Protein AF-A0AAW9LA37-F1 (afdb_monomer)

pLDDT: mean 88.26, std 12.3, range [37.59, 98.25]

Nearest PDB structures (foldseek):
  4umg-assembly1_A  TM=6.379E-01  e=3.113E-03  Caenorhabditis elegans
  1qfh-assembly1_B  TM=3.797E-01  e=1.053E-03  Dictyostelium discoideum
  1row-assembly2_B  TM=4.782E-01  e=3.764E-02  Caenorhabditis elegans
  1m1s-assembly1_A  TM=4.495E-01  e=2.311E-02  Caenorhabditis elegans
  7q62-assembly1_A  TM=1.770E-01  e=1.811E-03  Homo sapiens

Sequence (509 aa):
MCGWGDERGQSIQVGAILLFATVIVAFSIYQAFVIPDQNRAVEFNHNLEVGQQVEQLRSAIVASPGRTGREPVVIKLGVRYPERAIALNPPPVSGSLRTEGTTDPDVNVSIQNADVSGETGDFWDGTSRNYSSGFVVYSPQYNEYAQSPETVYDSTVLYDRFPTRNLTRTEQTIVDGKHISVVALNGSYARSEQGAVTVQVERSSSSGTTVPVTNVSAGQNVTLLVPTTLSASQWEDLLDGQFVDQGGHVRRASLQTIPLPDTVGHYLRIELQPNVTYQLQMAKVGLGTGVQSESATYLTDTSGNRTSVPEGGTQQVVVSVRDRYNNHVSDVQVRANTSGSGSLTFAGENESDADGDVTITYHAPQDIDGSGNTVFVNVSLQGPREDVLGSFDPTTPENVTLQLTVENTDGSGLGGGGGGGGGAYALTWQDPSGQTGVECPGGANDVCTLYSNETADASLTAETDPVVPGATVTYLVNNSTVGTVSPSSGVTDSTGTDATTLEPEGTGR

Radius of gyration: 40.39 Å; Cα contacts (8 Å, |Δi|>4): 1178; chains: 1; bounding box: 127×39×144 Å

Structure (mmCIF, N/CA/C/O backbone):
data_AF-A0AAW9LA37-F1
#
_entry.id   AF-A0AAW9LA37-F1
#
loop_
_atom_site.group_PDB
_atom_site.id
_atom_site.type_symbol
_atom_site.label_atom_id
_atom_site.label_alt_id
_atom_site.label_comp_id
_atom_site.label_asym_id
_atom_site.label_entity_id
_atom_site.label_seq_id
_atom_site.pdbx_PDB_ins_code
_atom_site.Cartn_x
_atom_site.Cartn_y
_atom_site.Cartn_z
_atom_site.occupancy
_atom_site.B_iso_or_equiv
_atom_site.auth_seq_id
_atom_site.auth_comp_id
_atom_site.auth_asym_id
_atom_site.auth_atom_id
_atom_site.pdbx_PDB_model_num
ATOM 1 N N . MET A 1 1 ? 68.519 -13.378 -82.733 1.00 40.25 1 MET A N 1
ATOM 2 C CA . MET A 1 1 ? 68.558 -13.633 -81.277 1.00 40.25 1 MET A CA 1
ATOM 3 C C . MET A 1 1 ? 67.168 -13.363 -80.737 1.00 40.25 1 MET A C 1
ATOM 5 O O . MET A 1 1 ? 66.694 -12.245 -80.862 1.00 40.25 1 MET A O 1
ATOM 9 N N . CYS A 1 2 ? 66.479 -14.411 -80.291 1.00 47.50 2 CYS A N 1
ATOM 10 C CA . CYS A 1 2 ? 65.117 -14.356 -79.767 1.00 47.50 2 CYS A CA 1
ATOM 11 C C . CYS A 1 2 ? 65.204 -14.322 -78.237 1.00 47.50 2 CYS A C 1
ATOM 13 O O . CYS A 1 2 ? 65.843 -15.198 -77.661 1.00 47.50 2 CYS A O 1
ATOM 15 N N . GLY A 1 3 ? 64.592 -13.324 -77.603 1.00 46.75 3 GLY A N 1
ATOM 16 C CA . GLY A 1 3 ? 64.399 -13.255 -76.157 1.00 46.75 3 GLY A CA 1
ATOM 17 C C . GLY A 1 3 ? 62.956 -12.854 -75.887 1.00 46.75 3 GLY A C 1
ATOM 18 O O . GLY A 1 3 ? 62.638 -11.673 -75.914 1.00 46.75 3 GLY A O 1
ATOM 19 N N . TRP A 1 4 ? 62.075 -13.840 -75.719 1.00 55.81 4 TRP A N 1
ATOM 20 C CA . TRP A 1 4 ? 60.730 -13.637 -75.179 1.00 55.81 4 TRP A CA 1
ATOM 21 C C . TRP A 1 4 ? 60.853 -13.696 -73.656 1.00 55.81 4 TRP A C 1
ATOM 23 O O . TRP A 1 4 ? 61.076 -14.772 -73.102 1.00 55.81 4 TRP A O 1
ATOM 33 N N . GLY A 1 5 ? 60.799 -12.535 -73.006 1.00 52.47 5 GLY A N 1
ATOM 34 C CA . GLY A 1 5 ? 60.950 -12.376 -71.563 1.00 52.47 5 GLY A CA 1
ATOM 35 C C . GLY A 1 5 ? 59.640 -11.968 -70.894 1.00 52.47 5 GLY A C 1
ATOM 36 O O . GLY A 1 5 ? 59.372 -10.792 -70.745 1.00 52.47 5 GLY A O 1
ATOM 37 N N . ASP A 1 6 ? 58.879 -12.964 -70.452 1.00 56.62 6 ASP A N 1
ATOM 38 C CA . ASP A 1 6 ? 58.200 -12.979 -69.148 1.00 56.62 6 ASP A CA 1
ATOM 39 C C . ASP A 1 6 ? 57.250 -11.817 -68.731 1.00 56.62 6 ASP A C 1
ATOM 41 O O . ASP A 1 6 ? 57.274 -11.374 -67.586 1.00 56.62 6 ASP A O 1
ATOM 45 N N . GLU A 1 7 ? 56.306 -11.377 -69.577 1.00 55.09 7 GLU A N 1
ATOM 46 C CA . GLU A 1 7 ? 55.178 -10.511 -69.140 1.00 55.09 7 GLU A CA 1
ATOM 47 C C . GLU A 1 7 ? 53.994 -11.266 -68.480 1.00 55.09 7 GLU A C 1
ATOM 49 O O . GLU A 1 7 ? 52.949 -10.684 -68.168 1.00 55.09 7 GLU A O 1
ATOM 54 N N . ARG A 1 8 ? 54.112 -12.578 -68.231 1.00 53.88 8 ARG A N 1
ATOM 55 C CA . ARG A 1 8 ? 53.006 -13.399 -67.690 1.00 53.88 8 ARG A CA 1
ATOM 56 C C . ARG A 1 8 ? 52.849 -13.314 -66.165 1.00 53.88 8 ARG A C 1
ATOM 58 O O . ARG A 1 8 ? 51.735 -13.481 -65.670 1.00 53.88 8 ARG A O 1
ATOM 65 N N . GLY A 1 9 ? 53.912 -12.996 -65.422 1.00 53.88 9 GLY A N 1
ATOM 66 C CA . GLY A 1 9 ? 53.871 -12.844 -63.958 1.00 53.88 9 GLY A CA 1
ATOM 67 C C . GLY A 1 9 ? 53.184 -11.560 -63.468 1.00 53.88 9 GLY A C 1
ATOM 68 O O . GLY A 1 9 ? 52.570 -11.554 -62.401 1.00 53.88 9 GLY A O 1
ATOM 69 N N . GLN A 1 10 ? 53.210 -10.486 -64.265 1.00 62.12 10 GLN A N 1
ATOM 70 C CA . GLN A 1 10 ? 52.680 -9.175 -63.874 1.00 62.12 10 GLN A CA 1
ATOM 71 C C . GLN A 1 10 ? 51.142 -9.143 -63.839 1.00 62.12 10 GLN A C 1
ATOM 73 O O . GLN A 1 10 ? 50.559 -8.567 -62.925 1.00 62.12 10 GLN A O 1
ATOM 78 N N . SER A 1 11 ? 50.463 -9.815 -64.778 1.00 69.44 11 SER A N 1
ATOM 79 C CA . SER A 1 11 ? 48.989 -9.886 -64.795 1.00 69.44 11 SER A CA 1
ATOM 80 C C . SER A 1 11 ? 48.424 -10.699 -63.623 1.00 69.44 11 SER A C 1
ATOM 82 O O . SER A 1 11 ? 47.383 -10.345 -63.073 1.00 69.44 11 SER A O 1
ATOM 84 N N . ILE A 1 12 ? 49.134 -11.751 -63.193 1.00 75.88 12 ILE A N 1
ATOM 85 C CA . ILE A 1 12 ? 48.772 -12.545 -62.007 1.00 75.88 12 ILE A CA 1
ATOM 86 C C . ILE A 1 12 ? 48.924 -11.697 -60.737 1.00 75.88 12 ILE A C 1
ATOM 88 O O . ILE A 1 12 ? 48.040 -11.704 -59.883 1.00 75.88 12 ILE A O 1
ATOM 92 N N . GLN A 1 13 ? 50.005 -10.920 -60.628 1.00 74.94 13 GLN A N 1
ATOM 93 C CA . GLN A 1 13 ? 50.242 -10.029 -59.488 1.00 74.94 13 GLN A CA 1
ATOM 94 C C . GLN A 1 13 ? 49.227 -8.882 -59.419 1.00 74.94 13 GLN A C 1
ATOM 96 O O . GLN A 1 13 ? 48.675 -8.621 -58.353 1.00 74.94 13 GLN A O 1
ATOM 101 N N . VAL A 1 14 ? 48.924 -8.230 -60.547 1.00 78.12 14 VAL A N 1
ATOM 102 C CA . VAL A 1 14 ? 47.907 -7.166 -60.608 1.00 78.12 14 VAL A CA 1
ATOM 103 C C . VAL A 1 14 ? 46.517 -7.723 -60.283 1.00 78.12 14 VAL A C 1
ATOM 105 O O . VAL A 1 14 ? 45.787 -7.114 -59.504 1.00 78.12 14 VAL A O 1
ATOM 108 N N . GLY A 1 15 ? 46.170 -8.912 -60.789 1.00 80.62 15 GLY A N 1
ATOM 109 C CA . GLY A 1 15 ? 44.925 -9.600 -60.435 1.00 80.62 15 GLY A CA 1
ATOM 110 C C . GLY A 1 15 ? 44.830 -9.945 -58.944 1.00 80.62 15 GLY A C 1
ATOM 111 O O . GLY A 1 15 ? 43.786 -9.728 -58.332 1.00 80.62 15 GLY A O 1
ATOM 112 N N . ALA A 1 16 ? 45.925 -10.412 -58.335 1.00 83.62 16 ALA A N 1
ATOM 113 C CA . ALA A 1 16 ? 45.981 -10.718 -56.905 1.00 83.62 16 ALA A CA 1
ATOM 114 C C . ALA A 1 16 ? 45.842 -9.463 -56.026 1.00 83.62 16 ALA A C 1
ATOM 116 O O . ALA A 1 16 ? 45.102 -9.490 -55.044 1.00 83.62 16 ALA A O 1
ATOM 117 N N . ILE A 1 17 ? 46.494 -8.353 -56.394 1.00 87.06 17 ILE A N 1
ATOM 118 C CA . ILE A 1 17 ? 46.376 -7.073 -55.675 1.00 87.06 17 ILE A CA 1
ATOM 119 C C . ILE A 1 17 ? 44.950 -6.528 -55.773 1.00 87.06 17 ILE A C 1
ATOM 121 O O . ILE A 1 17 ? 44.398 -6.090 -54.767 1.00 87.06 17 ILE A O 1
ATOM 125 N N . LEU A 1 18 ? 44.328 -6.584 -56.954 1.00 87.00 18 LEU A N 1
ATOM 126 C CA . LEU A 1 18 ? 42.949 -6.126 -57.145 1.00 87.00 18 LEU A CA 1
ATOM 127 C C . LEU A 1 18 ? 41.942 -6.985 -56.371 1.00 87.00 18 LEU A C 1
ATOM 129 O O . LEU A 1 18 ? 41.024 -6.443 -55.755 1.00 87.00 18 LEU A O 1
ATOM 133 N N . LEU A 1 19 ? 42.124 -8.309 -56.351 1.00 90.00 19 LEU A N 1
ATOM 134 C CA . LEU A 1 19 ? 41.277 -9.210 -55.569 1.00 90.00 19 LEU A CA 1
ATOM 135 C C . LEU A 1 19 ? 41.441 -8.945 -54.071 1.00 90.00 19 LEU A C 1
ATOM 137 O O . LEU A 1 19 ? 40.444 -8.812 -53.365 1.00 90.00 19 LEU A O 1
ATOM 141 N N . PHE A 1 20 ? 42.677 -8.787 -53.594 1.00 91.38 20 PHE A N 1
ATOM 142 C CA . PHE A 1 20 ? 42.944 -8.441 -52.202 1.00 91.38 20 PHE A CA 1
ATOM 143 C C . PHE A 1 20 ? 42.334 -7.085 -51.826 1.00 91.38 20 PHE A C 1
ATOM 145 O O . PHE A 1 20 ? 41.620 -6.996 -50.832 1.00 91.38 20 PHE A O 1
ATOM 152 N N . ALA A 1 21 ? 42.523 -6.050 -52.649 1.00 89.81 21 ALA A N 1
ATOM 153 C CA . ALA A 1 21 ? 41.913 -4.738 -52.441 1.00 89.81 21 ALA A CA 1
ATOM 154 C C . ALA A 1 21 ? 40.378 -4.823 -52.389 1.00 89.81 21 ALA A C 1
ATOM 156 O O . ALA A 1 21 ? 39.757 -4.212 -51.523 1.00 89.81 21 ALA A O 1
ATOM 157 N N . THR A 1 22 ? 39.768 -5.638 -53.254 1.00 92.75 22 THR A N 1
ATOM 158 C CA . THR A 1 22 ? 38.316 -5.873 -53.255 1.00 92.75 22 THR A CA 1
ATOM 159 C C . THR A 1 22 ? 37.854 -6.549 -51.965 1.00 92.75 22 THR A C 1
ATOM 161 O O . THR A 1 22 ? 36.851 -6.137 -51.388 1.00 92.75 22 THR A O 1
ATOM 164 N N . VAL A 1 23 ? 38.595 -7.545 -51.471 1.00 91.50 23 VAL A N 1
ATOM 165 C CA . VAL A 1 23 ? 38.297 -8.212 -50.193 1.00 91.50 23 VAL A CA 1
ATOM 166 C C . VAL A 1 23 ? 38.420 -7.240 -49.022 1.00 91.50 23 VAL A C 1
ATOM 168 O O . VAL A 1 23 ? 37.549 -7.240 -48.158 1.00 91.50 23 VAL A O 1
ATOM 171 N N . ILE A 1 24 ? 39.443 -6.381 -49.001 1.00 91.00 24 ILE A N 1
ATOM 172 C CA . ILE A 1 24 ? 39.594 -5.360 -47.957 1.00 91.00 24 ILE A CA 1
ATOM 173 C C . ILE A 1 24 ? 38.426 -4.375 -47.988 1.00 91.00 24 ILE A C 1
ATOM 175 O O . ILE A 1 24 ? 37.838 -4.118 -46.945 1.00 91.00 24 ILE A O 1
ATOM 179 N N . VAL A 1 25 ? 38.028 -3.885 -49.165 1.00 91.00 25 VAL A N 1
ATOM 180 C CA . VAL A 1 25 ? 36.868 -2.989 -49.298 1.00 91.00 25 VAL A CA 1
ATOM 181 C C . VAL A 1 25 ? 35.580 -3.686 -48.851 1.00 91.00 25 VAL A C 1
ATOM 183 O O . VAL A 1 25 ? 34.814 -3.113 -48.078 1.00 91.00 25 VAL A O 1
ATOM 186 N N . ALA A 1 26 ? 35.352 -4.933 -49.270 1.00 89.44 26 ALA A N 1
ATOM 187 C CA . ALA A 1 26 ? 34.192 -5.715 -48.847 1.00 89.44 26 ALA A CA 1
ATOM 188 C C . ALA A 1 26 ? 34.181 -5.946 -47.327 1.00 89.44 26 ALA A C 1
ATOM 190 O O . ALA A 1 26 ? 33.137 -5.820 -46.689 1.00 89.44 26 ALA A O 1
ATOM 191 N N . PHE A 1 27 ? 35.342 -6.220 -46.730 1.00 91.12 27 PHE A N 1
ATOM 192 C CA . PHE A 1 27 ? 35.493 -6.366 -45.286 1.00 91.12 27 PHE A CA 1
ATOM 193 C C . PHE A 1 27 ? 35.263 -5.043 -44.546 1.00 91.12 27 PHE A C 1
ATOM 195 O O . PHE A 1 27 ? 34.591 -5.032 -43.517 1.00 91.12 27 PHE A O 1
ATOM 202 N N . SER A 1 28 ? 35.737 -3.916 -45.079 1.00 90.50 28 SER A N 1
ATOM 203 C CA . SER A 1 28 ? 35.450 -2.588 -44.530 1.00 90.50 28 SER A CA 1
ATOM 204 C C . SER A 1 28 ? 33.955 -2.264 -44.571 1.00 90.50 28 SER A C 1
ATOM 206 O O . SER A 1 28 ? 33.428 -1.753 -43.589 1.00 90.50 28 SER A O 1
ATOM 208 N N . ILE A 1 29 ? 33.250 -2.610 -45.653 1.00 90.94 29 ILE A N 1
ATOM 209 C CA . ILE A 1 29 ? 31.786 -2.462 -45.747 1.00 90.94 29 ILE A CA 1
ATOM 210 C C . ILE A 1 29 ? 31.086 -3.367 -44.724 1.00 90.94 29 ILE A C 1
ATOM 212 O O . ILE A 1 29 ? 30.174 -2.925 -44.026 1.00 90.94 29 ILE A O 1
ATOM 216 N N . TYR A 1 30 ? 31.530 -4.619 -44.594 1.00 88.56 30 TYR A N 1
ATOM 217 C CA . TYR A 1 30 ? 30.998 -5.554 -43.602 1.00 88.56 30 TYR A CA 1
ATOM 218 C C . TYR A 1 30 ? 31.149 -5.014 -42.167 1.00 88.56 30 TYR A C 1
ATOM 220 O O . TYR A 1 30 ? 30.204 -5.074 -41.383 1.00 88.56 30 TYR A O 1
ATOM 228 N N . GLN A 1 31 ? 32.299 -4.414 -41.851 1.00 87.31 31 GLN A N 1
ATOM 229 C CA . GLN A 1 31 ? 32.576 -3.778 -40.559 1.00 87.31 31 GLN A CA 1
ATOM 230 C C . GLN A 1 31 ? 31.784 -2.483 -40.335 1.00 87.31 31 GLN A C 1
ATOM 232 O O . GLN A 1 31 ? 31.370 -2.219 -39.214 1.00 87.31 31 GLN A O 1
ATOM 237 N N . ALA A 1 32 ? 31.560 -1.685 -41.380 1.00 88.44 32 ALA A N 1
ATOM 238 C CA . ALA A 1 32 ? 30.912 -0.378 -41.262 1.00 88.44 32 ALA A CA 1
ATOM 239 C C . ALA A 1 32 ? 29.378 -0.441 -41.207 1.00 88.44 32 ALA A C 1
ATOM 241 O O . ALA A 1 32 ? 28.761 0.482 -40.685 1.00 88.44 32 ALA A O 1
ATOM 242 N N . PHE A 1 33 ? 28.760 -1.494 -41.751 1.00 89.19 33 PHE A N 1
ATOM 243 C CA . PHE A 1 33 ? 27.298 -1.570 -41.872 1.00 89.19 33 PHE A CA 1
ATOM 244 C C . PHE A 1 33 ? 26.718 -2.860 -41.294 1.00 89.19 33 PHE A C 1
ATOM 246 O O . PHE A 1 33 ? 25.822 -2.815 -40.457 1.00 89.19 33 PHE A O 1
ATOM 253 N N . VAL A 1 34 ? 27.252 -4.021 -41.685 1.00 90.31 34 VAL A N 1
ATOM 254 C CA . VAL A 1 34 ? 26.647 -5.311 -41.313 1.00 90.31 34 VAL A CA 1
ATOM 255 C C . VAL A 1 34 ? 26.819 -5.610 -39.825 1.00 90.31 34 VAL A C 1
ATOM 257 O O . VAL A 1 34 ? 25.890 -6.096 -39.183 1.00 90.31 34 VAL A O 1
ATOM 260 N N . ILE A 1 35 ? 27.991 -5.320 -39.257 1.00 91.25 35 ILE A N 1
ATOM 261 C CA . ILE A 1 35 ? 28.253 -5.558 -37.832 1.00 91.25 35 ILE A CA 1
ATOM 262 C C . ILE A 1 35 ? 27.441 -4.621 -36.931 1.00 91.25 35 ILE A C 1
ATOM 264 O O . ILE A 1 35 ? 26.764 -5.152 -36.047 1.00 91.25 35 ILE A O 1
ATOM 268 N N . PRO A 1 36 ? 27.422 -3.294 -37.159 1.00 91.56 36 PRO A N 1
ATOM 269 C CA . PRO A 1 36 ? 26.528 -2.383 -36.448 1.00 91.56 36 PRO A CA 1
ATOM 270 C C . PRO A 1 36 ? 25.060 -2.816 -36.496 1.00 91.56 36 PRO A C 1
ATOM 272 O O . PRO A 1 36 ? 24.404 -2.868 -35.459 1.00 91.56 36 PRO A O 1
ATOM 275 N N . ASP A 1 37 ? 24.550 -3.221 -37.663 1.00 92.81 37 ASP A N 1
ATOM 276 C CA . ASP A 1 37 ? 23.159 -3.670 -37.801 1.00 92.81 37 ASP A CA 1
ATOM 277 C C . ASP A 1 37 ? 22.873 -4.964 -37.021 1.00 92.81 37 ASP A C 1
ATOM 279 O O . ASP A 1 37 ? 21.845 -5.076 -36.348 1.00 92.81 37 ASP A O 1
ATOM 283 N N . GLN A 1 38 ? 23.788 -5.936 -37.056 1.00 92.44 38 GLN A N 1
ATOM 284 C CA . GLN A 1 38 ? 23.662 -7.167 -36.267 1.00 92.44 38 GLN A CA 1
ATOM 285 C C . GLN A 1 38 ? 23.738 -6.899 -34.761 1.00 92.44 38 GLN A C 1
ATOM 287 O O . GLN A 1 38 ? 22.977 -7.485 -33.993 1.00 92.44 38 GLN A O 1
ATOM 292 N N . ASN A 1 39 ? 24.637 -6.016 -34.331 1.00 93.69 39 ASN A N 1
ATOM 293 C CA . ASN A 1 39 ? 24.783 -5.636 -32.930 1.00 93.69 39 ASN A CA 1
ATOM 294 C C . ASN A 1 39 ? 23.544 -4.875 -32.440 1.00 93.69 39 ASN A C 1
ATOM 296 O O . ASN A 1 39 ? 23.020 -5.205 -31.379 1.00 93.69 39 ASN A O 1
ATOM 300 N N . ARG A 1 40 ? 22.996 -3.962 -33.251 1.00 94.56 40 ARG A N 1
ATOM 301 C CA . ARG A 1 40 ? 21.724 -3.281 -32.967 1.00 94.56 40 ARG A CA 1
ATOM 302 C C . ARG A 1 40 ? 20.576 -4.272 -32.777 1.00 94.56 40 ARG A C 1
ATOM 304 O O . ARG A 1 40 ? 19.750 -4.079 -31.892 1.00 94.56 40 ARG A O 1
ATOM 311 N N . ALA A 1 41 ? 20.525 -5.346 -33.569 1.00 94.44 41 ALA A N 1
ATOM 312 C CA . ALA A 1 41 ? 19.515 -6.392 -33.403 1.00 94.44 41 ALA A CA 1
ATOM 313 C C . ALA A 1 41 ? 19.670 -7.153 -32.071 1.00 94.44 41 ALA A C 1
ATOM 315 O O . ALA A 1 41 ? 18.672 -7.443 -31.413 1.00 94.44 41 ALA A O 1
ATOM 316 N N . VAL A 1 42 ? 20.905 -7.448 -31.647 1.00 95.62 42 VAL A N 1
ATOM 317 C CA . VAL A 1 42 ? 21.184 -8.062 -30.332 1.00 95.62 42 VAL A CA 1
ATOM 318 C C . VAL A 1 42 ? 20.725 -7.145 -29.197 1.00 95.62 42 VAL A C 1
ATOM 320 O O . VAL A 1 42 ? 20.055 -7.603 -28.275 1.00 95.62 42 VAL A O 1
ATOM 323 N N . GLU A 1 43 ? 21.037 -5.856 -29.282 1.00 96.19 43 GLU A N 1
ATOM 324 C CA . GLU A 1 43 ? 20.665 -4.854 -28.278 1.00 96.19 43 GLU A CA 1
ATOM 325 C C . GLU A 1 43 ? 19.155 -4.617 -28.206 1.00 96.19 43 GLU A C 1
ATOM 327 O O . GLU A 1 43 ? 18.592 -4.548 -27.117 1.00 96.19 43 GLU A O 1
ATOM 332 N N . PHE A 1 44 ? 18.475 -4.560 -29.351 1.00 95.31 44 PHE A N 1
ATOM 333 C CA . PHE A 1 44 ? 17.019 -4.455 -29.396 1.00 95.31 44 PHE A CA 1
ATOM 334 C C . PHE A 1 44 ? 16.345 -5.677 -28.758 1.00 95.31 44 PHE A C 1
ATOM 336 O O . PHE A 1 44 ? 15.446 -5.526 -27.931 1.00 95.31 44 PHE A O 1
ATOM 343 N N . ASN A 1 45 ? 16.811 -6.887 -29.084 1.00 96.19 45 ASN A N 1
ATOM 344 C CA . ASN A 1 45 ? 16.295 -8.114 -28.474 1.00 96.19 45 ASN A CA 1
ATOM 345 C C . ASN A 1 45 ? 16.544 -8.144 -26.962 1.00 96.19 45 ASN A C 1
ATOM 347 O O . ASN A 1 45 ? 15.659 -8.541 -26.208 1.00 96.19 45 ASN A O 1
ATOM 351 N N . HIS A 1 46 ? 17.714 -7.682 -26.516 1.00 96.44 46 HIS A N 1
ATOM 352 C CA . HIS A 1 46 ? 18.000 -7.526 -25.094 1.00 96.44 46 HIS A CA 1
ATOM 353 C C . HIS A 1 46 ? 17.031 -6.539 -24.429 1.00 96.44 46 HIS A C 1
ATOM 355 O O . HIS A 1 46 ? 16.484 -6.851 -23.379 1.00 96.44 46 HIS A O 1
ATOM 361 N N . ASN A 1 47 ? 16.733 -5.399 -25.059 1.00 95.62 47 ASN A N 1
ATOM 362 C CA . ASN A 1 47 ? 15.773 -4.428 -24.530 1.00 95.62 47 ASN A CA 1
ATOM 363 C C . ASN A 1 47 ? 14.370 -5.026 -24.341 1.00 95.62 47 ASN A C 1
ATOM 365 O O . ASN A 1 47 ? 13.720 -4.779 -23.327 1.00 95.62 47 ASN A O 1
ATOM 369 N N . LEU A 1 48 ? 13.912 -5.842 -25.297 1.00 94.81 48 LEU A N 1
ATOM 370 C CA . LEU A 1 48 ? 12.639 -6.556 -25.177 1.00 94.81 48 LEU A CA 1
ATOM 371 C C . LEU A 1 48 ? 12.654 -7.563 -24.020 1.00 94.81 48 LEU A C 1
ATOM 373 O O . LEU A 1 48 ? 11.678 -7.646 -23.273 1.00 94.81 48 LEU A O 1
ATOM 377 N N . GLU A 1 49 ? 13.753 -8.307 -23.864 1.00 97.00 49 GLU A N 1
ATOM 378 C CA . GLU A 1 49 ? 13.921 -9.275 -22.778 1.00 97.00 49 GLU A CA 1
ATOM 379 C C . GLU A 1 49 ? 13.912 -8.586 -21.405 1.00 97.00 49 GLU A C 1
ATOM 381 O O . GLU A 1 49 ? 13.179 -9.005 -20.507 1.00 97.00 49 GLU A O 1
ATOM 386 N N . VAL A 1 50 ? 14.671 -7.499 -21.245 1.00 97.00 50 VAL A N 1
ATOM 387 C CA . VAL A 1 50 ? 14.704 -6.744 -19.987 1.00 97.00 50 VAL A CA 1
ATOM 388 C C . VAL A 1 50 ? 13.351 -6.125 -19.681 1.00 97.00 50 VAL A C 1
ATOM 390 O O . VAL A 1 50 ? 12.905 -6.208 -18.541 1.00 97.00 50 VAL A O 1
ATOM 393 N N . GLY A 1 51 ? 12.647 -5.592 -20.682 1.00 95.56 51 GLY A N 1
ATOM 394 C CA . GLY A 1 51 ? 11.291 -5.078 -20.494 1.00 95.56 51 GLY A CA 1
ATOM 395 C C . GLY A 1 51 ? 10.356 -6.114 -19.855 1.00 95.56 51 GLY A C 1
ATOM 396 O O . GLY A 1 51 ? 9.641 -5.790 -18.910 1.00 95.56 51 GLY A O 1
ATOM 397 N N . GLN A 1 52 ? 10.412 -7.377 -20.294 1.00 97.38 52 GLN A N 1
ATOM 398 C CA . GLN A 1 52 ? 9.642 -8.475 -19.685 1.00 97.38 52 GLN A CA 1
ATOM 399 C C . GLN A 1 52 ? 10.112 -8.815 -18.261 1.00 97.38 52 GLN A C 1
ATOM 401 O O . GLN A 1 52 ? 9.297 -9.120 -17.394 1.00 97.38 52 GLN A O 1
ATOM 406 N N . GLN A 1 53 ? 11.417 -8.764 -17.989 1.00 98.12 53 GLN A N 1
ATOM 407 C CA . GLN A 1 53 ? 11.970 -9.042 -16.657 1.00 98.12 53 GLN A CA 1
ATOM 408 C C . GLN A 1 53 ? 11.633 -7.936 -15.645 1.00 98.12 53 GLN A C 1
ATOM 410 O O . GLN A 1 53 ? 11.319 -8.223 -14.490 1.00 98.12 53 GLN A O 1
ATOM 415 N N . VAL A 1 54 ? 11.631 -6.670 -16.067 1.00 97.94 54 VAL A N 1
ATOM 416 C CA . VAL A 1 54 ? 11.183 -5.549 -15.226 1.00 97.94 54 VAL A CA 1
ATOM 417 C C . VAL A 1 54 ? 9.662 -5.597 -15.028 1.00 97.94 54 VAL A C 1
ATOM 419 O O . VAL A 1 54 ? 9.172 -5.259 -13.956 1.00 97.94 54 VAL A O 1
ATOM 422 N N . GLU A 1 55 ? 8.896 -6.099 -15.995 1.00 97.69 55 GLU A N 1
ATOM 423 C CA . GLU A 1 55 ? 7.463 -6.381 -15.822 1.00 97.69 55 GLU A CA 1
ATOM 424 C C . GLU A 1 55 ? 7.193 -7.497 -14.802 1.00 97.69 55 GLU A C 1
ATOM 426 O O . GLU A 1 55 ? 6.251 -7.401 -14.011 1.00 97.69 55 GLU A O 1
ATOM 431 N N . GLN A 1 56 ? 8.052 -8.518 -14.742 1.00 97.88 56 GLN A N 1
ATOM 432 C CA . GLN A 1 56 ? 8.023 -9.514 -13.666 1.00 97.88 56 GLN A CA 1
ATOM 433 C C . GLN A 1 56 ? 8.358 -8.881 -12.311 1.00 97.88 56 GLN A C 1
ATOM 435 O O . GLN A 1 56 ? 7.667 -9.159 -11.334 1.00 97.88 56 GLN A O 1
ATOM 440 N N . LEU A 1 57 ? 9.348 -7.979 -12.250 1.00 98.06 57 LEU A N 1
ATOM 441 C CA . LEU A 1 57 ? 9.657 -7.220 -11.032 1.00 98.06 57 LEU A CA 1
ATOM 442 C C . LEU A 1 57 ? 8.455 -6.386 -10.575 1.00 98.06 57 LEU A C 1
ATOM 444 O O . LEU A 1 57 ? 8.052 -6.482 -9.418 1.00 98.06 57 LEU A O 1
ATOM 448 N N . ARG A 1 58 ? 7.838 -5.629 -11.489 1.00 97.56 58 ARG A N 1
ATOM 449 C CA . ARG A 1 58 ? 6.590 -4.895 -11.242 1.00 97.56 58 ARG A CA 1
ATOM 450 C C . ARG A 1 58 ? 5.519 -5.831 -10.686 1.00 97.56 58 ARG A C 1
ATOM 452 O O . ARG A 1 58 ? 4.917 -5.513 -9.671 1.00 97.56 58 ARG A O 1
ATOM 459 N N . SER A 1 59 ? 5.305 -6.983 -11.319 1.00 96.94 59 SER A N 1
ATOM 460 C CA . SER A 1 59 ? 4.303 -7.971 -10.896 1.00 96.94 59 SER A CA 1
ATOM 461 C C . SER A 1 59 ? 4.567 -8.501 -9.483 1.00 96.94 59 SER A C 1
ATOM 463 O O . SER A 1 59 ? 3.634 -8.606 -8.690 1.00 96.94 59 SER A O 1
ATOM 465 N N . ALA A 1 60 ? 5.828 -8.773 -9.139 1.00 96.94 60 ALA A N 1
ATOM 466 C CA . ALA A 1 60 ? 6.231 -9.185 -7.795 1.00 96.94 60 ALA A CA 1
ATOM 467 C C . ALA A 1 60 ? 5.981 -8.086 -6.745 1.00 96.94 60 ALA A C 1
ATOM 469 O O . ALA A 1 60 ? 5.577 -8.396 -5.620 1.00 96.94 60 ALA A O 1
ATOM 470 N N . ILE A 1 61 ? 6.173 -6.812 -7.115 1.00 96.75 61 ILE A N 1
ATOM 471 C CA . ILE A 1 61 ? 5.887 -5.653 -6.259 1.00 96.75 61 ILE A CA 1
ATOM 472 C C . ILE A 1 61 ? 4.372 -5.486 -6.073 1.00 96.75 61 ILE A C 1
ATOM 474 O O . ILE A 1 61 ? 3.903 -5.570 -4.940 1.00 96.75 61 ILE A O 1
ATOM 478 N N . VAL A 1 62 ? 3.591 -5.320 -7.148 1.00 95.88 62 VAL A N 1
ATOM 479 C CA . VAL A 1 62 ? 2.143 -5.023 -7.056 1.00 95.88 62 VAL A CA 1
ATOM 480 C C . VAL A 1 62 ? 1.327 -6.173 -6.467 1.00 95.88 62 VAL A C 1
ATOM 482 O O . VAL A 1 62 ? 0.294 -5.937 -5.855 1.00 95.88 62 VAL A O 1
ATOM 485 N N . ALA A 1 63 ? 1.798 -7.415 -6.594 1.00 94.12 63 ALA A N 1
ATOM 486 C CA . ALA A 1 63 ? 1.162 -8.581 -5.986 1.00 94.12 63 ALA A CA 1
ATOM 487 C C . ALA A 1 63 ? 1.662 -8.870 -4.559 1.00 94.12 63 ALA A C 1
ATOM 489 O O . ALA A 1 63 ? 1.451 -9.969 -4.046 1.00 94.12 63 ALA A O 1
ATOM 490 N N . SER A 1 64 ? 2.372 -7.925 -3.934 1.00 94.19 64 SER A N 1
ATOM 491 C CA . SER A 1 64 ? 2.850 -8.077 -2.561 1.00 94.19 64 SER A CA 1
ATOM 492 C C . SER A 1 64 ? 1.754 -8.140 -1.508 1.00 94.19 64 SER A C 1
ATOM 494 O O . SER A 1 64 ? 1.926 -8.981 -0.625 1.00 94.19 64 SER A O 1
ATOM 496 N N . PRO A 1 65 ? 0.662 -7.349 -1.572 1.00 92.44 65 PRO A N 1
ATOM 497 C CA . PRO A 1 65 ? -0.417 -7.468 -0.600 1.00 92.44 65 PRO A CA 1
ATOM 498 C C . PRO A 1 65 ? -0.923 -8.912 -0.478 1.00 92.44 65 PRO A C 1
ATOM 500 O O . PRO A 1 65 ? -1.095 -9.617 -1.473 1.00 92.44 65 PRO A O 1
ATOM 503 N N . GLY A 1 66 ? -1.112 -9.381 0.753 1.00 87.88 66 GLY A N 1
ATOM 504 C CA . GLY A 1 66 ? -1.497 -10.767 1.047 1.00 87.88 66 GLY A CA 1
ATOM 505 C C . GLY A 1 66 ? -0.373 -11.799 0.926 1.00 87.88 66 GLY A C 1
ATOM 506 O O . GLY A 1 66 ? -0.629 -12.991 1.085 1.00 87.88 66 GLY A O 1
ATOM 507 N N . ARG A 1 67 ? 0.868 -11.381 0.654 1.00 91.19 67 ARG A N 1
ATOM 508 C CA . ARG A 1 67 ? 2.049 -12.257 0.598 1.00 91.19 67 ARG A CA 1
ATOM 509 C C . ARG A 1 67 ? 3.110 -11.819 1.596 1.00 91.19 67 ARG A C 1
ATOM 511 O O . ARG A 1 67 ? 3.258 -10.634 1.871 1.00 91.19 67 ARG A O 1
ATOM 518 N N . THR A 1 68 ? 3.916 -12.769 2.055 1.00 88.44 68 THR A N 1
ATOM 519 C CA . THR A 1 68 ? 5.027 -12.535 2.988 1.00 88.44 68 THR A CA 1
ATOM 520 C C . THR A 1 68 ? 6.366 -12.970 2.379 1.00 88.44 68 THR A C 1
ATOM 522 O O . THR A 1 68 ? 6.426 -13.522 1.273 1.00 88.44 68 THR A O 1
ATOM 525 N N . GLY A 1 69 ? 7.471 -12.671 3.064 1.00 89.94 69 GLY A N 1
ATOM 526 C CA . GLY A 1 69 ? 8.811 -13.115 2.678 1.00 89.94 69 GLY A CA 1
ATOM 527 C C . GLY A 1 69 ? 9.448 -12.333 1.524 1.00 89.94 69 GLY A C 1
ATOM 528 O O . GLY A 1 69 ? 9.099 -11.184 1.244 1.00 89.94 69 GLY A O 1
ATOM 529 N N . ARG A 1 70 ? 10.434 -12.967 0.877 1.00 94.00 70 ARG A N 1
ATOM 530 C CA . ARG A 1 70 ? 11.241 -12.381 -0.204 1.00 94.00 70 ARG A CA 1
ATOM 531 C C . ARG A 1 70 ? 10.993 -13.097 -1.524 1.00 94.00 70 ARG A C 1
ATOM 533 O O . ARG A 1 70 ? 10.909 -14.323 -1.548 1.00 94.00 70 ARG A O 1
ATOM 540 N N . GLU A 1 71 ? 10.930 -12.341 -2.613 1.00 95.88 71 GLU A N 1
ATOM 541 C CA . GLU A 1 71 ? 10.796 -12.882 -3.967 1.00 95.88 71 GLU A CA 1
ATOM 542 C C . GLU A 1 71 ? 11.982 -12.450 -4.848 1.00 95.88 71 GLU A C 1
ATOM 544 O O . GLU A 1 71 ? 12.181 -11.250 -5.060 1.00 95.88 71 GLU A O 1
ATOM 549 N N . PRO A 1 72 ? 12.797 -13.398 -5.347 1.00 97.25 72 PRO A N 1
ATOM 550 C CA . PRO A 1 72 ? 13.904 -13.086 -6.239 1.00 97.25 72 PRO A CA 1
ATOM 551 C C . PRO A 1 72 ? 13.422 -12.900 -7.683 1.00 97.25 72 PRO A C 1
ATOM 553 O O . PRO A 1 72 ? 12.768 -13.776 -8.244 1.00 97.25 72 PRO A O 1
ATOM 556 N N . VAL A 1 73 ? 13.840 -11.809 -8.324 1.00 97.94 73 VAL A N 1
ATOM 557 C CA . VAL A 1 73 ? 13.603 -11.536 -9.749 1.00 97.94 73 VAL A CA 1
ATOM 558 C C . VAL A 1 73 ? 14.938 -11.323 -10.451 1.00 97.94 73 VAL A C 1
ATOM 560 O O . VAL A 1 73 ? 15.757 -10.506 -10.029 1.00 97.94 73 VAL A O 1
ATOM 563 N N . VAL A 1 74 ? 15.189 -12.078 -11.520 1.00 98.12 74 VAL A N 1
ATOM 564 C CA . VAL A 1 74 ? 16.440 -11.993 -12.285 1.00 98.12 74 VAL A CA 1
ATOM 565 C C . VAL A 1 74 ? 16.271 -11.023 -13.446 1.00 98.12 74 VAL A C 1
ATOM 567 O O . VAL A 1 74 ? 15.351 -11.170 -14.246 1.00 98.12 74 VAL A O 1
ATOM 570 N N . ILE A 1 75 ? 17.191 -10.066 -13.564 1.00 98.12 75 ILE A N 1
ATOM 571 C CA . ILE A 1 75 ? 17.193 -9.056 -14.625 1.00 98.12 75 ILE A CA 1
ATOM 572 C C . ILE A 1 75 ? 18.571 -9.026 -15.282 1.00 98.12 75 ILE A C 1
ATOM 574 O O . ILE A 1 75 ? 19.589 -8.875 -14.604 1.00 98.12 75 ILE A O 1
ATOM 578 N N . LYS A 1 76 ? 18.622 -9.170 -16.605 1.00 97.31 76 LYS A N 1
ATOM 579 C CA . LYS A 1 76 ? 19.845 -9.044 -17.406 1.00 97.31 76 LYS A CA 1
ATOM 580 C C . LYS A 1 76 ? 20.134 -7.567 -17.651 1.00 97.31 76 LYS A C 1
ATOM 582 O O . LYS A 1 76 ? 19.523 -6.953 -18.502 1.00 97.31 76 LYS A O 1
ATOM 587 N N . LEU A 1 77 ? 21.045 -6.963 -16.894 1.00 96.88 77 LEU A N 1
ATOM 588 C CA . LEU A 1 77 ? 21.335 -5.537 -17.061 1.00 96.88 77 LEU A CA 1
ATOM 589 C C . LEU A 1 77 ? 22.121 -5.247 -18.343 1.00 96.88 77 LEU A C 1
ATOM 591 O O . LEU A 1 77 ? 21.933 -4.186 -18.934 1.00 96.88 77 LEU A O 1
ATOM 595 N N . GLY A 1 78 ? 22.958 -6.187 -18.785 1.00 95.25 78 GLY A N 1
ATOM 596 C CA . GLY A 1 78 ? 23.798 -6.042 -19.970 1.00 95.25 78 GLY A CA 1
ATOM 597 C C . GLY A 1 78 ? 23.888 -7.306 -20.822 1.00 95.25 78 GLY A C 1
ATOM 598 O O . GLY A 1 78 ? 23.499 -8.402 -20.405 1.00 95.25 78 GLY A O 1
ATOM 599 N N . VAL A 1 79 ? 24.446 -7.144 -22.023 1.00 95.06 79 VAL A N 1
ATOM 600 C CA . VAL A 1 79 ? 24.547 -8.195 -23.043 1.00 95.06 79 VAL A CA 1
ATOM 601 C C . VAL A 1 79 ? 25.920 -8.201 -23.712 1.00 95.06 79 VAL A C 1
ATOM 603 O O . VAL A 1 79 ? 26.569 -7.170 -23.894 1.00 95.06 79 VAL A O 1
ATOM 606 N N . ARG A 1 80 ? 26.370 -9.396 -24.105 1.00 93.00 80 ARG A N 1
ATOM 607 C CA . ARG A 1 80 ? 27.599 -9.601 -24.880 1.00 93.00 80 ARG A CA 1
ATOM 608 C C . ARG A 1 80 ? 27.262 -9.887 -26.335 1.00 93.00 80 ARG A C 1
ATOM 610 O O . ARG A 1 80 ? 26.352 -10.662 -26.620 1.00 93.00 80 ARG A O 1
ATOM 617 N N . TYR A 1 81 ? 28.038 -9.310 -27.246 1.00 92.81 81 TYR A N 1
ATOM 618 C CA . TYR A 1 81 ? 27.906 -9.625 -28.664 1.00 92.81 81 TYR A CA 1
ATOM 619 C C . TYR A 1 81 ? 28.416 -11.037 -28.973 1.00 92.81 81 TYR A C 1
ATOM 621 O O . TYR A 1 81 ? 29.384 -11.484 -28.350 1.00 92.81 81 TYR A O 1
ATOM 629 N N . PRO A 1 82 ? 27.817 -11.727 -29.960 1.00 89.44 82 PRO A N 1
ATOM 630 C CA . PRO A 1 82 ? 28.315 -13.009 -30.442 1.00 89.44 82 PRO A CA 1
ATOM 631 C C . PRO A 1 82 ? 29.777 -12.926 -30.886 1.00 89.44 82 PRO A C 1
ATOM 633 O O . PRO A 1 82 ? 30.188 -11.942 -31.506 1.00 89.44 82 PRO A O 1
ATOM 636 N N . GLU A 1 83 ? 30.559 -13.967 -30.606 1.00 88.19 83 GLU A N 1
ATOM 637 C CA . GLU A 1 83 ? 31.958 -14.036 -31.032 1.00 88.19 83 GLU A CA 1
ATOM 638 C C . GLU A 1 83 ? 32.084 -14.025 -32.564 1.00 88.19 83 GLU A C 1
ATOM 640 O O . GLU A 1 83 ? 31.262 -14.592 -33.288 1.00 88.19 83 GLU A O 1
ATOM 645 N N . ARG A 1 84 ? 33.133 -13.366 -33.071 1.00 86.81 84 ARG A N 1
ATOM 646 C CA . ARG A 1 84 ? 33.399 -13.221 -34.509 1.00 86.81 84 ARG A CA 1
ATOM 647 C C . ARG A 1 84 ? 34.827 -13.663 -34.813 1.00 86.81 84 ARG A C 1
ATOM 649 O O . ARG A 1 84 ? 35.758 -13.251 -34.136 1.00 86.81 84 ARG A O 1
ATOM 656 N N . ALA A 1 85 ? 35.004 -14.469 -35.861 1.00 80.50 85 ALA A N 1
ATOM 657 C CA . ALA A 1 85 ? 36.300 -15.074 -36.184 1.00 80.50 85 ALA A CA 1
ATOM 658 C C . ALA A 1 85 ? 37.345 -14.086 -36.741 1.00 80.50 85 ALA A C 1
ATOM 660 O O . ALA A 1 85 ? 38.534 -14.243 -36.490 1.00 80.50 85 ALA A O 1
ATOM 661 N N . ILE A 1 86 ? 36.914 -13.092 -37.527 1.00 80.44 86 ILE A N 1
ATOM 662 C CA . ILE A 1 86 ? 37.812 -12.165 -38.246 1.00 80.44 86 ILE A CA 1
ATOM 663 C C . ILE A 1 86 ? 37.442 -10.692 -38.063 1.00 80.44 86 ILE A C 1
ATOM 665 O O . ILE A 1 86 ? 38.107 -9.824 -38.616 1.00 80.44 86 ILE A O 1
ATOM 669 N N . ALA A 1 87 ? 36.375 -10.403 -37.321 1.00 86.56 87 ALA A N 1
ATOM 670 C CA . ALA A 1 87 ? 35.859 -9.055 -37.139 1.00 86.56 87 ALA A CA 1
ATOM 671 C C . ALA A 1 87 ? 35.869 -8.647 -35.666 1.00 86.56 87 ALA A C 1
ATOM 673 O O . ALA A 1 87 ? 35.979 -9.498 -34.786 1.00 86.56 87 ALA A O 1
ATOM 674 N N . LEU A 1 88 ? 35.758 -7.346 -35.407 1.00 86.38 88 LEU A N 1
ATOM 675 C CA . LEU A 1 88 ? 35.872 -6.785 -34.066 1.00 86.38 88 LEU A CA 1
ATOM 676 C C . LEU A 1 88 ? 34.488 -6.384 -33.576 1.00 86.38 88 LEU A C 1
ATOM 678 O O . LEU A 1 88 ? 33.737 -5.730 -34.295 1.00 86.38 88 LEU A O 1
ATOM 682 N N . ASN A 1 89 ? 34.168 -6.784 -32.351 1.00 86.31 89 ASN A N 1
ATOM 683 C CA . ASN A 1 89 ? 32.993 -6.289 -31.652 1.00 86.31 89 ASN A CA 1
ATOM 684 C C . ASN A 1 89 ? 33.354 -5.043 -30.837 1.00 86.31 89 ASN A C 1
ATOM 686 O O . ASN A 1 89 ? 34.492 -4.939 -30.363 1.00 86.31 89 ASN A O 1
ATOM 690 N N . PRO A 1 90 ? 32.392 -4.134 -30.618 1.00 86.38 90 PRO A N 1
ATOM 691 C CA . PRO A 1 90 ? 32.535 -3.118 -29.591 1.00 86.38 90 PRO A CA 1
ATOM 692 C C . PRO A 1 90 ? 32.596 -3.760 -28.189 1.00 86.38 90 PRO A C 1
ATOM 694 O O . PRO A 1 90 ? 32.318 -4.959 -28.036 1.00 86.38 90 PRO A O 1
ATOM 697 N N . PRO A 1 91 ? 32.975 -2.986 -27.154 1.00 87.50 91 PRO A N 1
ATOM 698 C CA . PRO A 1 91 ? 32.919 -3.444 -25.769 1.00 87.50 91 PRO A CA 1
ATOM 699 C C . PRO A 1 91 ? 31.526 -3.983 -25.403 1.00 87.50 91 PRO A C 1
ATOM 701 O O . PRO A 1 91 ? 30.535 -3.488 -25.941 1.00 87.50 91 PRO A O 1
ATOM 704 N N . PRO A 1 92 ? 31.419 -4.970 -24.491 1.00 88.62 92 PRO A N 1
ATOM 705 C CA . PRO A 1 92 ? 30.125 -5.452 -24.019 1.00 88.62 92 PRO A CA 1
ATOM 706 C C . PRO A 1 92 ? 29.234 -4.323 -23.503 1.00 88.62 92 PRO A C 1
ATOM 708 O O . PRO A 1 92 ? 29.720 -3.360 -22.909 1.00 88.62 92 PRO A O 1
ATOM 711 N N . VAL A 1 93 ? 27.929 -4.484 -23.688 1.00 93.31 93 VAL A N 1
ATOM 712 C CA . VAL A 1 93 ? 26.931 -3.537 -23.197 1.00 93.31 93 VAL A CA 1
ATOM 713 C C . VAL A 1 93 ? 26.754 -3.734 -21.698 1.00 93.31 93 VAL A C 1
ATOM 715 O O . VAL A 1 93 ? 26.515 -4.852 -21.235 1.00 93.31 93 VAL A O 1
ATOM 718 N N . SER A 1 94 ? 26.810 -2.637 -20.952 1.00 94.25 94 SER A N 1
ATOM 719 C CA . SER A 1 94 ? 26.328 -2.559 -19.574 1.00 94.25 94 SER A CA 1
ATOM 720 C C . SER A 1 94 ? 24.951 -1.907 -19.508 1.00 94.25 94 SER A C 1
ATOM 722 O O . SER A 1 94 ? 24.539 -1.168 -20.399 1.00 94.25 94 SER A O 1
ATOM 724 N N . GLY A 1 95 ? 24.244 -2.154 -18.415 1.00 96.44 95 GLY A N 1
ATOM 725 C CA . GLY A 1 95 ? 23.078 -1.369 -18.029 1.00 96.44 95 GLY A CA 1
ATOM 726 C C . GLY A 1 95 ? 23.050 -1.184 -16.524 1.00 96.44 95 GLY A C 1
ATOM 727 O O . GLY A 1 95 ? 23.803 -1.839 -15.793 1.00 96.44 95 GLY A O 1
ATOM 728 N N . SER A 1 96 ? 22.197 -0.278 -16.065 1.00 97.44 96 SER A N 1
ATOM 729 C CA . SER A 1 96 ? 21.992 0.000 -14.651 1.00 97.44 96 SER A CA 1
ATOM 730 C C . SER A 1 96 ? 20.532 -0.165 -14.257 1.00 97.44 96 SER A C 1
ATOM 732 O O . SER A 1 96 ? 19.624 0.100 -15.041 1.00 97.44 96 SER A O 1
ATOM 734 N N . LEU A 1 97 ? 20.313 -0.617 -13.026 1.00 98.12 97 LEU A N 1
ATOM 735 C CA . LEU A 1 97 ? 19.010 -0.657 -12.378 1.00 98.12 97 LEU A CA 1
ATOM 736 C C . LEU A 1 97 ? 19.127 0.056 -11.037 1.00 98.12 97 LEU A C 1
ATOM 738 O O . LEU A 1 97 ? 19.997 -0.287 -10.225 1.00 98.12 97 LEU A O 1
ATOM 742 N N . ARG A 1 98 ? 18.264 1.042 -10.806 1.00 97.44 98 ARG A N 1
ATOM 743 C CA . ARG A 1 98 ? 18.277 1.850 -9.585 1.00 97.44 98 ARG A CA 1
ATOM 744 C C . ARG A 1 98 ? 16.885 2.219 -9.104 1.00 97.44 98 ARG A C 1
ATOM 746 O O . ARG A 1 98 ? 15.954 2.269 -9.903 1.00 97.44 98 ARG A O 1
ATOM 753 N N . THR A 1 99 ? 16.770 2.497 -7.813 1.00 96.19 99 THR A N 1
ATOM 754 C CA . THR A 1 99 ? 15.615 3.188 -7.244 1.00 96.19 99 THR A CA 1
ATOM 755 C C . THR A 1 99 ? 15.847 4.699 -7.240 1.00 96.19 99 THR A C 1
ATOM 757 O O . THR A 1 99 ? 16.976 5.157 -7.052 1.00 96.19 99 THR A O 1
ATOM 760 N N . GLU A 1 100 ? 14.786 5.475 -7.448 1.00 94.31 100 GLU A N 1
ATOM 761 C CA . GLU A 1 100 ? 14.803 6.945 -7.418 1.00 94.31 100 GLU A CA 1
ATOM 762 C C . GLU A 1 100 ? 13.655 7.439 -6.521 1.00 94.31 100 GLU A C 1
ATOM 764 O O . GLU A 1 100 ? 12.552 6.900 -6.583 1.00 94.31 100 GLU A O 1
ATOM 769 N N . GLY A 1 101 ? 13.908 8.412 -5.640 1.00 91.62 101 GLY A N 1
ATOM 770 C CA . GLY A 1 101 ? 12.911 8.961 -4.702 1.00 91.62 101 GLY A CA 1
ATOM 771 C C . GLY A 1 101 ? 12.548 8.077 -3.496 1.00 91.62 101 GLY A C 1
ATOM 772 O O . GLY A 1 101 ? 12.117 8.595 -2.480 1.00 91.62 101 GLY A O 1
ATOM 773 N N . THR A 1 102 ? 12.820 6.769 -3.527 1.00 92.38 102 THR A N 1
ATOM 774 C CA . THR A 1 102 ? 12.402 5.781 -2.499 1.00 92.38 102 THR A CA 1
ATOM 775 C C . THR A 1 102 ? 12.960 5.987 -1.085 1.00 92.38 102 THR A C 1
ATOM 777 O O . THR A 1 102 ? 12.547 5.301 -0.151 1.00 92.38 102 THR A O 1
ATOM 780 N N . THR A 1 103 ? 13.936 6.879 -0.916 1.00 90.25 103 THR A N 1
ATOM 781 C CA . THR A 1 103 ? 14.506 7.264 0.386 1.00 90.25 103 THR A CA 1
ATOM 782 C C . THR A 1 103 ? 14.209 8.716 0.754 1.00 90.25 103 THR A C 1
ATOM 784 O O . THR A 1 103 ? 14.650 9.173 1.806 1.00 90.25 103 THR A O 1
ATOM 787 N N . ASP A 1 104 ? 13.517 9.448 -0.117 1.00 91.12 104 ASP A N 1
ATOM 788 C CA . ASP A 1 104 ? 13.127 10.834 0.090 1.00 91.12 104 ASP A CA 1
ATOM 789 C C . ASP A 1 104 ? 11.713 10.874 0.703 1.00 91.12 104 ASP A C 1
ATOM 791 O O . ASP A 1 104 ? 10.760 10.388 0.087 1.00 91.12 104 ASP A O 1
ATOM 795 N N . PRO A 1 105 ? 11.533 11.414 1.922 1.00 88.12 105 PRO A N 1
ATOM 796 C CA . PRO A 1 105 ? 10.210 11.528 2.531 1.00 88.12 105 PRO A CA 1
ATOM 797 C C . PRO A 1 105 ? 9.249 12.424 1.736 1.00 88.12 105 PRO A C 1
ATOM 799 O O . PRO A 1 105 ? 8.032 12.246 1.856 1.00 88.12 105 PRO A O 1
ATOM 802 N N . ASP A 1 106 ? 9.764 13.338 0.912 1.00 88.81 106 ASP A N 1
ATOM 803 C CA . ASP A 1 106 ? 8.963 14.234 0.080 1.00 88.81 106 ASP A CA 1
ATOM 804 C C . ASP A 1 106 ? 8.529 13.595 -1.246 1.00 88.81 106 ASP A C 1
ATOM 806 O O . ASP A 1 106 ? 7.771 14.220 -1.989 1.00 88.81 106 ASP A O 1
ATOM 810 N N . VAL A 1 107 ? 8.954 12.356 -1.532 1.00 92.50 107 VAL A N 1
ATOM 811 C CA . VAL A 1 107 ? 8.417 11.498 -2.598 1.00 92.50 107 VAL A CA 1
ATOM 812 C C . VAL A 1 107 ? 7.595 10.389 -1.939 1.00 92.50 107 VAL A C 1
ATOM 814 O O . VAL A 1 107 ? 8.100 9.349 -1.518 1.00 92.50 107 VAL A O 1
ATOM 817 N N . ASN A 1 108 ? 6.292 10.621 -1.789 1.00 93.81 108 ASN A N 1
ATOM 818 C CA . ASN A 1 108 ? 5.419 9.718 -1.042 1.00 93.81 108 ASN A CA 1
ATOM 819 C C . ASN A 1 108 ? 4.052 9.538 -1.700 1.00 93.81 108 ASN A C 1
ATOM 821 O O . ASN A 1 108 ? 3.573 10.396 -2.425 1.00 93.81 108 ASN A O 1
ATOM 825 N N . VAL A 1 109 ? 3.394 8.416 -1.433 1.00 95.69 109 VAL A N 1
ATOM 826 C CA . VAL A 1 109 ? 1.963 8.284 -1.700 1.00 95.69 109 VAL A CA 1
ATOM 827 C C . VAL A 1 109 ? 1.206 8.866 -0.512 1.00 95.69 109 VAL A C 1
ATOM 829 O O . VAL A 1 109 ? 1.444 8.448 0.620 1.00 95.69 109 VAL A O 1
ATOM 832 N N . SER A 1 110 ? 0.293 9.807 -0.743 1.00 96.44 110 SER A N 1
ATOM 833 C CA . SER A 1 110 ? -0.566 10.361 0.308 1.00 96.44 110 SER A CA 1
ATOM 834 C C . SER A 1 110 ? -2.018 9.921 0.143 1.00 96.44 110 SER A C 1
ATOM 836 O O . SER A 1 110 ? -2.555 9.940 -0.964 1.00 96.44 110 SER A O 1
ATOM 838 N N . ILE A 1 111 ? -2.678 9.597 1.251 1.00 97.75 111 ILE A N 1
ATOM 839 C CA . ILE A 1 111 ? -4.113 9.307 1.321 1.00 97.75 111 ILE A CA 1
ATOM 840 C C . ILE A 1 111 ? -4.759 10.377 2.198 1.00 97.75 111 ILE A C 1
ATOM 842 O O . ILE A 1 111 ? -4.358 10.564 3.345 1.00 97.75 111 ILE A O 1
ATOM 846 N N . GLN A 1 112 ? -5.728 11.108 1.649 1.00 97.38 112 GLN A N 1
ATOM 847 C CA . GLN A 1 112 ? -6.363 12.263 2.293 1.00 97.38 112 GLN A CA 1
ATOM 848 C C . GLN A 1 112 ? -7.872 12.079 2.415 1.00 97.38 112 GLN A C 1
ATOM 850 O O . GLN A 1 112 ? -8.504 11.545 1.500 1.00 97.38 112 GLN A O 1
ATOM 855 N N . ASN A 1 113 ? -8.450 12.613 3.497 1.00 96.62 113 ASN A N 1
ATOM 856 C CA . ASN A 1 113 ? -9.886 12.578 3.793 1.00 96.62 113 ASN A CA 1
ATOM 857 C C . ASN A 1 113 ? -10.473 11.153 3.813 1.00 96.62 113 ASN A C 1
ATOM 859 O O . ASN A 1 113 ? -11.631 10.973 3.434 1.00 96.62 113 ASN A O 1
ATOM 863 N N . ALA A 1 114 ? -9.665 10.160 4.192 1.00 96.69 114 ALA A N 1
ATOM 864 C CA . ALA A 1 114 ? -10.096 8.783 4.389 1.00 96.69 114 ALA A CA 1
ATOM 865 C C . ALA A 1 114 ? -10.498 8.584 5.852 1.00 96.69 114 ALA A C 1
ATOM 867 O O . ALA A 1 114 ? -9.675 8.778 6.745 1.00 96.69 114 ALA A O 1
ATOM 868 N N . ASP A 1 115 ? -11.755 8.217 6.053 1.00 96.06 115 ASP A N 1
ATOM 869 C CA . ASP A 1 115 ? -12.410 8.047 7.344 1.00 96.06 115 ASP A CA 1
ATOM 870 C C . ASP A 1 115 ? -12.971 6.627 7.479 1.00 96.06 115 ASP A C 1
ATOM 872 O O . ASP A 1 115 ? -13.396 6.028 6.480 1.00 96.06 115 ASP A O 1
ATOM 876 N N . VAL A 1 116 ? -12.964 6.085 8.693 1.00 95.56 116 VAL A N 1
ATOM 877 C CA . VAL A 1 116 ? -13.510 4.762 9.020 1.00 95.56 116 VAL A CA 1
ATOM 878 C C . VAL A 1 116 ? -14.300 4.856 10.322 1.00 95.56 116 VAL A C 1
ATOM 880 O O . VAL A 1 116 ? -13.932 5.573 11.239 1.00 95.56 116 VAL A O 1
ATOM 883 N N . SER A 1 117 ? -15.388 4.098 10.433 1.00 91.06 117 SER A N 1
ATOM 884 C CA . SER A 1 117 ? -16.158 3.994 11.676 1.00 91.06 117 SER A CA 1
ATOM 885 C C . SER A 1 117 ? -15.579 2.954 12.643 1.00 91.06 117 SER A C 1
ATOM 887 O O . SER A 1 117 ? -15.099 1.914 12.194 1.00 91.06 117 SER A O 1
ATOM 889 N N . GLY A 1 118 ? -15.780 3.142 13.949 1.00 91.31 118 GLY A N 1
ATOM 890 C CA . GLY A 1 118 ? -15.331 2.197 14.985 1.00 91.31 118 GLY A CA 1
ATOM 891 C C . GLY A 1 118 ? -13.875 2.433 15.387 1.00 91.31 118 GLY A C 1
ATOM 892 O O . GLY A 1 118 ? -13.332 3.483 15.065 1.00 91.31 118 GLY A O 1
ATOM 893 N N . GLU A 1 119 ? -13.240 1.462 16.045 1.00 92.19 119 GLU A N 1
ATOM 894 C CA . GLU A 1 119 ? -11.883 1.623 16.606 1.00 92.19 119 GLU A CA 1
ATOM 895 C C . GLU A 1 119 ? -10.821 1.876 15.521 1.00 92.19 119 GLU A C 1
ATOM 897 O O . GLU A 1 119 ? -9.879 2.639 15.701 1.00 92.19 119 GLU A O 1
ATOM 902 N N . THR A 1 120 ? -11.000 1.310 14.319 1.00 94.19 120 THR A N 1
ATOM 903 C CA . THR A 1 120 ? -10.128 1.627 13.170 1.00 94.19 120 THR A CA 1
ATOM 904 C C . THR A 1 120 ? -10.174 3.122 12.797 1.00 94.19 120 THR A C 1
ATOM 906 O O . THR A 1 120 ? -9.225 3.640 12.202 1.00 94.19 120 THR A O 1
ATOM 909 N N . GLY A 1 121 ? -11.262 3.818 13.141 1.00 94.94 121 GLY A N 1
ATOM 910 C CA . GLY A 1 121 ? -11.466 5.248 12.917 1.00 94.94 121 GLY A CA 1
ATOM 911 C C . GLY A 1 121 ? -10.539 6.151 13.722 1.00 94.94 121 GLY A C 1
ATOM 912 O O . GLY A 1 121 ? -10.235 7.245 13.261 1.00 94.94 121 GLY A O 1
ATOM 913 N N . ASP A 1 122 ? -9.995 5.679 14.846 1.00 93.62 122 ASP A N 1
ATOM 914 C CA . ASP A 1 122 ? -9.027 6.463 15.623 1.00 93.62 122 ASP A CA 1
ATOM 915 C C . ASP A 1 122 ? -7.730 6.678 14.825 1.00 93.62 122 ASP A C 1
ATOM 917 O O . ASP A 1 122 ? -7.087 7.726 14.909 1.00 93.62 122 ASP A O 1
ATOM 921 N N . PHE A 1 123 ? -7.364 5.709 13.973 1.00 95.25 123 PHE A N 1
ATOM 922 C CA . PHE A 1 123 ? -6.269 5.852 13.010 1.00 95.25 123 PHE A CA 1
ATOM 923 C C . PHE A 1 123 ? -6.723 6.430 11.659 1.00 95.25 123 PHE A C 1
ATOM 925 O O . PHE A 1 123 ? -5.982 7.182 11.021 1.00 95.25 123 PHE A O 1
ATOM 932 N N . TRP A 1 124 ? -7.921 6.099 11.185 1.00 96.06 124 TRP A N 1
ATOM 933 C CA . TRP A 1 124 ? -8.485 6.644 9.946 1.00 96.06 124 TRP A CA 1
ATOM 934 C C . TRP A 1 124 ? -9.563 7.680 10.256 1.00 96.06 124 TRP A C 1
ATOM 936 O O . TRP A 1 124 ? -10.745 7.422 10.068 1.00 96.06 124 TRP A O 1
ATOM 946 N N . ASP A 1 125 ? -9.119 8.855 10.695 1.00 94.25 125 ASP A N 1
ATOM 947 C CA . ASP A 1 125 ? -9.928 9.983 11.184 1.00 94.25 125 ASP A CA 1
ATOM 948 C C . ASP A 1 125 ? -10.068 11.123 10.148 1.00 94.25 125 ASP A C 1
ATOM 950 O O . ASP A 1 125 ? -10.422 12.261 10.466 1.00 94.25 125 ASP A O 1
ATOM 954 N N . GLY A 1 126 ? -9.687 10.863 8.893 1.00 94.69 126 GLY A N 1
ATOM 955 C CA . GLY A 1 126 ? -9.598 11.866 7.833 1.00 94.69 126 GLY A CA 1
ATOM 956 C C . GLY A 1 126 ? -8.247 12.573 7.703 1.00 94.69 126 GLY A C 1
ATOM 957 O O . GLY A 1 126 ? -8.019 13.239 6.681 1.00 94.69 126 GLY A O 1
ATOM 958 N N . THR A 1 127 ? -7.334 12.420 8.668 1.00 95.06 127 THR A N 1
ATOM 959 C CA . THR A 1 127 ? -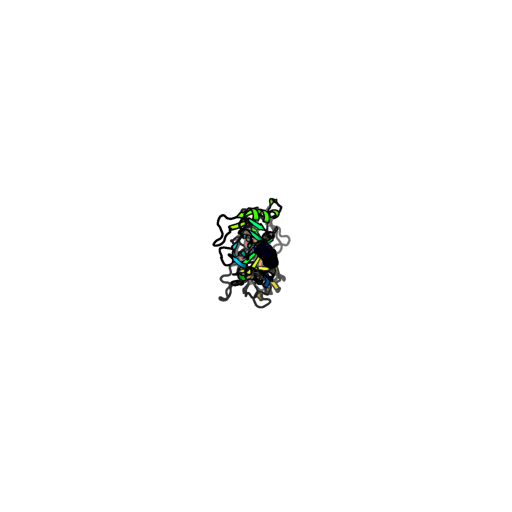5.990 13.011 8.616 1.00 95.06 127 THR A CA 1
ATOM 960 C C . THR A 1 127 ? -5.186 12.454 7.436 1.00 95.06 127 THR A C 1
ATOM 962 O O . THR A 1 127 ? -5.262 11.274 7.096 1.00 95.06 127 THR A O 1
ATOM 965 N N . SER A 1 128 ? -4.378 13.305 6.789 1.00 95.88 128 SER A N 1
ATOM 966 C CA . SER A 1 128 ? -3.516 12.879 5.676 1.00 95.88 128 SER A CA 1
ATOM 967 C C . SER A 1 128 ? -2.472 11.865 6.145 1.00 95.88 128 SER A C 1
ATOM 969 O O . SER A 1 128 ? -1.679 12.152 7.045 1.00 95.88 128 SER A O 1
ATOM 971 N N . ARG A 1 129 ? -2.417 10.708 5.485 1.00 95.88 129 ARG A N 1
ATOM 972 C CA . ARG A 1 129 ? -1.421 9.657 5.731 1.00 95.88 129 ARG A CA 1
ATOM 973 C C . ARG A 1 129 ? -0.442 9.598 4.561 1.00 95.88 129 ARG A C 1
ATOM 975 O O . ARG A 1 129 ? -0.866 9.432 3.423 1.00 95.88 129 ARG A O 1
ATOM 982 N N . ASN A 1 130 ? 0.854 9.734 4.840 1.00 95.88 130 ASN A N 1
ATOM 983 C CA . ASN A 1 130 ? 1.909 9.805 3.821 1.00 95.88 130 ASN A CA 1
ATOM 984 C C . ASN A 1 130 ? 2.815 8.575 3.903 1.00 95.88 130 ASN A C 1
ATOM 986 O O . ASN A 1 130 ? 3.281 8.239 4.989 1.00 95.88 130 ASN A O 1
ATOM 990 N N . TYR A 1 131 ? 3.120 7.944 2.775 1.00 95.31 131 TYR A N 1
ATOM 991 C CA . TYR A 1 131 ? 3.904 6.713 2.687 1.00 95.31 131 TYR A CA 1
ATOM 992 C C . TYR A 1 131 ? 5.033 6.878 1.673 1.00 95.31 131 TYR A C 1
ATOM 994 O O . TYR A 1 131 ? 4.772 6.939 0.472 1.00 95.31 131 TYR A O 1
ATOM 1002 N N . SER A 1 132 ? 6.281 6.979 2.138 1.00 92.88 132 SER A N 1
ATOM 1003 C CA . SER A 1 132 ? 7.450 7.130 1.259 1.00 92.88 132 SER A CA 1
ATOM 1004 C C . SER A 1 132 ? 7.478 6.040 0.192 1.00 92.88 132 SER A C 1
ATOM 1006 O O . SER A 1 132 ? 7.287 4.857 0.493 1.00 92.88 132 SER A O 1
ATOM 1008 N N . SER A 1 133 ? 7.670 6.459 -1.053 1.00 94.12 133 SER A N 1
ATOM 1009 C CA . SER A 1 133 ? 7.654 5.593 -2.226 1.00 94.12 133 SER A CA 1
ATOM 1010 C C . SER A 1 133 ? 8.620 6.133 -3.282 1.00 94.12 133 SER A C 1
ATOM 1012 O O . SER A 1 133 ? 9.356 7.084 -3.042 1.00 94.12 133 SER A O 1
ATOM 1014 N N . GLY A 1 134 ? 8.635 5.549 -4.473 1.00 93.50 134 GLY A N 1
ATOM 1015 C CA . GLY A 1 134 ? 9.444 6.066 -5.565 1.00 93.50 134 GLY A CA 1
ATOM 1016 C C . GLY A 1 134 ? 9.388 5.191 -6.802 1.00 93.50 134 GLY A C 1
ATOM 1017 O O . GLY A 1 134 ? 8.439 4.435 -7.020 1.00 93.50 134 GLY A O 1
ATOM 1018 N N . PHE A 1 135 ? 10.436 5.298 -7.605 1.00 95.50 135 PHE A N 1
ATOM 1019 C CA . PHE A 1 135 ? 10.529 4.707 -8.931 1.00 95.50 135 PHE A CA 1
ATOM 1020 C C . PHE A 1 135 ? 11.602 3.621 -8.971 1.00 95.50 135 PHE A C 1
ATOM 1022 O O . PHE A 1 135 ? 12.558 3.645 -8.191 1.00 95.50 135 PHE A O 1
ATOM 1029 N N . VAL A 1 136 ? 11.485 2.703 -9.932 1.00 97.06 136 VAL A N 1
ATOM 1030 C CA . VAL A 1 136 ? 12.598 1.839 -10.357 1.00 97.06 136 VAL A CA 1
ATOM 1031 C C . VAL A 1 136 ? 12.911 2.149 -11.810 1.00 97.06 136 VAL A C 1
ATOM 1033 O O . VAL A 1 136 ? 12.026 2.080 -12.659 1.00 97.06 136 VAL A O 1
ATOM 1036 N N . VAL A 1 137 ? 14.167 2.466 -12.103 1.00 97.25 137 VAL A N 1
ATOM 1037 C CA . VAL A 1 137 ? 14.615 2.853 -13.442 1.00 97.25 137 VAL A CA 1
ATOM 1038 C C . VAL A 1 137 ? 15.681 1.884 -13.924 1.00 97.25 137 VAL A C 1
ATOM 1040 O O . VAL A 1 137 ? 16.738 1.743 -13.300 1.00 97.25 137 VAL A O 1
ATOM 1043 N N . TYR A 1 138 ? 15.407 1.234 -15.053 1.00 97.88 138 TYR A N 1
ATOM 1044 C CA . TYR A 1 138 ? 16.404 0.528 -15.846 1.00 97.88 138 TYR A CA 1
ATOM 1045 C C . TYR A 1 138 ? 16.914 1.433 -16.971 1.00 97.88 138 TYR A C 1
ATOM 1047 O O . TYR A 1 138 ? 16.127 1.923 -17.783 1.00 97.88 138 TYR A O 1
ATOM 1055 N N . SER A 1 139 ? 18.231 1.622 -17.039 1.00 96.94 139 SER A N 1
ATOM 1056 C CA . SER A 1 139 ? 18.903 2.396 -18.084 1.00 96.94 139 SER A CA 1
ATOM 1057 C C . SER A 1 139 ? 19.950 1.530 -18.796 1.00 96.94 139 SER A C 1
ATOM 1059 O O . SER A 1 139 ? 20.960 1.156 -18.189 1.00 96.94 139 SER A O 1
ATOM 1061 N N . PRO A 1 140 ? 19.749 1.202 -20.083 1.00 96.25 140 PRO A N 1
ATOM 1062 C CA . PRO A 1 140 ? 20.768 0.526 -20.875 1.00 96.25 140 PRO A CA 1
ATOM 1063 C C . PRO A 1 140 ? 21.849 1.501 -21.371 1.00 96.25 140 PRO A C 1
ATOM 1065 O O . PRO A 1 140 ? 21.589 2.681 -21.598 1.00 96.25 140 PRO A O 1
ATOM 1068 N N . GLN A 1 141 ? 23.059 0.991 -21.614 1.00 94.44 141 GLN A N 1
ATOM 1069 C CA . GLN A 1 141 ? 24.154 1.710 -22.281 1.00 94.44 141 GLN A CA 1
ATOM 1070 C C . GLN A 1 141 ? 24.530 0.995 -23.586 1.00 94.44 141 GLN A C 1
ATOM 1072 O O . GLN A 1 141 ? 25.647 0.506 -23.755 1.00 94.44 141 GLN A O 1
ATOM 1077 N N . TYR A 1 142 ? 23.555 0.867 -24.489 1.00 94.94 142 TYR A N 1
ATOM 1078 C CA . TYR A 1 142 ? 23.747 0.235 -25.795 1.00 94.94 142 TYR A CA 1
ATOM 1079 C C . TYR A 1 142 ? 24.696 1.040 -26.689 1.00 94.94 142 TYR A C 1
ATOM 1081 O O . TYR A 1 142 ? 24.689 2.271 -26.661 1.00 94.94 142 TYR A O 1
ATOM 1089 N N . ASN A 1 143 ? 25.484 0.347 -27.514 1.00 92.69 143 ASN A N 1
ATOM 1090 C CA . ASN A 1 143 ? 26.440 0.989 -28.416 1.00 92.69 143 ASN A CA 1
ATOM 1091 C C . ASN A 1 143 ? 25.803 1.364 -29.767 1.00 92.69 143 ASN A C 1
ATOM 1093 O O . ASN A 1 143 ? 26.146 2.400 -30.328 1.00 92.69 143 ASN A O 1
ATOM 1097 N N . GLU A 1 144 ? 24.884 0.545 -30.294 1.00 92.44 144 GLU A N 1
ATOM 1098 C CA . GLU A 1 144 ? 24.336 0.688 -31.658 1.00 92.44 144 GLU A CA 1
ATOM 1099 C C . GLU A 1 144 ? 22.840 1.053 -31.684 1.00 92.44 144 GLU A C 1
ATOM 1101 O O . GLU A 1 144 ? 22.330 1.619 -32.660 1.00 92.44 144 GLU A O 1
ATOM 1106 N N . TYR A 1 145 ? 22.113 0.755 -30.608 1.00 91.62 145 TYR A N 1
ATOM 1107 C CA . TYR A 1 145 ? 20.717 1.106 -30.384 1.00 91.62 145 TYR A CA 1
ATOM 1108 C C . TYR A 1 145 ? 20.610 2.431 -29.611 1.00 91.62 145 TYR A C 1
ATOM 1110 O O . TYR A 1 145 ? 20.210 2.495 -28.447 1.00 91.62 145 TYR A O 1
ATOM 1118 N N . ALA A 1 146 ? 20.989 3.512 -30.299 1.00 82.12 146 ALA A N 1
ATOM 1119 C CA . ALA A 1 146 ? 21.172 4.848 -29.724 1.00 82.12 146 ALA A CA 1
ATOM 1120 C C . ALA A 1 146 ? 19.892 5.518 -29.181 1.00 82.12 146 ALA A C 1
ATOM 1122 O O . ALA A 1 146 ? 19.978 6.402 -28.336 1.00 82.12 146 ALA A O 1
ATOM 1123 N N . GLN A 1 147 ? 18.706 5.127 -29.659 1.00 85.44 147 GLN A N 1
ATOM 1124 C CA . GLN A 1 147 ? 17.412 5.633 -29.168 1.00 85.44 147 GLN A CA 1
ATOM 1125 C C . GLN A 1 147 ? 16.735 4.633 -28.228 1.00 85.44 147 GLN A C 1
ATOM 1127 O O . GLN A 1 147 ? 15.527 4.404 -28.311 1.00 85.44 147 GLN A O 1
ATOM 1132 N N . SER A 1 148 ? 17.524 3.990 -27.375 1.00 90.81 148 SER A N 1
ATOM 1133 C CA . SER A 1 148 ? 16.984 3.082 -26.377 1.00 90.81 148 SER A CA 1
ATOM 1134 C C . SER A 1 148 ? 16.208 3.839 -25.304 1.00 90.81 148 SER A C 1
ATOM 1136 O O . SER A 1 148 ? 16.654 4.900 -24.861 1.00 90.81 148 SER A O 1
ATOM 1138 N N . PRO A 1 149 ? 15.036 3.326 -24.903 1.00 95.31 149 PRO A N 1
ATOM 1139 C CA . PRO A 1 149 ? 14.298 3.904 -23.799 1.00 95.31 149 PRO A CA 1
ATOM 1140 C C . PRO A 1 149 ? 14.914 3.499 -22.459 1.00 95.31 149 PRO A C 1
ATOM 1142 O O . PRO A 1 149 ? 15.567 2.460 -22.340 1.00 95.31 149 PRO A O 1
ATOM 1145 N N . GLU A 1 150 ? 14.636 4.292 -21.433 1.00 96.06 150 GLU A N 1
ATOM 1146 C CA . GLU A 1 150 ? 14.691 3.802 -20.058 1.00 96.06 150 GLU A CA 1
ATOM 1147 C C . GLU A 1 150 ? 13.374 3.094 -19.741 1.00 96.06 150 GLU A C 1
ATOM 1149 O O . GLU A 1 150 ? 12.304 3.610 -20.064 1.00 96.06 150 GLU A O 1
ATOM 1154 N N . THR A 1 151 ? 13.427 1.938 -19.089 1.00 97.56 151 THR A N 1
ATOM 1155 C CA . THR A 1 151 ? 12.214 1.262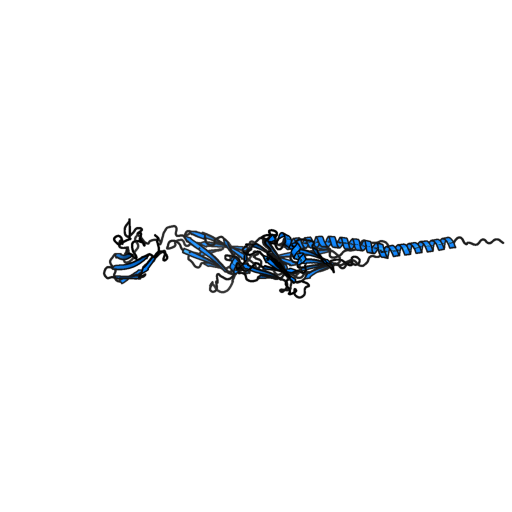 -18.618 1.00 97.56 151 THR A CA 1
ATOM 1156 C C . THR A 1 151 ? 11.968 1.679 -17.172 1.00 97.56 151 THR A C 1
ATOM 1158 O O . THR A 1 151 ? 12.811 1.443 -16.303 1.00 97.56 151 THR A O 1
ATOM 1161 N N . VAL A 1 152 ? 10.827 2.320 -16.918 1.00 96.94 152 VAL A N 1
ATOM 1162 C CA . VAL A 1 152 ? 10.505 2.948 -15.632 1.00 96.94 152 VAL A CA 1
ATOM 1163 C C . VAL A 1 152 ? 9.276 2.296 -15.015 1.00 96.94 152 VAL A C 1
ATOM 1165 O O . VAL A 1 152 ? 8.214 2.235 -15.636 1.00 96.94 152 VAL A O 1
ATOM 1168 N N . TYR A 1 153 ? 9.436 1.816 -13.783 1.00 96.75 153 TYR A N 1
ATOM 1169 C CA . TYR A 1 153 ? 8.346 1.493 -12.872 1.00 96.75 153 TYR A CA 1
ATOM 1170 C C . TYR A 1 153 ? 7.968 2.743 -12.082 1.00 96.75 153 TYR A C 1
ATOM 1172 O O . TYR A 1 153 ? 8.809 3.319 -11.387 1.00 96.75 153 TYR A O 1
ATOM 1180 N N . ASP A 1 154 ? 6.700 3.115 -12.168 1.00 92.50 154 ASP A N 1
ATOM 1181 C CA . ASP A 1 154 ? 6.112 4.290 -11.542 1.00 92.50 154 ASP A CA 1
ATOM 1182 C C . ASP A 1 154 ? 4.818 3.884 -10.842 1.00 92.50 154 ASP A C 1
ATOM 1184 O O . ASP A 1 154 ? 3.803 3.613 -11.488 1.00 92.50 154 ASP A O 1
ATOM 1188 N N . SER A 1 155 ? 4.874 3.820 -9.512 1.00 87.81 155 SER A N 1
ATOM 1189 C CA . SER A 1 155 ? 3.762 3.473 -8.625 1.00 87.81 155 SER A CA 1
ATOM 1190 C C . SER A 1 155 ? 3.152 2.092 -8.882 1.00 87.81 155 SER A C 1
ATOM 1192 O O . SER A 1 155 ? 3.399 1.184 -8.103 1.00 87.81 155 SER A O 1
ATOM 1194 N N . THR A 1 156 ? 2.396 1.892 -9.964 1.00 94.00 156 THR A N 1
ATOM 1195 C CA . THR A 1 156 ? 1.928 0.567 -10.428 1.00 94.00 156 THR A CA 1
ATOM 1196 C C . THR A 1 156 ? 2.107 0.351 -11.930 1.00 94.00 156 THR A C 1
ATOM 1198 O O . THR A 1 156 ? 1.818 -0.732 -12.435 1.00 94.00 156 THR A O 1
ATOM 1201 N N . VAL A 1 157 ? 2.571 1.354 -12.668 1.00 96.81 157 VAL A N 1
ATOM 1202 C CA . VAL A 1 157 ? 2.630 1.356 -14.129 1.00 96.81 157 VAL A CA 1
ATOM 1203 C C . VAL A 1 157 ? 4.071 1.144 -14.568 1.00 96.81 157 VAL A C 1
ATOM 1205 O O . VAL A 1 157 ? 5.002 1.700 -13.989 1.00 96.81 157 VAL A O 1
ATOM 1208 N N . LEU A 1 158 ? 4.262 0.336 -15.605 1.00 97.75 158 LEU A N 1
ATOM 1209 C CA . LEU A 1 158 ? 5.534 0.185 -16.292 1.00 97.75 158 LEU A CA 1
ATOM 1210 C C . LEU A 1 158 ? 5.443 0.841 -17.668 1.00 97.75 158 LEU A C 1
ATOM 1212 O O . LEU A 1 158 ? 4.495 0.588 -18.414 1.00 97.75 158 LEU A O 1
ATOM 1216 N N . TYR A 1 159 ? 6.436 1.642 -18.035 1.00 97.50 159 TYR A N 1
ATOM 1217 C CA . TYR A 1 159 ? 6.508 2.261 -19.358 1.00 97.50 159 TYR A CA 1
ATOM 1218 C C . TYR A 1 159 ? 7.951 2.433 -19.834 1.00 97.50 159 TYR A C 1
ATOM 1220 O O . TYR A 1 159 ? 8.894 2.465 -19.045 1.00 97.50 159 TYR A O 1
ATOM 1228 N N . ASP A 1 160 ? 8.104 2.564 -21.148 1.00 96.88 160 ASP A N 1
ATOM 1229 C CA . ASP A 1 160 ? 9.363 2.882 -21.808 1.00 96.88 160 ASP A CA 1
ATOM 1230 C C . ASP A 1 160 ? 9.437 4.395 -22.064 1.00 96.88 160 ASP A C 1
ATOM 1232 O O . ASP A 1 160 ? 8.641 4.963 -22.822 1.00 96.88 160 ASP A O 1
ATOM 1236 N N . ARG A 1 161 ? 10.391 5.061 -21.413 1.00 95.00 161 ARG A N 1
ATOM 1237 C CA . ARG A 1 161 ? 10.675 6.494 -21.529 1.00 95.00 161 ARG A CA 1
ATOM 1238 C C . ARG A 1 161 ? 11.671 6.739 -22.653 1.00 95.00 161 ARG A C 1
ATOM 1240 O O . ARG A 1 161 ? 12.874 6.538 -22.492 1.00 95.00 161 ARG A O 1
ATOM 1247 N N . PHE A 1 162 ? 11.171 7.202 -23.794 1.00 92.75 162 PHE A N 1
ATOM 1248 C CA . PHE A 1 162 ? 12.003 7.696 -24.889 1.00 92.75 162 PHE A CA 1
ATOM 1249 C C . PHE A 1 162 ? 12.268 9.196 -24.717 1.00 92.75 162 PHE A C 1
ATOM 1251 O O . PHE A 1 162 ? 11.469 9.896 -24.095 1.00 92.75 162 PHE A O 1
ATOM 1258 N N . PRO A 1 163 ? 13.305 9.749 -25.373 1.00 86.38 163 PRO A N 1
ATOM 1259 C CA . PRO A 1 163 ? 13.612 11.180 -25.300 1.00 86.38 163 PRO A CA 1
ATOM 1260 C C . PRO A 1 163 ? 12.466 12.129 -25.695 1.00 86.38 163 PRO A C 1
ATOM 1262 O O . PRO A 1 163 ? 12.506 13.306 -25.358 1.00 86.38 163 PRO A O 1
ATOM 1265 N N . THR A 1 164 ? 11.472 11.649 -26.451 1.00 85.81 164 THR A N 1
ATOM 1266 C CA . THR A 1 164 ? 10.371 12.473 -26.985 1.00 85.81 164 THR A CA 1
ATOM 1267 C C . THR A 1 164 ? 8.979 12.032 -26.542 1.00 85.81 164 THR A C 1
ATOM 1269 O O . THR A 1 164 ? 8.023 12.770 -26.771 1.00 85.81 164 THR A O 1
ATOM 1272 N N . ARG A 1 165 ? 8.833 10.837 -25.955 1.00 90.06 165 ARG A N 1
ATOM 1273 C CA . ARG A 1 165 ? 7.536 10.280 -25.547 1.00 90.06 165 ARG A CA 1
ATOM 1274 C C . ARG A 1 165 ? 7.700 9.109 -24.585 1.00 90.06 165 ARG A C 1
ATOM 1276 O O . ARG A 1 165 ? 8.694 8.393 -24.648 1.00 90.06 165 ARG A O 1
ATOM 1283 N N . ASN A 1 166 ? 6.663 8.846 -23.805 1.00 93.38 166 ASN A N 1
ATOM 1284 C CA . ASN A 1 166 ? 6.560 7.653 -22.972 1.00 93.38 166 ASN A CA 1
ATOM 1285 C C . ASN A 1 166 ? 5.588 6.662 -23.628 1.00 93.38 166 ASN A C 1
ATOM 1287 O O . ASN A 1 166 ? 4.545 7.078 -24.132 1.00 93.38 166 ASN A O 1
ATOM 1291 N N . LEU A 1 167 ? 5.922 5.371 -23.634 1.00 94.50 167 LEU A N 1
ATOM 1292 C CA . LEU A 1 167 ? 5.050 4.295 -24.117 1.00 94.50 167 LEU A CA 1
ATOM 1293 C C . LEU A 1 167 ? 4.720 3.346 -22.966 1.00 94.50 167 LEU A C 1
ATOM 1295 O O . LEU A 1 167 ? 5.603 2.654 -22.463 1.00 94.50 167 LEU A O 1
ATOM 1299 N N . THR A 1 168 ? 3.459 3.322 -22.542 1.00 96.25 168 THR A N 1
ATOM 1300 C CA . THR A 1 168 ? 2.973 2.428 -21.485 1.00 96.25 168 THR A CA 1
ATOM 1301 C C . THR A 1 168 ? 3.082 0.967 -21.919 1.00 96.25 168 THR A C 1
ATOM 1303 O O . THR A 1 168 ? 2.756 0.610 -23.051 1.00 96.25 168 THR A O 1
ATOM 1306 N N . ARG A 1 169 ? 3.594 0.119 -21.021 1.00 95.50 169 ARG A N 1
ATOM 1307 C CA . ARG A 1 169 ? 3.697 -1.338 -21.204 1.00 95.50 169 ARG A CA 1
ATOM 1308 C C . ARG A 1 169 ? 2.616 -2.080 -20.424 1.00 95.50 169 ARG A C 1
ATOM 1310 O O . ARG A 1 169 ? 2.228 -3.170 -20.825 1.00 95.50 169 ARG A O 1
ATOM 1317 N N . THR A 1 170 ? 2.157 -1.504 -19.314 1.00 97.19 170 THR A N 1
ATOM 1318 C CA . THR A 1 170 ? 1.125 -2.085 -18.449 1.00 97.19 170 THR A CA 1
ATOM 1319 C C . THR A 1 170 ? 0.055 -1.059 -18.108 1.00 97.19 170 THR A C 1
ATOM 1321 O O . THR A 1 170 ? 0.318 0.141 -18.117 1.00 97.19 170 THR A O 1
ATOM 1324 N N . GLU A 1 171 ? -1.108 -1.555 -17.702 1.00 96.25 171 GLU A N 1
ATOM 1325 C CA . GLU A 1 171 ? -2.151 -0.755 -17.061 1.00 96.25 171 GLU A CA 1
ATOM 1326 C C . GLU A 1 171 ? -1.778 -0.375 -15.616 1.00 96.25 171 GLU A C 1
ATOM 1328 O O . GLU A 1 171 ? -0.830 -0.921 -15.028 1.00 96.25 171 GLU A O 1
ATOM 1333 N N . GLN A 1 172 ? -2.541 0.553 -15.036 1.00 95.69 172 GLN A N 1
ATOM 1334 C CA . GLN A 1 172 ? -2.481 0.885 -13.610 1.00 95.69 172 GLN A CA 1
ATOM 1335 C C . GLN A 1 172 ? -3.277 -0.128 -12.771 1.00 95.69 172 GLN A C 1
ATOM 1337 O O . GLN A 1 172 ? -4.249 -0.708 -13.248 1.00 95.69 172 GLN A O 1
ATOM 1342 N N . THR A 1 173 ? -2.871 -0.341 -11.517 1.00 96.12 173 THR A N 1
ATOM 1343 C CA . THR A 1 173 ? -3.585 -1.218 -10.561 1.00 96.12 173 THR A CA 1
ATOM 1344 C C . THR A 1 173 ? -3.843 -0.538 -9.215 1.00 96.12 173 THR A C 1
ATOM 1346 O O . THR A 1 173 ? -4.043 -1.215 -8.212 1.00 96.12 173 THR A O 1
ATOM 1349 N N . ILE A 1 174 ? -3.786 0.795 -9.170 1.00 96.56 174 ILE A N 1
ATOM 1350 C CA . ILE A 1 174 ? -4.055 1.589 -7.963 1.00 96.56 174 ILE A CA 1
ATOM 1351 C C . ILE A 1 174 ? -5.547 1.567 -7.655 1.00 96.56 174 ILE A C 1
ATOM 1353 O O . ILE A 1 174 ? -5.919 1.393 -6.500 1.00 96.56 174 ILE A O 1
ATOM 1357 N N . VAL A 1 175 ? -6.389 1.750 -8.676 1.00 97.75 175 VAL A N 1
ATOM 1358 C CA . VAL A 1 175 ? -7.850 1.797 -8.540 1.00 97.75 175 VAL A CA 1
ATOM 1359 C C . VAL A 1 175 ? -8.480 0.754 -9.454 1.00 97.75 175 VAL A C 1
ATOM 1361 O O . VAL A 1 175 ? -8.275 0.797 -10.668 1.00 97.75 175 VAL A O 1
ATOM 1364 N N . ASP A 1 176 ? -9.260 -0.148 -8.861 1.00 96.88 176 ASP A N 1
ATOM 1365 C CA . ASP A 1 176 ? -10.120 -1.105 -9.558 1.00 96.88 176 ASP A CA 1
ATOM 1366 C C . ASP A 1 176 ? -11.521 -1.105 -8.929 1.00 96.88 176 ASP A C 1
ATOM 1368 O O . ASP A 1 176 ? -11.801 -1.761 -7.915 1.00 96.88 176 ASP A O 1
ATOM 1372 N N . GLY A 1 177 ? -12.405 -0.285 -9.496 1.00 96.69 177 GLY A N 1
ATOM 1373 C CA . GLY A 1 177 ? -13.739 -0.044 -8.969 1.00 96.69 177 GLY A CA 1
ATOM 1374 C C . GLY A 1 177 ? -13.673 0.508 -7.546 1.00 96.69 177 GLY A C 1
ATOM 1375 O O . GLY A 1 177 ? -13.346 1.674 -7.333 1.00 96.69 177 GLY A O 1
ATOM 1376 N N . LYS A 1 178 ? -14.036 -0.324 -6.564 1.00 97.75 178 LYS A N 1
ATOM 1377 C CA . LYS A 1 178 ? -14.015 0.034 -5.135 1.00 97.75 178 LYS A CA 1
ATOM 1378 C C . LYS A 1 178 ? -12.765 -0.444 -4.400 1.00 97.75 178 LYS A C 1
ATOM 1380 O O . LYS A 1 178 ? -12.637 -0.158 -3.214 1.00 97.75 178 LYS A O 1
ATOM 1385 N N . HIS A 1 179 ? -11.870 -1.171 -5.060 1.00 97.56 179 HIS A N 1
ATOM 1386 C CA . HIS A 1 179 ? -10.623 -1.635 -4.464 1.00 97.56 179 HIS A CA 1
ATOM 1387 C C . HIS A 1 179 ? -9.511 -0.639 -4.769 1.00 97.56 179 HIS A C 1
ATOM 1389 O O . HIS A 1 179 ? -9.318 -0.238 -5.919 1.00 97.56 179 HIS A O 1
ATOM 1395 N N . ILE A 1 180 ? -8.788 -0.242 -3.727 1.00 97.69 180 ILE A N 1
ATOM 1396 C CA . ILE A 1 180 ? -7.633 0.643 -3.822 1.00 97.69 180 ILE A CA 1
ATOM 1397 C C . ILE A 1 180 ? -6.420 -0.146 -3.345 1.00 97.69 180 ILE A C 1
ATOM 1399 O O . ILE A 1 180 ? -6.418 -0.624 -2.214 1.00 97.69 180 ILE A O 1
ATOM 1403 N N . SER A 1 181 ? -5.391 -0.267 -4.179 1.00 96.69 181 SER A N 1
ATOM 1404 C CA . SER A 1 181 ? -4.144 -0.947 -3.823 1.00 96.69 181 SER A CA 1
ATOM 1405 C C . SER A 1 181 ? -2.980 0.037 -3.836 1.00 96.69 181 SER A C 1
ATOM 1407 O O . SER A 1 181 ? -2.602 0.563 -4.885 1.00 96.69 181 SER A O 1
ATOM 1409 N N . VAL A 1 182 ? -2.402 0.298 -2.664 1.00 96.00 182 VAL A N 1
ATOM 1410 C CA . VAL A 1 182 ? -1.241 1.183 -2.515 1.00 96.00 182 VAL A CA 1
ATOM 1411 C C . VAL A 1 182 ? -0.032 0.368 -2.081 1.00 96.00 182 VAL A C 1
ATOM 1413 O O . VAL A 1 182 ? 0.047 -0.117 -0.955 1.00 96.00 182 VAL A O 1
ATOM 1416 N N . VAL A 1 183 ? 0.947 0.248 -2.973 1.00 96.38 183 VAL A N 1
ATOM 1417 C CA . VAL A 1 183 ? 2.211 -0.430 -2.681 1.00 96.38 183 VAL A CA 1
ATOM 1418 C C . VAL A 1 183 ? 3.323 0.610 -2.611 1.00 96.38 183 V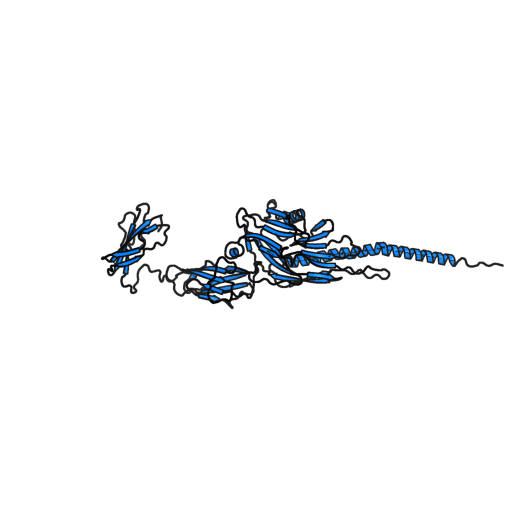AL A C 1
ATOM 1420 O O . VAL A 1 183 ? 3.712 1.191 -3.623 1.00 96.38 183 VAL A O 1
ATOM 1423 N N . ALA A 1 184 ? 3.821 0.862 -1.403 1.00 95.62 184 ALA A N 1
ATOM 1424 C CA . ALA A 1 184 ? 4.891 1.816 -1.147 1.00 95.62 184 ALA A CA 1
ATOM 1425 C C . ALA A 1 184 ? 6.261 1.161 -1.358 1.00 95.62 184 ALA A C 1
ATOM 1427 O O . ALA A 1 184 ? 6.581 0.150 -0.725 1.00 95.62 184 ALA A O 1
ATOM 1428 N N . LEU A 1 185 ? 7.081 1.752 -2.228 1.00 95.44 185 LEU A N 1
ATOM 1429 C CA . LEU A 1 185 ? 8.405 1.243 -2.569 1.00 95.44 185 LEU A CA 1
ATOM 1430 C C . LEU A 1 185 ? 9.502 1.945 -1.761 1.00 95.44 185 LEU A C 1
ATOM 1432 O O . LEU A 1 185 ? 9.735 3.137 -1.918 1.00 95.44 185 LEU A O 1
ATOM 1436 N N . ASN A 1 186 ? 10.228 1.194 -0.942 1.00 94.94 186 ASN A N 1
ATOM 1437 C CA . ASN A 1 186 ? 11.277 1.713 -0.071 1.00 94.94 186 ASN A CA 1
ATOM 1438 C C . ASN A 1 186 ? 12.634 1.056 -0.334 1.00 94.94 186 ASN A C 1
ATOM 1440 O O . ASN A 1 186 ? 12.746 0.003 -0.963 1.00 94.94 186 ASN A O 1
ATOM 1444 N N . GLY A 1 187 ? 13.673 1.672 0.223 1.00 94.81 187 GLY A N 1
ATOM 1445 C CA . GLY A 1 187 ? 15.043 1.177 0.160 1.00 94.81 187 GLY A CA 1
ATOM 1446 C C . GLY A 1 187 ? 15.847 1.770 -0.991 1.00 94.81 187 GLY A C 1
ATOM 1447 O O . GLY A 1 187 ? 15.322 2.421 -1.890 1.00 94.81 187 GLY A O 1
ATOM 1448 N N . SER A 1 188 ? 17.158 1.578 -0.931 1.00 95.62 188 SER A N 1
ATOM 1449 C CA . SER A 1 188 ? 18.119 2.052 -1.916 1.00 95.62 188 SER A CA 1
ATOM 1450 C C . SER A 1 188 ? 18.686 0.868 -2.685 1.00 95.62 188 SER A C 1
ATOM 1452 O O . SER A 1 188 ? 19.384 0.011 -2.130 1.00 95.62 188 SER A O 1
ATOM 1454 N N . TYR A 1 189 ? 18.408 0.828 -3.983 1.00 96.81 189 TYR A N 1
ATOM 1455 C CA . TYR A 1 189 ? 18.998 -0.128 -4.904 1.00 96.81 189 TYR A CA 1
ATOM 1456 C C . TYR A 1 189 ? 19.728 0.628 -6.010 1.00 96.81 189 TYR A C 1
ATOM 1458 O O . TYR A 1 189 ? 19.181 1.543 -6.610 1.00 96.81 189 TYR A O 1
ATOM 1466 N N . ALA A 1 190 ? 20.966 0.235 -6.298 1.00 97.12 190 ALA A N 1
ATOM 1467 C CA . ALA A 1 190 ? 21.723 0.725 -7.444 1.00 97.12 190 ALA A CA 1
ATOM 1468 C C . ALA A 1 190 ? 22.746 -0.337 -7.850 1.00 97.12 190 ALA A C 1
ATOM 1470 O O . ALA A 1 190 ? 23.629 -0.695 -7.060 1.00 97.12 190 ALA A O 1
ATOM 1471 N N . ARG A 1 191 ? 22.619 -0.881 -9.059 1.00 97.69 191 ARG A N 1
ATOM 1472 C CA . ARG A 1 191 ? 23.558 -1.852 -9.635 1.00 97.69 191 ARG A CA 1
ATOM 1473 C C . ARG A 1 191 ? 23.793 -1.546 -11.103 1.00 97.69 191 ARG A C 1
ATOM 1475 O O . ARG A 1 191 ? 22.857 -1.176 -11.803 1.00 97.69 191 ARG A O 1
ATOM 1482 N N . SER A 1 192 ? 25.028 -1.755 -11.549 1.00 96.94 192 SER A N 1
ATOM 1483 C CA . SER A 1 192 ? 25.429 -1.647 -12.950 1.00 96.94 192 SER A CA 1
ATOM 1484 C C . SER A 1 192 ? 26.260 -2.867 -13.310 1.00 96.94 192 SER A C 1
ATOM 1486 O O . SER A 1 192 ? 27.280 -3.108 -12.672 1.00 96.94 192 SER A O 1
ATOM 1488 N N . GLU A 1 193 ? 25.827 -3.638 -14.303 1.00 95.06 193 GLU A N 1
ATOM 1489 C CA . GLU A 1 193 ? 26.461 -4.909 -14.667 1.00 95.06 193 GLU A CA 1
ATOM 1490 C C . GLU A 1 193 ? 26.417 -5.148 -16.182 1.00 95.06 193 GLU A C 1
ATOM 1492 O O . GLU A 1 193 ? 25.570 -4.611 -16.896 1.00 95.06 193 GLU A O 1
ATOM 1497 N N . GLN A 1 194 ? 27.323 -5.999 -16.671 1.00 93.50 194 GLN A N 1
ATOM 1498 C CA . GLN A 1 194 ? 27.359 -6.480 -18.067 1.00 93.50 194 GLN A CA 1
ATOM 1499 C C . GLN A 1 194 ? 26.633 -7.830 -18.243 1.00 93.50 194 GLN A C 1
ATOM 1501 O O . GLN A 1 194 ? 26.840 -8.541 -19.228 1.00 93.50 194 GLN A O 1
ATOM 1506 N N . GLY A 1 195 ? 25.850 -8.236 -17.243 1.00 93.25 195 GLY A N 1
ATOM 1507 C CA . GLY A 1 195 ? 25.180 -9.531 -17.172 1.00 93.25 195 GLY A CA 1
ATOM 1508 C C . GLY A 1 195 ? 23.938 -9.465 -16.289 1.00 93.25 195 GLY A C 1
ATOM 1509 O O . GLY A 1 195 ? 23.313 -8.415 -16.180 1.00 93.25 195 GLY A O 1
ATOM 1510 N N . ALA A 1 196 ? 23.564 -10.585 -15.670 1.00 96.31 196 ALA A N 1
ATOM 1511 C CA . ALA A 1 196 ? 22.363 -10.664 -14.844 1.00 96.31 196 ALA A CA 1
ATOM 1512 C C . ALA A 1 196 ? 22.606 -10.279 -13.382 1.00 96.31 196 ALA A C 1
ATOM 1514 O O . ALA A 1 196 ? 23.620 -10.648 -12.792 1.00 96.31 196 ALA A O 1
ATOM 1515 N N . VAL A 1 197 ? 21.616 -9.619 -12.787 1.00 97.38 197 VAL A N 1
ATOM 1516 C CA . VAL A 1 197 ? 21.497 -9.411 -11.344 1.00 97.38 197 VAL A CA 1
ATOM 1517 C C . VAL A 1 197 ? 20.227 -10.068 -10.829 1.00 97.38 197 VAL A C 1
ATOM 1519 O O . VAL A 1 197 ? 19.242 -10.203 -11.550 1.00 97.38 197 VAL A O 1
ATOM 1522 N N . THR A 1 198 ? 20.242 -10.478 -9.564 1.00 97.69 198 THR A N 1
ATOM 1523 C CA . THR A 1 198 ? 19.026 -10.880 -8.850 1.00 97.69 198 THR A CA 1
ATOM 1524 C C . THR A 1 198 ? 18.599 -9.736 -7.944 1.00 97.69 198 THR A C 1
ATOM 1526 O O . THR A 1 198 ? 19.344 -9.333 -7.048 1.00 97.69 198 THR A O 1
ATOM 1529 N N . VAL A 1 199 ? 17.410 -9.202 -8.190 1.00 97.19 199 VAL A N 1
ATOM 1530 C CA . VAL A 1 199 ? 16.738 -8.230 -7.331 1.00 97.19 199 VAL A CA 1
ATOM 1531 C C . VAL A 1 199 ? 15.898 -9.005 -6.325 1.00 97.19 199 VAL A C 1
ATOM 1533 O O . VAL A 1 199 ? 15.177 -9.921 -6.703 1.00 97.19 199 VAL A O 1
ATOM 1536 N N . GLN A 1 200 ? 16.011 -8.664 -5.047 1.00 96.62 200 GLN A N 1
ATOM 1537 C CA . GLN A 1 200 ? 15.187 -9.253 -3.994 1.00 96.62 200 GLN A CA 1
ATOM 1538 C C . GLN A 1 200 ? 14.071 -8.273 -3.659 1.00 96.62 200 GLN A C 1
ATOM 1540 O O . GLN A 1 200 ? 14.356 -7.162 -3.215 1.00 96.62 200 GLN A O 1
ATOM 1545 N N . VAL A 1 201 ? 12.828 -8.686 -3.885 1.00 97.06 201 VAL A N 1
ATOM 1546 C CA . VAL A 1 201 ? 11.632 -7.958 -3.460 1.00 97.06 201 VAL A CA 1
ATOM 1547 C C . VAL A 1 201 ? 11.330 -8.376 -2.027 1.00 97.06 201 VAL A C 1
ATOM 1549 O O . VAL A 1 201 ? 10.940 -9.519 -1.790 1.00 97.06 201 VAL A O 1
ATOM 1552 N N . GLU A 1 202 ? 11.562 -7.489 -1.065 1.00 95.94 202 GLU A N 1
ATOM 1553 C CA . GLU A 1 202 ? 11.347 -7.756 0.359 1.00 95.94 202 GLU A CA 1
ATOM 1554 C C . GLU A 1 202 ? 10.022 -7.161 0.830 1.00 95.94 202 GLU A C 1
ATOM 1556 O O . GLU A 1 202 ? 9.818 -5.955 0.757 1.00 95.94 202 GLU A O 1
ATOM 1561 N N . ARG A 1 203 ? 9.106 -7.986 1.336 1.00 94.69 203 ARG A N 1
ATOM 1562 C CA . ARG A 1 203 ? 7.825 -7.508 1.874 1.00 94.69 203 ARG A CA 1
ATOM 1563 C C . ARG A 1 203 ? 8.009 -7.172 3.345 1.00 94.69 203 ARG A C 1
ATOM 1565 O O . ARG A 1 203 ? 7.916 -8.054 4.192 1.00 94.69 203 ARG A O 1
ATOM 1572 N N . SER A 1 204 ? 8.333 -5.914 3.632 1.00 92.06 204 SER A N 1
ATOM 1573 C CA . SER A 1 204 ? 8.604 -5.447 4.998 1.00 92.06 204 SER A CA 1
ATOM 1574 C C . SER A 1 204 ? 7.333 -5.200 5.812 1.00 92.06 204 SER A C 1
ATOM 1576 O O . SER A 1 204 ? 7.395 -5.186 7.034 1.00 92.06 204 SER A O 1
ATOM 1578 N N . SER A 1 205 ? 6.204 -4.977 5.137 1.00 93.81 205 SER A N 1
ATOM 1579 C CA . SER A 1 205 ? 4.868 -4.916 5.731 1.00 93.81 205 SER A CA 1
ATOM 1580 C C . SER A 1 205 ? 3.860 -5.324 4.662 1.00 93.81 205 SER A C 1
ATOM 1582 O O . SER A 1 205 ? 3.794 -4.708 3.596 1.00 93.81 205 SER A O 1
ATOM 1584 N N . SER A 1 206 ? 3.144 -6.419 4.889 1.00 91.19 206 SER A N 1
ATOM 1585 C CA . SER A 1 206 ? 2.167 -6.926 3.933 1.00 91.19 206 SER A CA 1
ATOM 1586 C C . SER A 1 206 ? 1.227 -7.924 4.586 1.00 91.19 206 SER A C 1
ATOM 1588 O O . SER A 1 206 ? 1.664 -8.836 5.286 1.00 91.19 206 SER A O 1
ATOM 1590 N N . SER A 1 207 ? -0.059 -7.782 4.301 1.00 88.00 207 SER A N 1
ATOM 1591 C CA . SER A 1 207 ? -1.095 -8.723 4.691 1.00 88.00 207 SER A CA 1
ATOM 1592 C C . SER A 1 207 ? -2.276 -8.658 3.721 1.00 88.00 207 SER A C 1
ATOM 1594 O O . SER A 1 207 ? -2.310 -7.835 2.802 1.00 88.00 207 SER A O 1
ATOM 1596 N N . GLY A 1 208 ? -3.226 -9.582 3.870 1.00 87.62 208 GLY A N 1
ATOM 1597 C CA . GLY A 1 208 ? -4.423 -9.648 3.029 1.00 87.62 208 GLY A CA 1
ATOM 1598 C C . GLY A 1 208 ? -5.526 -8.673 3.439 1.00 87.62 208 GLY A C 1
ATOM 1599 O O . GLY A 1 208 ? -6.614 -8.741 2.875 1.00 87.62 208 GLY A O 1
ATOM 1600 N N . THR A 1 209 ? -5.287 -7.812 4.428 1.00 90.00 209 THR A N 1
ATOM 1601 C CA . THR A 1 209 ? -6.340 -7.005 5.043 1.00 90.00 209 THR A CA 1
ATOM 1602 C C . THR A 1 209 ? -6.671 -5.764 4.247 1.00 90.00 209 THR A C 1
ATOM 1604 O O . THR A 1 209 ? -5.834 -5.163 3.572 1.00 90.00 209 THR A O 1
ATOM 1607 N N . THR A 1 210 ? -7.933 -5.370 4.355 1.00 94.69 210 THR A N 1
ATOM 1608 C CA . THR A 1 210 ? -8.458 -4.163 3.739 1.00 94.69 210 THR A CA 1
ATOM 1609 C C . THR A 1 210 ? -9.101 -3.285 4.798 1.00 94.69 210 THR A C 1
ATOM 1611 O O . THR A 1 210 ? -9.639 -3.778 5.790 1.00 94.69 210 THR A O 1
ATOM 1614 N N . VAL A 1 211 ? -9.041 -1.975 4.581 1.00 95.56 211 VAL A N 1
ATOM 1615 C CA . VAL A 1 211 ? -9.735 -0.978 5.395 1.00 95.56 211 VAL A CA 1
ATOM 1616 C C . VAL A 1 211 ? -10.917 -0.427 4.597 1.00 95.56 211 VAL A C 1
ATOM 1618 O O . VAL A 1 211 ? -10.701 0.050 3.478 1.00 95.56 211 VAL A O 1
ATOM 1621 N N . PRO A 1 212 ? -12.150 -0.455 5.132 1.00 96.81 212 PRO A N 1
ATOM 1622 C CA . PRO A 1 212 ? -13.317 0.121 4.474 1.00 96.81 212 PRO A CA 1
ATOM 1623 C C . PRO A 1 212 ? -13.344 1.650 4.651 1.00 96.81 212 PRO A C 1
ATOM 1625 O O . PRO A 1 212 ? -14.029 2.167 5.529 1.00 96.81 212 PRO A O 1
ATOM 1628 N N . VAL A 1 213 ? -12.606 2.384 3.819 1.00 97.12 213 VAL A N 1
ATOM 1629 C CA . VAL A 1 213 ? -12.493 3.850 3.910 1.00 97.12 213 VAL A CA 1
ATOM 1630 C C . VAL A 1 213 ? -13.634 4.568 3.184 1.00 97.12 213 VAL A C 1
ATOM 1632 O O . VAL A 1 213 ? -14.044 4.175 2.089 1.00 97.12 213 VAL A O 1
ATOM 1635 N N . THR A 1 214 ? -14.121 5.661 3.761 1.00 96.75 214 THR A N 1
ATOM 1636 C CA . THR A 1 214 ? -15.097 6.584 3.161 1.00 96.75 214 THR A CA 1
ATOM 1637 C C . THR A 1 214 ? -14.635 8.035 3.322 1.00 96.75 214 THR A C 1
ATOM 1639 O O . THR A 1 214 ? -13.621 8.313 3.953 1.00 96.75 214 THR A O 1
ATOM 1642 N N . ASN A 1 215 ? -15.334 8.987 2.706 1.00 93.94 215 ASN A N 1
ATOM 1643 C CA . ASN A 1 215 ? -15.065 10.412 2.887 1.00 93.94 215 ASN A CA 1
ATOM 1644 C C . ASN A 1 215 ? -15.566 10.925 4.247 1.00 93.94 215 ASN A C 1
ATOM 1646 O O . ASN A 1 215 ? -16.697 10.639 4.629 1.00 93.94 215 ASN A O 1
ATOM 1650 N N . VAL A 1 216 ? -14.770 11.791 4.882 1.00 91.50 216 VAL A N 1
ATOM 1651 C CA . VAL A 1 216 ? -15.071 12.451 6.175 1.00 91.50 216 VAL A CA 1
ATOM 1652 C C . VAL A 1 216 ? -16.413 13.197 6.170 1.00 91.50 216 VAL A C 1
ATOM 1654 O O . VAL A 1 216 ? -17.168 13.182 7.135 1.00 91.50 216 VAL A O 1
ATOM 1657 N N . SER A 1 217 ? -16.717 13.907 5.081 1.00 89.31 217 SER A N 1
ATOM 1658 C CA . SER A 1 217 ? -17.945 14.697 4.953 1.00 89.31 217 SER A CA 1
ATOM 1659 C C . SER A 1 217 ? -18.435 14.728 3.509 1.00 89.31 217 SER A C 1
ATOM 1661 O O . SER A 1 217 ? -17.647 14.569 2.577 1.00 89.31 217 SER A O 1
ATOM 1663 N N . ALA A 1 218 ? -19.731 14.977 3.292 1.00 81.75 218 ALA A N 1
ATOM 1664 C CA . ALA A 1 218 ? -20.354 14.959 1.961 1.00 81.75 218 ALA A CA 1
ATOM 1665 C C . ALA A 1 218 ? -19.733 15.945 0.942 1.00 81.75 218 ALA A C 1
ATOM 1667 O O . ALA A 1 218 ? -19.938 15.789 -0.261 1.00 81.75 218 ALA A O 1
ATOM 1668 N N . GLY A 1 219 ? -18.996 16.961 1.410 1.00 82.25 219 GLY A N 1
ATOM 1669 C CA . GLY A 1 219 ? -18.286 17.932 0.571 1.00 82.25 219 GLY A CA 1
ATOM 1670 C C . GLY A 1 219 ? -16.813 17.598 0.303 1.00 82.25 219 GLY A C 1
ATOM 1671 O O . GLY A 1 219 ? -16.155 18.339 -0.426 1.00 82.25 219 GLY A O 1
ATOM 1672 N N . GLN A 1 220 ? -16.289 16.522 0.891 1.00 90.62 220 GLN A N 1
ATOM 1673 C CA . GLN A 1 220 ? -14.911 16.067 0.725 1.00 90.62 220 GLN A CA 1
ATOM 1674 C C . GLN A 1 220 ? -14.862 14.719 0.008 1.00 90.62 220 GLN A C 1
ATOM 1676 O O . GLN A 1 220 ? -15.798 13.923 0.054 1.00 90.62 220 GLN A O 1
ATOM 1681 N N . ASN A 1 221 ? -13.731 14.460 -0.642 1.00 94.81 221 ASN A N 1
ATOM 1682 C CA . ASN A 1 221 ? -13.483 13.239 -1.391 1.00 94.81 221 ASN A CA 1
ATOM 1683 C C . ASN A 1 221 ? -12.225 12.577 -0.838 1.00 94.81 221 ASN A C 1
ATOM 1685 O O . ASN A 1 221 ? -11.217 13.265 -0.619 1.00 94.81 221 ASN A O 1
ATOM 1689 N N . VAL A 1 222 ? -12.260 11.249 -0.698 1.00 97.50 222 VAL A N 1
ATOM 1690 C CA . VAL A 1 222 ? -11.034 10.470 -0.513 1.00 97.50 222 VAL A CA 1
ATOM 1691 C C . VAL A 1 222 ? -10.124 10.770 -1.701 1.00 97.50 222 VAL A C 1
ATOM 1693 O O . VAL A 1 222 ? -10.548 10.682 -2.858 1.00 97.50 222 VAL A O 1
ATOM 1696 N N . THR A 1 223 ? -8.906 11.218 -1.417 1.00 97.81 223 THR A N 1
ATOM 1697 C CA . THR A 1 223 ? -7.959 11.663 -2.441 1.00 97.81 223 THR A CA 1
ATOM 1698 C C . THR A 1 223 ? -6.646 10.916 -2.293 1.00 97.81 223 THR A C 1
ATOM 1700 O O . THR A 1 223 ? -6.069 10.893 -1.207 1.00 97.81 223 THR A O 1
ATOM 1703 N N . LEU A 1 224 ? -6.162 10.354 -3.398 1.00 97.75 224 LEU A N 1
ATOM 1704 C CA . LEU A 1 224 ? -4.841 9.744 -3.495 1.00 97.75 224 LEU A CA 1
ATOM 1705 C C . LEU A 1 224 ? -3.897 10.730 -4.185 1.00 97.75 224 LEU A C 1
ATOM 1707 O O . LEU A 1 224 ? -4.218 11.252 -5.256 1.00 97.75 224 LEU A O 1
ATOM 1711 N N . LEU A 1 225 ? -2.743 10.988 -3.576 1.00 96.75 225 LEU A N 1
ATOM 1712 C CA . LEU A 1 225 ? -1.624 11.681 -4.205 1.00 96.75 225 LEU A CA 1
ATOM 1713 C C . LEU A 1 225 ? -0.532 10.662 -4.476 1.00 96.75 225 LEU A C 1
ATOM 1715 O O . LEU A 1 225 ? -0.035 10.040 -3.546 1.00 96.75 225 LEU A O 1
ATOM 1719 N N . VAL A 1 226 ? -0.181 10.474 -5.740 1.00 96.12 226 VAL A N 1
ATOM 1720 C CA . VAL A 1 226 ? 0.745 9.426 -6.172 1.00 96.12 226 VAL A CA 1
ATOM 1721 C C . VAL A 1 226 ? 1.872 10.077 -6.975 1.00 96.12 226 VAL A C 1
ATOM 1723 O O . VAL A 1 226 ? 1.571 10.855 -7.885 1.00 96.12 226 VAL A O 1
ATOM 1726 N N . PRO A 1 227 ? 3.155 9.837 -6.653 1.00 95.06 227 PRO A N 1
ATOM 1727 C CA . PRO A 1 227 ? 4.252 10.392 -7.434 1.00 95.06 227 PRO A CA 1
ATOM 1728 C C . PRO A 1 227 ? 4.231 9.776 -8.836 1.00 95.06 227 PRO A C 1
ATOM 1730 O O . PRO A 1 227 ? 3.995 8.582 -8.975 1.00 95.06 227 PRO A O 1
ATOM 1733 N N . THR A 1 228 ? 4.443 10.589 -9.869 1.00 94.81 228 THR A N 1
ATOM 1734 C CA . THR A 1 228 ? 4.436 10.135 -11.264 1.00 94.81 228 THR A CA 1
ATOM 1735 C C . THR A 1 228 ? 5.342 10.977 -12.150 1.00 94.81 228 THR A C 1
ATOM 1737 O O . THR A 1 228 ? 5.508 12.178 -11.930 1.00 94.81 228 THR A O 1
ATOM 1740 N N . THR A 1 229 ? 5.856 10.388 -13.226 1.00 92.62 229 THR A N 1
ATOM 1741 C CA . THR A 1 229 ? 6.509 11.132 -14.321 1.00 92.62 229 THR A CA 1
ATOM 1742 C C . THR A 1 229 ? 5.728 11.079 -15.646 1.00 92.62 229 THR A C 1
ATOM 1744 O O . THR A 1 229 ? 6.088 11.753 -16.613 1.00 92.62 229 THR A O 1
ATOM 1747 N N . LEU A 1 230 ? 4.627 10.319 -15.693 1.00 94.31 230 LEU A N 1
ATOM 1748 C CA . LEU A 1 230 ? 3.668 10.313 -16.804 1.00 94.31 230 LEU A CA 1
ATOM 1749 C C . LEU A 1 230 ? 2.861 11.618 -16.884 1.00 94.31 230 LEU A C 1
ATOM 1751 O O . LEU A 1 230 ? 2.620 12.284 -15.873 1.00 94.31 230 LEU A O 1
ATOM 1755 N N . SER A 1 231 ? 2.417 11.971 -18.095 1.00 93.19 231 SER A N 1
ATOM 1756 C CA . SER A 1 231 ? 1.574 13.151 -18.319 1.00 93.19 231 SER A CA 1
ATOM 1757 C C . SER A 1 231 ? 0.136 12.938 -17.834 1.00 93.19 231 SER A C 1
ATOM 1759 O O . SER A 1 231 ? -0.326 11.810 -17.668 1.00 93.19 231 SER A O 1
ATOM 1761 N N . ALA A 1 232 ? -0.608 14.038 -17.672 1.00 93.00 232 ALA A N 1
ATOM 1762 C CA . ALA A 1 232 ? -2.028 13.984 -17.327 1.00 93.00 232 ALA A CA 1
ATOM 1763 C C . ALA A 1 232 ? -2.840 13.159 -18.340 1.00 93.00 232 ALA A C 1
ATOM 1765 O O . ALA A 1 232 ? -3.616 12.310 -17.930 1.00 93.00 232 ALA A O 1
ATOM 1766 N N . SER A 1 233 ? -2.591 13.336 -19.644 1.00 94.12 233 SER A N 1
ATOM 1767 C CA . SER A 1 233 ? -3.298 12.595 -20.698 1.00 94.12 233 SER A CA 1
ATOM 1768 C C . SER A 1 233 ? -3.047 11.087 -20.637 1.00 94.12 233 SER A C 1
ATOM 1770 O O . SER A 1 233 ? -3.953 10.302 -20.865 1.00 94.12 233 SER A O 1
ATOM 1772 N N . GLN A 1 234 ? -1.826 10.663 -20.293 1.00 95.50 234 GLN A N 1
ATOM 1773 C CA . GLN A 1 234 ? -1.528 9.238 -20.137 1.00 95.50 234 GLN A CA 1
ATOM 1774 C C . GLN A 1 234 ? -2.262 8.642 -18.934 1.00 95.50 234 GLN A C 1
ATOM 1776 O O . GLN A 1 234 ? -2.710 7.504 -18.994 1.00 95.50 234 GLN A O 1
ATOM 1781 N N . TRP A 1 235 ? -2.394 9.403 -17.846 1.00 96.31 235 TRP A N 1
ATOM 1782 C CA . TRP A 1 235 ? -3.190 8.981 -16.697 1.00 96.31 235 TRP A CA 1
ATOM 1783 C C . TRP A 1 235 ? -4.692 8.997 -16.966 1.00 96.31 235 TRP A C 1
ATOM 1785 O O . TRP A 1 235 ? -5.386 8.141 -16.432 1.00 96.31 235 TRP A O 1
ATOM 1795 N N . GLU A 1 236 ? -5.188 9.928 -17.782 1.00 95.25 236 GLU A N 1
ATOM 1796 C CA . GLU A 1 236 ? -6.570 9.906 -18.272 1.00 95.25 236 GLU A CA 1
ATOM 1797 C C . GLU A 1 236 ? -6.839 8.609 -19.048 1.00 95.25 236 GLU A C 1
ATOM 1799 O O . GLU A 1 236 ? -7.802 7.921 -18.728 1.00 95.25 236 GLU A O 1
ATOM 1804 N N . ASP A 1 237 ? -5.941 8.210 -19.956 1.00 96.25 237 ASP A N 1
ATOM 1805 C CA . ASP A 1 237 ? -6.065 6.944 -20.693 1.00 96.25 237 ASP A CA 1
ATOM 1806 C C . ASP A 1 237 ? -6.012 5.716 -19.754 1.00 96.25 237 ASP A C 1
ATOM 1808 O O . ASP A 1 237 ? -6.848 4.820 -19.846 1.00 96.25 237 ASP A O 1
ATOM 1812 N N . LEU A 1 238 ? -5.061 5.678 -18.807 1.00 97.12 238 LEU A N 1
ATOM 1813 C CA . LEU A 1 238 ? -4.896 4.566 -17.849 1.00 97.12 238 LEU A CA 1
ATOM 1814 C C . LEU A 1 238 ? -6.065 4.431 -16.855 1.00 97.12 238 LEU A C 1
ATOM 1816 O O . LEU A 1 238 ? -6.271 3.362 -16.275 1.00 97.12 238 LEU A O 1
ATOM 1820 N N . LEU A 1 239 ? -6.793 5.520 -16.600 1.00 97.50 239 LEU A N 1
ATOM 1821 C CA . LEU A 1 239 ? -7.927 5.569 -15.675 1.00 97.50 239 LEU A CA 1
ATOM 1822 C C . LEU A 1 239 ? -9.279 5.617 -16.394 1.00 97.50 239 LEU A C 1
ATOM 1824 O O . LEU A 1 239 ? -10.289 5.726 -15.705 1.00 97.50 239 LEU A O 1
ATOM 1828 N N . ASP A 1 240 ? -9.324 5.500 -17.726 1.00 96.56 240 ASP A N 1
ATOM 1829 C CA . ASP A 1 240 ? -10.538 5.679 -18.537 1.00 96.56 240 ASP A CA 1
ATOM 1830 C C . ASP A 1 240 ? -11.726 4.873 -17.981 1.00 96.56 240 ASP A C 1
ATOM 1832 O O . ASP A 1 240 ? -12.726 5.434 -17.537 1.00 96.56 240 ASP A O 1
ATOM 1836 N N . GLY A 1 241 ? -11.559 3.554 -17.837 1.00 96.44 241 GLY A N 1
ATOM 1837 C CA . GLY A 1 241 ? -12.587 2.666 -17.275 1.00 96.44 241 GLY A CA 1
ATOM 1838 C C . GLY A 1 241 ? -12.869 2.850 -15.777 1.00 96.44 241 GLY A C 1
ATOM 1839 O O . GLY A 1 241 ? -13.792 2.234 -15.247 1.00 96.44 241 GLY A O 1
ATOM 1840 N N . GLN A 1 242 ? -12.082 3.668 -15.077 1.00 97.94 242 GLN A N 1
ATOM 1841 C CA . GLN A 1 242 ? -12.259 3.963 -13.657 1.00 97.94 242 GLN A CA 1
ATOM 1842 C C . GLN A 1 242 ? -13.030 5.262 -13.423 1.00 97.94 242 GLN A C 1
ATOM 1844 O O . GLN A 1 242 ? -13.451 5.487 -12.288 1.00 97.94 242 GLN A O 1
ATOM 1849 N N . PHE A 1 243 ? -13.250 6.110 -14.432 1.00 98.25 243 PHE A N 1
ATOM 1850 C CA . PHE A 1 243 ? -14.020 7.338 -14.242 1.00 98.25 243 PHE A CA 1
ATOM 1851 C C . PHE A 1 243 ? -15.514 7.071 -14.016 1.00 98.25 243 PHE A C 1
ATOM 1853 O O . PHE A 1 243 ? -16.088 6.102 -14.514 1.00 98.25 243 PHE A O 1
ATOM 1860 N N . VAL A 1 244 ? -16.164 7.950 -13.247 1.00 97.44 244 VAL A N 1
ATOM 1861 C CA . VAL A 1 244 ? -17.594 7.835 -12.892 1.00 97.44 244 VAL A CA 1
ATOM 1862 C C . VAL A 1 244 ? -18.506 7.797 -14.124 1.00 97.44 244 VAL A C 1
ATOM 1864 O O . VAL A 1 244 ? -19.509 7.086 -14.126 1.00 97.44 244 VAL A O 1
ATOM 1867 N N . ASP A 1 245 ? -18.174 8.536 -15.179 1.00 96.06 245 ASP A N 1
ATOM 1868 C CA . ASP A 1 245 ? -18.918 8.548 -16.443 1.00 96.06 245 ASP A CA 1
ATOM 1869 C C . ASP A 1 245 ? -18.752 7.257 -17.264 1.00 96.06 245 ASP A C 1
ATOM 1871 O O . ASP A 1 245 ? -19.633 6.940 -18.063 1.00 96.06 245 ASP A O 1
ATOM 1875 N N . GLN A 1 246 ? -17.699 6.477 -17.003 1.00 96.06 246 GLN A N 1
ATOM 1876 C CA . GLN A 1 246 ? -17.476 5.138 -17.564 1.00 96.06 246 GLN A CA 1
ATOM 1877 C C . GLN A 1 246 ? -17.940 3.999 -16.634 1.00 96.06 246 GLN A C 1
ATOM 1879 O O . GLN A 1 246 ? -17.746 2.824 -16.940 1.00 96.06 246 GLN A O 1
ATOM 1884 N N . GLY A 1 247 ? -18.593 4.320 -15.511 1.00 94.75 247 GLY A N 1
ATOM 1885 C CA . GLY A 1 247 ? -19.111 3.339 -14.549 1.00 94.75 247 GLY A CA 1
ATOM 1886 C C . GLY A 1 247 ? -18.144 2.954 -13.424 1.00 94.75 247 GLY A C 1
ATOM 1887 O O . GLY A 1 247 ? -18.474 2.071 -12.630 1.00 94.75 247 GLY A O 1
ATOM 1888 N N . GLY A 1 248 ? -16.987 3.613 -13.332 1.00 97.25 248 GLY A N 1
ATOM 1889 C CA . GLY A 1 248 ? -16.063 3.496 -12.208 1.00 97.25 248 GLY A CA 1
ATOM 1890 C C . GLY A 1 248 ? -16.365 4.484 -11.072 1.00 97.25 248 GLY A C 1
ATOM 1891 O O . GLY A 1 248 ? -17.488 4.962 -10.907 1.00 97.25 248 GLY A O 1
ATOM 1892 N N . HIS A 1 249 ? -15.348 4.788 -10.264 1.00 97.44 249 HIS A N 1
ATOM 1893 C CA . HIS A 1 249 ? -15.474 5.620 -9.060 1.00 97.44 249 HIS A CA 1
ATOM 1894 C C . HIS A 1 249 ? -14.430 6.744 -8.949 1.00 97.44 249 HIS A C 1
ATOM 1896 O O . HIS A 1 249 ? -14.361 7.431 -7.931 1.00 97.44 249 HIS A O 1
ATOM 1902 N N . VAL A 1 250 ? -13.637 6.995 -9.988 1.00 98.12 250 VAL A N 1
ATOM 1903 C CA . VAL A 1 250 ? -12.739 8.151 -10.075 1.00 98.12 250 VAL A CA 1
ATOM 1904 C C . VAL A 1 250 ? -13.536 9.351 -10.573 1.00 98.12 250 VAL A C 1
ATOM 1906 O O . VAL A 1 250 ? -14.080 9.363 -11.674 1.00 98.12 250 VAL A O 1
ATOM 1909 N N . ARG A 1 251 ? -13.618 10.400 -9.759 1.00 96.56 251 ARG A N 1
ATOM 1910 C CA . ARG A 1 251 ? -14.281 11.653 -10.135 1.00 96.56 251 ARG A CA 1
ATOM 1911 C C . ARG A 1 251 ? -13.373 12.526 -10.995 1.00 96.56 251 ARG A C 1
ATOM 1913 O O . ARG A 1 251 ? -13.850 13.205 -11.900 1.00 96.56 251 ARG A O 1
ATOM 1920 N N . ARG A 1 252 ? -12.086 12.581 -10.650 1.00 96.06 252 ARG A N 1
ATOM 1921 C CA . ARG A 1 252 ? -11.102 13.437 -11.316 1.00 96.06 252 ARG A CA 1
ATOM 1922 C C . ARG A 1 252 ? -9.697 12.885 -11.124 1.00 96.06 252 ARG A C 1
ATOM 1924 O O . ARG A 1 252 ? -9.340 12.497 -10.017 1.00 96.06 252 ARG A O 1
ATOM 1931 N N . ALA A 1 253 ? -8.893 12.949 -12.178 1.00 96.62 253 ALA A N 1
ATOM 1932 C CA . ALA A 1 253 ? -7.453 12.743 -12.131 1.00 96.62 253 ALA A CA 1
ATOM 1933 C C . ALA A 1 253 ? -6.761 13.997 -12.682 1.00 96.62 253 ALA A C 1
ATOM 1935 O O . ALA A 1 253 ? -7.194 14.557 -13.687 1.00 96.62 253 ALA A O 1
ATOM 1936 N N . SER A 1 254 ? -5.736 14.506 -12.001 1.00 96.56 254 SER A N 1
ATOM 1937 C CA . SER A 1 254 ? -4.975 15.666 -12.489 1.00 96.56 254 SER A CA 1
ATOM 1938 C C . SER A 1 254 ? -3.592 15.743 -11.860 1.00 96.56 254 SER A C 1
ATOM 1940 O O . SER A 1 254 ? -3.419 15.342 -10.714 1.00 96.56 254 SER A O 1
ATOM 1942 N N . LEU A 1 255 ? -2.618 16.298 -12.580 1.00 95.69 255 LEU A N 1
ATOM 1943 C CA . LEU A 1 255 ? -1.290 16.553 -12.024 1.00 95.69 255 LEU A CA 1
ATOM 1944 C C . LEU A 1 255 ? -1.282 17.831 -11.181 1.00 95.69 255 LEU A C 1
ATOM 1946 O O . LEU A 1 255 ? -1.860 18.850 -11.566 1.00 95.69 255 LEU A O 1
ATOM 1950 N N . GLN A 1 256 ? -0.592 17.790 -10.046 1.00 93.19 256 GLN A N 1
ATOM 1951 C CA . GLN A 1 256 ? -0.299 18.980 -9.260 1.00 93.19 256 GLN A CA 1
ATOM 1952 C C . GLN A 1 256 ? 0.755 19.849 -9.948 1.00 93.19 256 GLN A C 1
ATOM 1954 O O . GLN A 1 256 ? 1.674 19.367 -10.608 1.00 93.19 256 GLN A O 1
ATOM 1959 N N . THR A 1 257 ? 0.643 21.161 -9.747 1.00 86.94 257 THR A N 1
ATOM 1960 C CA . THR A 1 257 ? 1.556 22.147 -10.337 1.00 86.94 257 THR A CA 1
ATOM 1961 C C . THR A 1 257 ? 2.942 22.136 -9.703 1.00 86.94 257 THR A C 1
ATOM 1963 O O . THR A 1 257 ? 3.903 22.541 -10.350 1.00 86.94 257 THR A O 1
ATOM 1966 N N . ILE A 1 258 ? 3.047 21.709 -8.441 1.00 85.06 258 ILE A N 1
ATOM 1967 C CA . ILE A 1 258 ? 4.321 21.612 -7.728 1.00 85.06 258 ILE A CA 1
ATOM 1968 C C . ILE A 1 258 ? 5.014 20.317 -8.185 1.00 85.06 258 ILE A C 1
ATOM 1970 O O . ILE A 1 258 ? 4.405 19.248 -8.079 1.00 85.06 258 ILE A O 1
ATOM 1974 N N . PRO A 1 259 ? 6.235 20.396 -8.743 1.00 85.81 259 PRO A N 1
ATOM 1975 C CA . PRO A 1 259 ? 6.993 19.214 -9.137 1.00 85.81 259 PRO A CA 1
ATOM 1976 C C . PRO A 1 259 ? 7.522 18.457 -7.913 1.00 85.81 259 PRO A C 1
ATOM 1978 O O . PRO A 1 259 ? 7.626 19.017 -6.820 1.00 85.81 259 PRO A O 1
ATOM 1981 N N . LEU A 1 260 ? 7.881 17.191 -8.114 1.00 85.25 260 LEU A N 1
ATOM 1982 C CA . LEU A 1 260 ? 8.558 16.383 -7.100 1.00 85.25 260 LEU A CA 1
ATOM 1983 C C . LEU A 1 260 ? 9.968 16.937 -6.811 1.00 85.25 260 LEU A C 1
ATOM 1985 O O . LEU A 1 260 ? 10.649 17.367 -7.748 1.00 85.25 260 LEU A O 1
ATOM 1989 N N . PRO A 1 261 ? 10.434 16.922 -5.549 1.00 75.69 261 PRO A N 1
ATOM 1990 C CA . PRO A 1 261 ? 11.813 17.275 -5.216 1.00 75.69 261 PRO A CA 1
ATOM 1991 C C . PRO A 1 261 ? 12.814 16.302 -5.836 1.00 75.69 261 PRO A C 1
ATOM 1993 O O . PRO A 1 261 ? 12.549 15.102 -5.926 1.00 75.69 261 PRO A O 1
ATOM 1996 N N . ASP A 1 262 ? 13.948 16.840 -6.298 1.00 67.19 262 ASP A N 1
ATOM 1997 C CA . ASP A 1 262 ? 15.127 16.105 -6.785 1.00 67.19 262 ASP A CA 1
ATOM 1998 C C . ASP A 1 262 ? 14.854 14.974 -7.803 1.00 67.19 262 ASP A C 1
ATOM 2000 O O . ASP A 1 262 ? 15.716 14.140 -8.083 1.00 67.19 262 ASP A O 1
ATOM 2004 N N . THR A 1 263 ? 13.670 14.986 -8.420 1.00 65.00 263 THR A N 1
ATOM 2005 C CA . THR A 1 263 ? 13.176 13.979 -9.359 1.00 65.00 263 THR A CA 1
ATOM 2006 C C . THR A 1 263 ? 12.392 14.661 -10.475 1.00 65.00 263 THR A C 1
ATOM 2008 O O . THR A 1 263 ? 11.712 15.665 -10.272 1.00 65.00 263 THR A O 1
ATOM 2011 N N . VAL A 1 264 ? 12.453 14.111 -11.687 1.00 72.06 264 VAL A N 1
ATOM 2012 C CA . VAL A 1 264 ? 11.613 14.581 -12.795 1.00 72.06 264 VAL A CA 1
ATOM 2013 C C . VAL A 1 264 ? 10.209 14.012 -12.601 1.00 72.06 264 VAL A C 1
ATOM 2015 O O . VAL A 1 264 ? 10.006 12.838 -12.880 1.00 72.06 264 VAL A O 1
ATOM 2018 N N . GLY A 1 265 ? 9.243 14.804 -12.131 1.00 86.19 265 GLY A N 1
ATOM 2019 C CA . GLY A 1 265 ? 7.859 14.341 -11.991 1.00 86.19 265 GLY A CA 1
ATOM 2020 C C . GLY A 1 265 ? 6.934 15.288 -11.227 1.00 86.19 265 GLY A C 1
ATOM 2021 O O . GLY A 1 265 ? 7.326 16.383 -10.826 1.00 86.19 265 GLY A O 1
ATOM 2022 N N . HIS A 1 266 ? 5.692 14.851 -11.041 1.00 92.69 266 HIS A N 1
ATOM 2023 C CA . HIS A 1 266 ? 4.609 15.558 -10.358 1.00 92.69 266 HIS A CA 1
ATOM 2024 C C . HIS A 1 266 ? 3.823 14.594 -9.465 1.00 92.69 266 HIS A C 1
ATOM 2026 O O . HIS A 1 266 ? 3.936 13.377 -9.588 1.00 92.69 266 HIS A O 1
ATOM 2032 N N . TYR A 1 267 ? 2.961 15.139 -8.612 1.00 95.00 267 TYR A N 1
ATOM 2033 C CA . TYR A 1 267 ? 1.930 14.354 -7.942 1.00 95.00 267 TYR A CA 1
ATOM 2034 C C . TYR A 1 267 ? 0.686 14.213 -8.818 1.00 95.00 267 TYR A C 1
ATOM 2036 O O . TYR A 1 267 ? 0.067 15.215 -9.178 1.00 95.00 267 TYR A O 1
ATOM 2044 N N . LEU A 1 268 ? 0.276 12.983 -9.116 1.00 96.69 268 LEU A N 1
ATOM 2045 C CA . LEU A 1 268 ? -1.058 12.678 -9.614 1.00 96.69 268 LEU A CA 1
ATOM 2046 C C . LEU A 1 268 ? -2.042 12.741 -8.453 1.00 96.69 268 LEU A C 1
ATOM 2048 O O . LEU A 1 268 ? -1.935 11.983 -7.495 1.00 96.69 268 LEU A O 1
ATOM 2052 N N . ARG A 1 269 ? -3.029 13.621 -8.568 1.00 97.62 269 ARG A N 1
ATOM 2053 C CA . ARG A 1 269 ? -4.175 13.711 -7.671 1.00 97.62 269 ARG A CA 1
ATOM 2054 C C . ARG A 1 269 ? -5.345 12.936 -8.265 1.00 97.62 269 ARG A C 1
ATOM 2056 O O . ARG A 1 269 ? -5.900 13.379 -9.271 1.00 97.62 269 ARG A O 1
ATOM 2063 N N . ILE A 1 270 ? -5.723 11.831 -7.627 1.00 97.88 270 ILE A N 1
ATOM 2064 C CA . ILE A 1 270 ? -6.921 11.040 -7.937 1.00 97.88 270 ILE A CA 1
ATOM 2065 C C . ILE A 1 270 ? -7.973 11.341 -6.869 1.00 97.88 270 ILE A C 1
ATOM 2067 O O . ILE A 1 270 ? -7.784 11.019 -5.698 1.00 97.88 270 ILE A O 1
ATOM 2071 N N . GLU A 1 271 ? -9.081 11.962 -7.260 1.00 97.75 271 GLU A N 1
ATOM 2072 C CA . GLU A 1 271 ? -10.226 12.223 -6.387 1.00 97.75 271 GLU A CA 1
ATOM 2073 C C . GLU A 1 271 ? -11.295 11.164 -6.630 1.00 97.75 271 GLU A C 1
ATOM 2075 O O . GLU A 1 271 ? -11.807 11.032 -7.745 1.00 97.75 271 GLU A O 1
ATOM 2080 N N . LEU A 1 272 ? -11.655 10.424 -5.586 1.00 98.06 272 LEU A N 1
ATOM 2081 C CA . LEU A 1 272 ? -12.661 9.372 -5.663 1.00 98.06 272 LEU A CA 1
ATOM 2082 C C . LEU A 1 272 ? -14.077 9.935 -5.499 1.00 98.06 272 LEU A C 1
ATOM 2084 O O . LEU A 1 272 ? -14.278 11.049 -5.006 1.00 98.06 272 LEU A O 1
ATOM 2088 N N . GLN A 1 273 ? -15.079 9.182 -5.936 1.00 96.56 273 GLN A N 1
ATOM 2089 C CA . GLN A 1 273 ? -16.487 9.522 -5.781 1.00 96.56 273 GLN A CA 1
ATOM 2090 C C . GLN A 1 273 ? -16.854 9.572 -4.282 1.00 96.56 273 GLN A C 1
ATOM 2092 O O . GLN A 1 273 ? -16.518 8.640 -3.547 1.00 96.56 273 GLN A O 1
ATOM 2097 N N . PRO A 1 274 ? -17.530 10.634 -3.804 1.00 94.75 274 PRO A N 1
ATOM 2098 C CA . PRO A 1 274 ? -17.951 10.730 -2.409 1.00 94.75 274 PRO A CA 1
ATOM 2099 C C . PRO A 1 274 ? -19.135 9.794 -2.115 1.00 94.75 274 PRO A C 1
ATOM 2101 O O . PRO A 1 274 ? -19.871 9.404 -3.024 1.00 94.75 274 PRO A O 1
ATOM 2104 N N . ASN A 1 275 ? -19.359 9.503 -0.834 1.00 92.62 275 ASN A N 1
ATOM 2105 C CA . ASN A 1 275 ? -20.405 8.619 -0.306 1.00 92.62 275 ASN A CA 1
ATOM 2106 C C . ASN A 1 275 ? -20.307 7.176 -0.832 1.00 92.62 275 ASN A C 1
ATOM 2108 O O . ASN A 1 275 ? -21.317 6.502 -1.039 1.00 92.62 275 ASN A O 1
ATOM 2112 N N . VAL A 1 276 ? -19.081 6.715 -1.074 1.00 95.94 276 VAL A N 1
ATOM 2113 C CA . VAL A 1 276 ? -18.760 5.344 -1.469 1.00 95.94 276 VAL A CA 1
ATOM 2114 C C . VAL A 1 276 ? -17.710 4.817 -0.500 1.00 95.94 276 VAL A C 1
ATOM 2116 O O . VAL A 1 276 ? -16.716 5.489 -0.241 1.00 95.94 276 VAL A O 1
ATOM 2119 N N . THR A 1 277 ? -17.929 3.608 0.013 1.00 96.94 277 THR A N 1
ATOM 2120 C CA . THR A 1 277 ? -16.931 2.884 0.803 1.00 96.94 277 THR A CA 1
ATOM 2121 C C . THR A 1 277 ? -15.993 2.121 -0.128 1.00 96.94 277 THR A C 1
ATOM 2123 O O . THR A 1 277 ? -16.449 1.317 -0.950 1.00 96.94 277 THR A O 1
ATOM 2126 N N . TYR A 1 278 ? -14.696 2.362 0.021 1.00 97.94 278 TYR A N 1
ATOM 2127 C CA . TYR A 1 278 ? -13.620 1.721 -0.728 1.00 97.94 278 TYR A CA 1
ATOM 2128 C C . TYR A 1 278 ? -12.870 0.730 0.157 1.00 97.94 278 TYR A C 1
ATOM 2130 O O . TYR A 1 278 ? -12.704 0.960 1.348 1.00 97.94 278 TYR A O 1
ATOM 2138 N N . GLN A 1 279 ? -12.390 -0.359 -0.432 1.00 97.81 279 GLN A N 1
ATOM 2139 C CA . GLN A 1 279 ? -11.517 -1.324 0.227 1.00 97.81 279 GLN A CA 1
ATOM 2140 C C . GLN A 1 279 ? -10.068 -0.930 -0.041 1.00 97.81 279 GLN A C 1
ATOM 2142 O O . GLN A 1 279 ? -9.539 -1.188 -1.123 1.00 97.81 279 GLN A O 1
ATOM 2147 N N . LEU A 1 280 ? -9.444 -0.268 0.930 1.00 97.62 280 LEU A N 1
ATOM 2148 C CA . LEU A 1 280 ? -8.049 0.141 0.862 1.00 97.62 280 LEU A CA 1
ATOM 2149 C C . LEU A 1 280 ? -7.148 -0.996 1.342 1.00 97.62 280 LEU A C 1
ATOM 2151 O O . LEU A 1 280 ? -7.194 -1.381 2.507 1.00 97.62 280 LEU A O 1
ATOM 2155 N N . GLN A 1 281 ? -6.304 -1.496 0.450 1.00 97.06 281 GLN A N 1
ATOM 2156 C CA . GLN A 1 281 ? -5.254 -2.459 0.741 1.00 97.06 281 GLN A CA 1
ATOM 2157 C C . GLN A 1 281 ? -3.893 -1.794 0.565 1.00 97.06 281 GLN A C 1
ATOM 2159 O O . GLN A 1 281 ? -3.657 -1.111 -0.436 1.00 97.06 281 GLN A O 1
ATOM 2164 N N . MET A 1 282 ? -2.979 -2.009 1.511 1.00 96.88 282 MET A N 1
ATOM 2165 C CA . MET A 1 282 ? -1.652 -1.407 1.440 1.00 96.88 282 MET A CA 1
ATOM 2166 C C . MET A 1 282 ? -0.542 -2.401 1.749 1.00 96.88 282 MET A C 1
ATOM 2168 O O . MET A 1 282 ? -0.701 -3.323 2.544 1.00 96.88 282 MET A O 1
ATOM 2172 N N . ALA A 1 283 ? 0.613 -2.188 1.132 1.00 96.75 283 ALA A N 1
ATOM 2173 C CA . ALA A 1 283 ? 1.825 -2.933 1.437 1.00 96.75 283 ALA A CA 1
ATOM 2174 C C . ALA A 1 283 ? 3.054 -2.032 1.336 1.00 96.75 283 ALA A C 1
ATOM 2176 O O . ALA A 1 283 ? 3.097 -1.092 0.540 1.00 96.75 283 ALA A O 1
ATOM 2177 N N . LYS A 1 284 ? 4.085 -2.372 2.104 1.00 96.62 284 LYS A N 1
ATOM 2178 C CA . LYS A 1 284 ? 5.429 -1.819 1.979 1.00 96.62 284 LYS A CA 1
ATOM 2179 C C . LYS A 1 284 ? 6.362 -2.872 1.405 1.00 96.62 284 LYS A C 1
ATOM 2181 O O . LYS A 1 284 ? 6.542 -3.955 1.971 1.00 96.62 284 LYS A O 1
ATOM 2186 N N . VAL A 1 285 ? 6.993 -2.511 0.298 1.00 96.50 285 VAL A N 1
ATOM 2187 C CA . VAL A 1 285 ? 7.963 -3.342 -0.403 1.00 96.50 285 VAL A CA 1
ATOM 2188 C C . VAL A 1 285 ? 9.316 -2.652 -0.395 1.00 96.50 285 VAL A C 1
ATOM 2190 O O . VAL A 1 285 ? 9.432 -1.464 -0.674 1.00 96.50 285 VAL A O 1
ATOM 2193 N N . GLY A 1 286 ? 10.348 -3.413 -0.072 1.00 95.88 286 GLY A N 1
ATOM 2194 C CA . GLY A 1 286 ? 11.728 -2.991 -0.013 1.00 95.88 286 GLY A CA 1
ATOM 2195 C C . GLY A 1 286 ? 12.558 -3.537 -1.167 1.00 95.88 286 GLY A C 1
ATOM 2196 O O . GLY A 1 286 ? 12.468 -4.724 -1.487 1.00 95.88 286 GLY A O 1
ATOM 2197 N N . LEU A 1 287 ? 13.412 -2.692 -1.744 1.00 96.31 287 LEU A N 1
ATOM 2198 C CA . LEU A 1 287 ? 14.465 -3.090 -2.676 1.00 96.31 287 LEU A CA 1
ATOM 2199 C C . LEU A 1 287 ? 15.831 -2.624 -2.168 1.00 96.31 287 LEU A C 1
ATOM 2201 O O . LEU A 1 287 ? 16.027 -1.463 -1.813 1.00 96.31 287 LEU A O 1
ATOM 2205 N N . GLY A 1 288 ? 16.815 -3.522 -2.204 1.00 94.75 288 GLY A N 1
ATOM 2206 C CA . GLY A 1 288 ? 18.194 -3.189 -1.851 1.00 94.75 288 GLY A CA 1
ATOM 2207 C C . GLY A 1 288 ? 18.410 -3.041 -0.346 1.00 94.75 288 GLY A C 1
ATOM 2208 O O . GLY A 1 288 ? 18.178 -3.988 0.399 1.00 94.75 288 GLY A O 1
ATOM 2209 N N . THR A 1 289 ? 18.951 -1.907 0.094 1.00 93.25 289 THR A N 1
ATOM 2210 C CA . THR A 1 289 ? 19.325 -1.659 1.499 1.00 93.25 289 THR A CA 1
ATOM 2211 C C . THR A 1 289 ? 18.516 -0.519 2.113 1.00 93.25 289 THR A C 1
ATOM 2213 O O . THR A 1 289 ? 17.876 0.250 1.408 1.00 93.25 289 THR A O 1
ATOM 2216 N N . GLY A 1 290 ? 18.540 -0.380 3.442 1.00 87.88 290 GLY A N 1
ATOM 2217 C CA . GLY A 1 290 ? 17.819 0.704 4.128 1.00 87.88 290 GLY A CA 1
ATOM 2218 C C . GLY A 1 290 ? 16.305 0.492 4.222 1.00 87.88 290 GLY A C 1
ATOM 2219 O O . GLY A 1 290 ? 15.577 1.419 4.557 1.00 87.88 290 GLY A O 1
ATOM 2220 N N . VAL A 1 291 ? 15.829 -0.723 3.944 1.00 89.12 291 VAL A N 1
ATOM 2221 C CA . VAL A 1 291 ? 14.444 -1.128 4.186 1.00 89.12 291 VAL A CA 1
ATOM 2222 C C . VAL A 1 291 ? 14.301 -1.444 5.672 1.00 89.12 291 VAL A C 1
ATOM 2224 O O . VAL A 1 291 ? 15.012 -2.297 6.198 1.00 89.12 291 VAL A O 1
ATOM 2227 N N . GLN A 1 292 ? 13.405 -0.738 6.354 1.00 86.50 292 GLN A N 1
ATOM 2228 C CA . GLN A 1 292 ? 13.072 -0.991 7.756 1.00 86.50 292 GLN A CA 1
ATOM 2229 C C . GLN A 1 292 ? 11.729 -1.716 7.849 1.00 86.50 292 GLN A C 1
ATOM 2231 O O . GLN A 1 292 ? 10.809 -1.391 7.092 1.00 86.50 292 GLN A O 1
ATOM 2236 N N . SER A 1 293 ? 11.621 -2.674 8.771 1.00 87.50 293 SER A N 1
ATOM 2237 C CA . SER A 1 293 ? 10.332 -3.248 9.166 1.00 87.50 293 SER A CA 1
ATOM 2238 C C . SER A 1 293 ? 9.452 -2.181 9.810 1.00 87.50 293 SER A C 1
ATOM 2240 O O . SER A 1 293 ? 9.958 -1.215 10.382 1.00 87.50 293 SER A O 1
ATOM 2242 N N . GLU A 1 294 ? 8.143 -2.360 9.706 1.00 93.06 294 GLU A N 1
ATOM 2243 C CA . GLU A 1 294 ? 7.177 -1.481 10.356 1.00 93.06 294 GLU A CA 1
ATOM 2244 C C . GLU A 1 294 ? 6.886 -1.957 11.780 1.00 93.06 294 GLU A C 1
ATOM 2246 O O . GLU A 1 294 ? 6.914 -3.153 12.066 1.00 93.06 294 GLU A O 1
ATOM 2251 N N . SER A 1 295 ? 6.638 -1.007 12.678 1.00 92.62 295 SER A N 1
ATOM 2252 C CA . SER A 1 295 ? 6.234 -1.280 14.055 1.00 92.62 295 SER A CA 1
ATOM 2253 C C . SER A 1 295 ? 4.718 -1.183 14.212 1.00 92.62 295 SER A C 1
ATOM 2255 O O . SER A 1 295 ? 4.039 -0.521 13.420 1.00 92.62 295 SER A O 1
ATOM 2257 N N . ALA A 1 296 ? 4.197 -1.769 15.292 1.00 95.12 296 ALA A N 1
ATOM 2258 C CA . ALA A 1 296 ? 2.822 -1.541 15.724 1.00 95.12 296 ALA A CA 1
ATOM 2259 C C . ALA A 1 296 ? 2.514 -0.039 15.795 1.00 95.12 296 ALA A C 1
ATOM 2261 O O . ALA A 1 296 ? 3.336 0.758 16.252 1.00 95.12 296 ALA A O 1
ATOM 2262 N N . THR A 1 297 ? 1.349 0.333 15.281 1.00 95.12 297 THR A N 1
ATOM 2263 C CA . THR A 1 297 ? 0.895 1.719 15.145 1.00 95.12 297 THR A CA 1
ATOM 2264 C C . THR A 1 297 ? -0.481 1.909 15.764 1.00 95.12 297 THR A C 1
ATOM 2266 O O . THR A 1 297 ? -0.693 2.916 16.427 1.00 95.12 297 THR A O 1
ATOM 2269 N N . TYR A 1 298 ? -1.405 0.967 15.572 1.00 95.56 298 TYR A N 1
ATOM 2270 C CA . TYR A 1 298 ? -2.737 1.058 16.163 1.00 95.56 298 TYR A CA 1
ATOM 2271 C C . TYR A 1 298 ? -3.328 -0.317 16.474 1.00 95.56 298 TYR A C 1
ATOM 2273 O O . TYR A 1 298 ? -2.869 -1.342 15.958 1.00 95.56 298 TYR A O 1
ATOM 2281 N N . LEU A 1 299 ? -4.334 -0.327 17.342 1.00 96.19 299 LEU A N 1
ATOM 2282 C CA . LEU A 1 299 ? -5.172 -1.482 17.639 1.00 96.19 299 LEU A CA 1
ATOM 2283 C C . LEU A 1 299 ? -6.537 -1.311 16.969 1.00 96.19 299 LEU A C 1
ATOM 2285 O O . LEU A 1 299 ? -7.007 -0.202 16.753 1.00 96.19 299 LEU A O 1
ATOM 2289 N N . THR A 1 300 ? -7.192 -2.422 16.655 1.00 96.00 300 THR A N 1
ATOM 2290 C CA . THR A 1 300 ? -8.607 -2.421 16.263 1.00 96.00 300 THR A CA 1
ATOM 2291 C C . THR A 1 300 ? -9.320 -3.616 16.870 1.00 96.00 300 THR A C 1
ATOM 2293 O O . THR A 1 300 ? -8.698 -4.657 17.100 1.00 96.00 300 THR A O 1
ATOM 2296 N N . ASP A 1 301 ? -10.623 -3.496 17.111 1.00 93.88 301 ASP A N 1
ATOM 2297 C CA . ASP A 1 301 ? -11.447 -4.627 17.516 1.00 93.88 301 ASP A CA 1
ATOM 2298 C C . ASP A 1 301 ? -11.763 -5.539 16.321 1.00 93.88 301 ASP A C 1
ATOM 2300 O O . ASP A 1 301 ? -12.120 -5.085 15.235 1.00 93.88 301 ASP A O 1
ATOM 2304 N N . THR A 1 302 ? -11.615 -6.849 16.525 1.00 92.94 302 THR A N 1
ATOM 2305 C CA . THR A 1 302 ? -11.938 -7.878 15.524 1.00 92.94 302 THR A CA 1
ATOM 2306 C C . THR A 1 302 ? -13.207 -8.626 15.915 1.00 92.94 302 THR A C 1
ATOM 2308 O O . THR A 1 302 ? -14.039 -8.945 15.065 1.00 92.94 302 THR A O 1
ATOM 2311 N N . SER A 1 303 ? -13.372 -8.940 17.206 1.00 94.12 303 SER A N 1
ATOM 2312 C CA . SER A 1 303 ? -14.561 -9.637 17.702 1.00 94.12 303 SER A CA 1
ATOM 2313 C C . SER A 1 303 ? -14.807 -9.421 19.196 1.00 94.12 303 SER A C 1
ATOM 2315 O O . SER A 1 303 ? -13.905 -9.062 19.952 1.00 94.12 303 SER A O 1
ATOM 2317 N N . GLY A 1 304 ? -16.048 -9.668 19.623 1.00 88.94 304 GLY A N 1
ATOM 2318 C CA . GLY A 1 304 ? -16.460 -9.617 21.028 1.00 88.94 304 GLY A CA 1
ATOM 2319 C C . GLY A 1 304 ? -16.939 -8.245 21.512 1.00 88.94 304 GLY A C 1
ATOM 2320 O O . GLY A 1 304 ? -17.494 -8.161 22.604 1.00 88.94 304 GLY A O 1
ATOM 2321 N N . ASN A 1 305 ? -16.812 -7.186 20.708 1.00 91.19 305 ASN A N 1
ATOM 2322 C CA . ASN A 1 305 ? -17.377 -5.877 21.035 1.00 91.19 305 ASN A CA 1
ATOM 2323 C C . ASN A 1 305 ? -18.917 -5.905 21.032 1.00 91.19 305 ASN A C 1
ATOM 2325 O O . ASN A 1 305 ? -19.533 -6.516 20.158 1.00 91.19 305 ASN A O 1
ATOM 2329 N N . ARG A 1 306 ? -19.534 -5.206 21.987 1.00 90.25 306 ARG A N 1
ATOM 2330 C CA . ARG A 1 306 ? -20.987 -5.107 22.221 1.00 90.25 306 ARG A CA 1
ATOM 2331 C C . ARG A 1 306 ? -21.684 -6.464 22.350 1.00 90.25 306 ARG A C 1
ATOM 2333 O O . ARG A 1 306 ? -22.793 -6.644 21.851 1.00 90.25 306 ARG A O 1
ATOM 2340 N N . THR A 1 307 ? -21.032 -7.420 23.008 1.00 91.81 307 THR A N 1
ATOM 2341 C CA . THR A 1 307 ? -21.602 -8.749 23.272 1.00 91.81 307 THR A CA 1
ATOM 2342 C C . THR A 1 307 ? -22.122 -8.871 24.702 1.00 91.81 307 THR A C 1
ATOM 2344 O O . THR A 1 307 ? -21.628 -8.208 25.616 1.00 91.81 307 THR A O 1
ATOM 2347 N N . SER A 1 308 ? -23.130 -9.726 24.884 1.00 90.00 308 SER A N 1
ATOM 2348 C CA . SER A 1 308 ? -23.637 -10.101 26.203 1.00 90.00 308 SER A CA 1
ATOM 2349 C C . SER A 1 308 ? -22.930 -11.343 26.736 1.00 90.00 308 SER A C 1
ATOM 2351 O O . SER A 1 308 ? -22.630 -12.269 25.980 1.00 90.00 308 SER A O 1
ATOM 2353 N N . VAL A 1 309 ? -22.719 -11.389 28.046 1.00 93.25 309 VAL A N 1
ATOM 2354 C CA . VAL A 1 309 ? -22.159 -12.532 28.767 1.00 93.25 309 VAL A CA 1
ATOM 2355 C C . VAL A 1 309 ? -22.998 -12.780 30.022 1.00 93.25 309 VAL A C 1
ATOM 2357 O O . VAL A 1 309 ? -23.223 -11.844 30.783 1.00 93.25 309 VAL A O 1
ATOM 2360 N N . PRO A 1 310 ? -23.490 -14.003 30.266 1.00 89.81 310 PRO A N 1
ATOM 2361 C CA . PRO A 1 310 ? -24.181 -14.301 31.515 1.00 89.81 310 PRO A CA 1
ATOM 2362 C C . PRO A 1 310 ? -23.205 -14.224 32.694 1.00 89.81 310 PRO A C 1
ATOM 2364 O O . PRO A 1 310 ? -22.006 -14.477 32.532 1.00 89.81 310 PRO A O 1
ATOM 2367 N N . GLU A 1 311 ? -23.704 -13.913 33.885 1.00 89.25 311 GLU A N 1
ATOM 2368 C CA . GLU A 1 311 ? -22.913 -14.022 35.112 1.00 89.25 311 GLU A CA 1
ATOM 2369 C C . GLU A 1 311 ? -22.304 -15.427 35.279 1.00 89.25 311 GLU A C 1
ATOM 2371 O O . GLU A 1 311 ? -22.827 -16.439 34.805 1.00 89.25 311 GLU A O 1
ATOM 2376 N N . GLY A 1 312 ? -21.109 -15.481 35.860 1.00 88.88 312 GLY A N 1
ATOM 2377 C CA . GLY A 1 312 ? -20.279 -16.685 35.932 1.00 88.88 312 GLY A CA 1
ATOM 2378 C C . GLY A 1 312 ? -19.800 -17.231 34.578 1.00 88.88 312 GLY A C 1
ATOM 2379 O O . GLY A 1 312 ? -19.014 -18.181 34.553 1.00 88.88 312 GLY A O 1
ATOM 2380 N N . GLY A 1 313 ? -20.243 -16.644 33.464 1.00 92.50 313 GLY A N 1
ATOM 2381 C CA . GLY A 1 313 ? -19.841 -16.979 32.110 1.00 92.50 313 GLY A CA 1
ATOM 2382 C C . GLY A 1 313 ? -18.533 -16.321 31.683 1.00 92.50 313 GLY A C 1
ATOM 2383 O O . GLY A 1 313 ? -17.915 -15.522 32.390 1.00 92.50 313 GLY A O 1
ATOM 2384 N N . THR A 1 314 ? -18.112 -16.660 30.468 1.00 95.62 314 THR A N 1
ATOM 2385 C CA . THR A 1 314 ? -16.895 -16.122 29.859 1.00 95.62 314 THR A CA 1
ATOM 2386 C C . THR A 1 314 ? -17.164 -15.668 28.438 1.00 95.62 314 THR A C 1
ATOM 2388 O O . THR A 1 314 ? -17.881 -16.354 27.710 1.00 95.62 314 THR A O 1
ATOM 2391 N N . GLN A 1 315 ? -16.522 -14.583 28.021 1.00 95.44 315 GLN A N 1
ATOM 2392 C CA . GLN A 1 315 ? -16.588 -14.072 26.656 1.00 95.44 315 GLN A CA 1
ATOM 2393 C C . GLN A 1 315 ? -15.180 -13.833 26.119 1.00 95.44 315 GLN A C 1
ATOM 2395 O O . GLN A 1 315 ? -14.347 -13.225 26.788 1.00 95.44 315 GLN A O 1
ATOM 2400 N N . GLN A 1 316 ? -14.914 -14.294 24.899 1.00 96.12 316 GLN A N 1
ATOM 2401 C CA . GLN A 1 316 ? -13.677 -13.959 24.201 1.00 96.12 316 GLN A CA 1
ATOM 2402 C C . GLN A 1 316 ? -13.834 -12.633 23.460 1.00 96.12 316 GLN A C 1
ATOM 2404 O O . GLN A 1 316 ? -14.827 -12.401 22.766 1.00 96.12 316 GLN A O 1
ATOM 2409 N N . VAL A 1 317 ? -12.830 -11.778 23.607 1.00 95.94 317 VAL A N 1
ATOM 2410 C CA . VAL A 1 317 ? -12.644 -10.572 22.810 1.00 95.94 317 VAL A CA 1
ATOM 2411 C C . VAL A 1 317 ? -11.317 -10.681 22.071 1.00 95.94 317 VAL A C 1
ATOM 2413 O O . VAL A 1 317 ? -10.330 -11.178 22.621 1.00 95.94 317 VAL A O 1
ATOM 2416 N N . VAL A 1 318 ? -11.303 -10.246 20.816 1.00 96.69 318 VAL A N 1
ATOM 2417 C CA . VAL A 1 318 ? -10.111 -10.299 19.964 1.00 96.69 318 VAL A CA 1
ATOM 2418 C C . VAL A 1 318 ? -9.836 -8.907 19.434 1.00 96.69 318 VAL A C 1
ATOM 2420 O O . VAL A 1 318 ? -10.720 -8.285 18.839 1.00 96.69 318 VAL A O 1
ATOM 2423 N N . VAL A 1 319 ? -8.607 -8.447 19.640 1.00 96.88 319 VAL A N 1
ATOM 2424 C CA . VAL A 1 319 ? -8.082 -7.209 19.059 1.00 96.88 319 VAL A CA 1
ATOM 2425 C C . VAL A 1 319 ? -6.928 -7.534 18.127 1.00 96.88 319 VAL A C 1
ATOM 2427 O O . VAL A 1 319 ? -6.217 -8.509 18.351 1.00 96.88 319 VAL A O 1
ATOM 2430 N N . SER A 1 320 ? -6.729 -6.716 17.102 1.00 96.62 320 SER A N 1
ATOM 2431 C CA . SER A 1 320 ? -5.665 -6.899 16.117 1.00 96.62 320 SER A CA 1
ATOM 2432 C C . SER A 1 320 ? -4.656 -5.761 16.205 1.00 96.62 320 SER A C 1
ATOM 2434 O O . SER A 1 320 ? -5.041 -4.589 16.207 1.00 96.62 320 SER A O 1
ATOM 2436 N N . VAL A 1 321 ? -3.370 -6.099 16.256 1.00 96.88 321 VAL A N 1
ATOM 2437 C CA . VAL A 1 321 ? -2.245 -5.162 16.218 1.00 96.88 321 VAL A CA 1
ATOM 2438 C C . VAL A 1 321 ? -1.881 -4.872 14.769 1.00 96.88 321 VAL A C 1
ATOM 2440 O O . VAL A 1 321 ? -1.506 -5.765 14.004 1.00 96.88 321 VAL A O 1
ATOM 2443 N N . ARG A 1 322 ? -1.960 -3.596 14.395 1.00 96.38 322 ARG A N 1
ATOM 2444 C CA . ARG A 1 322 ? -1.729 -3.117 13.034 1.00 96.38 322 ARG A CA 1
ATOM 2445 C C . ARG A 1 322 ? -0.544 -2.172 12.979 1.00 96.38 322 ARG A C 1
ATOM 2447 O O . ARG A 1 322 ? -0.347 -1.346 13.871 1.00 96.38 322 ARG A O 1
ATOM 2454 N N . ASP A 1 323 ? 0.227 -2.249 11.906 1.00 96.50 323 ASP A N 1
ATOM 2455 C CA . ASP A 1 323 ? 1.147 -1.182 11.535 1.00 96.50 323 ASP A CA 1
ATOM 2456 C C . ASP A 1 323 ? 0.432 -0.054 10.775 1.00 96.50 323 ASP A C 1
ATOM 2458 O O . ASP A 1 323 ? -0.758 -0.111 10.465 1.00 96.50 323 ASP A O 1
ATOM 2462 N N . ARG A 1 324 ? 1.183 0.989 10.419 1.00 96.00 324 ARG A N 1
ATOM 2463 C CA . ARG A 1 324 ? 0.677 2.152 9.677 1.00 96.00 324 ARG A CA 1
ATOM 2464 C C . ARG A 1 324 ? 0.128 1.842 8.275 1.00 96.00 324 ARG A C 1
ATOM 2466 O O . ARG A 1 324 ? -0.497 2.720 7.677 1.00 96.00 324 ARG A O 1
ATOM 2473 N N . TYR A 1 325 ? 0.392 0.653 7.729 1.00 96.19 325 TYR A N 1
ATOM 2474 C CA . TYR A 1 325 ? -0.123 0.155 6.448 1.00 96.19 325 TYR A CA 1
ATOM 2475 C C . TYR A 1 325 ? -1.325 -0.787 6.643 1.00 96.19 325 TYR A C 1
ATOM 2477 O O . TYR A 1 325 ? -1.723 -1.456 5.691 1.00 96.19 325 TYR A O 1
ATOM 2485 N N . ASN A 1 326 ? -1.922 -0.837 7.842 1.00 95.69 326 ASN A N 1
ATOM 2486 C CA . ASN A 1 326 ? -3.006 -1.759 8.208 1.00 95.69 326 ASN A CA 1
ATOM 2487 C C . ASN A 1 326 ? -2.601 -3.248 8.159 1.00 95.69 326 ASN A C 1
ATOM 2489 O O . ASN A 1 326 ? -3.454 -4.141 8.190 1.00 95.69 326 ASN A O 1
ATOM 2493 N N . ASN A 1 327 ? -1.305 -3.553 8.119 1.00 95.69 327 ASN A N 1
ATOM 2494 C CA . ASN A 1 327 ? -0.833 -4.931 8.111 1.00 95.69 327 ASN A CA 1
ATOM 2495 C C . ASN A 1 327 ? -0.616 -5.440 9.535 1.00 95.69 327 ASN A C 1
ATOM 2497 O O . ASN A 1 327 ? -0.280 -4.675 10.437 1.00 95.69 327 ASN A O 1
ATOM 2501 N N . HIS A 1 328 ? -0.865 -6.733 9.732 1.00 94.19 328 HIS A N 1
ATOM 2502 C CA . HIS A 1 328 ? -0.711 -7.399 11.023 1.00 94.19 328 HIS A CA 1
ATOM 2503 C C . HIS A 1 328 ? 0.745 -7.371 11.501 1.00 94.19 328 HIS A C 1
ATOM 2505 O O . HIS A 1 328 ? 1.663 -7.553 10.696 1.00 94.19 328 HIS A O 1
ATOM 2511 N N . VAL A 1 329 ? 0.947 -7.180 12.806 1.00 94.81 329 VAL A N 1
ATOM 2512 C CA . VAL A 1 329 ? 2.272 -7.217 13.442 1.00 94.81 329 VAL A CA 1
ATOM 2513 C C . VAL A 1 329 ? 2.269 -8.271 14.544 1.00 94.81 329 VAL A C 1
ATOM 2515 O O . VAL A 1 329 ? 1.465 -8.184 15.472 1.00 94.81 329 VAL A O 1
ATOM 2518 N N . SER A 1 330 ? 3.166 -9.251 14.442 1.00 93.38 330 SER A N 1
ATOM 2519 C CA . SER A 1 330 ? 3.336 -10.314 15.437 1.00 93.38 330 SER A CA 1
ATOM 2520 C C . SER A 1 330 ? 4.260 -9.892 16.576 1.00 93.38 330 SER A C 1
ATOM 2522 O O . SER A 1 330 ? 5.044 -8.950 16.430 1.00 93.38 330 SER A O 1
ATOM 2524 N N . ASP A 1 331 ? 4.197 -10.629 17.685 1.00 93.69 331 ASP A N 1
ATOM 2525 C CA . ASP A 1 331 ? 5.130 -10.527 18.813 1.00 93.69 331 ASP A CA 1
ATOM 2526 C C . ASP A 1 331 ? 5.119 -9.131 19.478 1.00 93.69 331 ASP A C 1
ATOM 2528 O O . ASP A 1 331 ? 6.142 -8.616 19.942 1.00 93.69 331 ASP A O 1
ATOM 2532 N N . VAL A 1 332 ? 3.951 -8.475 19.494 1.00 94.19 332 VAL A N 1
ATOM 2533 C CA . VAL A 1 332 ? 3.759 -7.154 20.109 1.00 94.19 332 VAL A CA 1
ATOM 2534 C C . VAL A 1 332 ? 3.023 -7.297 21.426 1.00 94.19 332 VAL A C 1
ATOM 2536 O O . VAL A 1 332 ? 1.850 -7.663 21.454 1.00 94.19 332 VAL A O 1
ATOM 2539 N N . GLN A 1 333 ? 3.692 -6.938 22.520 1.00 92.69 333 GLN A N 1
ATOM 2540 C CA . GLN A 1 333 ? 3.090 -6.954 23.846 1.00 92.69 333 GLN A CA 1
ATOM 2541 C C . GLN A 1 333 ? 1.988 -5.899 23.997 1.00 92.69 333 GLN A C 1
ATOM 2543 O O . GLN A 1 333 ? 2.194 -4.720 23.710 1.00 92.69 333 GLN A O 1
ATOM 2548 N N . VAL A 1 334 ? 0.849 -6.312 24.550 1.00 91.81 334 VAL A N 1
ATOM 2549 C CA . VAL A 1 334 ? -0.272 -5.433 24.898 1.00 91.81 334 VAL A CA 1
ATOM 2550 C C . VAL A 1 334 ? -0.599 -5.516 26.387 1.00 91.81 334 VAL A C 1
ATOM 2552 O O . VAL A 1 334 ? -0.232 -6.462 27.098 1.00 91.81 334 VAL A O 1
ATOM 2555 N N . ARG A 1 335 ? -1.322 -4.515 26.886 1.00 89.38 335 ARG A N 1
ATOM 2556 C CA . ARG A 1 335 ? -1.969 -4.573 28.203 1.00 89.38 335 ARG A CA 1
ATOM 2557 C C . ARG A 1 335 ? -3.464 -4.472 28.054 1.00 89.38 335 ARG A C 1
ATOM 2559 O O . ARG A 1 335 ? -3.940 -3.726 27.212 1.00 89.38 335 ARG A O 1
ATOM 2566 N N . ALA A 1 336 ? -4.175 -5.173 28.923 1.00 90.25 336 ALA A N 1
ATOM 2567 C CA . ALA A 1 336 ? -5.615 -5.086 29.021 1.00 90.25 336 ALA A CA 1
ATOM 2568 C C . ALA A 1 336 ? -6.030 -4.886 30.478 1.00 90.25 336 ALA A C 1
ATOM 2570 O O . ALA A 1 336 ? -5.415 -5.447 31.386 1.00 90.25 336 ALA A O 1
ATOM 2571 N N . ASN A 1 337 ? -7.079 -4.104 30.694 1.00 88.88 337 ASN A N 1
ATOM 2572 C CA . ASN A 1 337 ? -7.768 -4.008 31.973 1.00 88.88 337 ASN A CA 1
ATOM 2573 C C . ASN A 1 337 ? -9.275 -3.936 31.738 1.00 88.88 337 ASN A C 1
ATOM 2575 O O . ASN A 1 337 ? -9.729 -3.636 30.635 1.00 88.88 337 ASN A O 1
ATOM 2579 N N . THR A 1 338 ? -10.049 -4.184 32.784 1.00 87.69 338 THR A N 1
ATOM 2580 C CA . THR A 1 338 ? -11.484 -3.950 32.781 1.00 87.69 338 THR A CA 1
ATOM 2581 C C . THR A 1 338 ? -11.845 -2.807 33.725 1.00 87.69 338 THR A C 1
ATOM 2583 O O . THR A 1 338 ? -11.256 -2.665 34.795 1.00 87.69 338 THR A O 1
ATOM 2586 N N . SER A 1 339 ? -12.790 -1.958 33.320 1.00 81.56 339 SER A N 1
ATOM 2587 C CA . SER A 1 339 ? -13.297 -0.866 34.163 1.00 81.56 339 SER A CA 1
ATOM 2588 C C . SER A 1 339 ? -14.474 -1.283 35.055 1.00 81.56 339 SER A C 1
ATOM 2590 O O . SER A 1 339 ? -14.955 -0.464 35.834 1.00 81.56 339 SER A O 1
ATOM 2592 N N . GLY A 1 340 ? -14.981 -2.510 34.897 1.00 77.44 340 GLY A N 1
ATOM 2593 C CA . GLY A 1 340 ? -16.137 -3.042 35.620 1.00 77.44 340 GLY A CA 1
ATOM 2594 C C . GLY A 1 340 ? -15.792 -4.261 36.474 1.00 77.44 340 GLY A C 1
ATOM 2595 O O . GLY A 1 340 ? -14.624 -4.579 36.695 1.00 77.44 340 GLY A O 1
ATOM 2596 N N . SER A 1 341 ? -16.822 -4.946 36.971 1.00 78.19 341 SER A N 1
ATOM 2597 C CA . SER A 1 341 ? -16.659 -6.217 37.678 1.00 78.19 341 SER A CA 1
ATOM 2598 C C . SER A 1 341 ? -16.188 -7.319 36.721 1.00 78.19 341 SER A C 1
ATOM 2600 O O . SER A 1 341 ? -16.449 -7.272 35.520 1.00 78.19 341 SER A O 1
ATOM 2602 N N . GLY A 1 342 ? -15.477 -8.318 37.248 1.00 87.38 342 GLY A N 1
ATOM 2603 C CA . GLY A 1 342 ? -14.927 -9.432 36.470 1.00 87.38 342 GLY A CA 1
ATOM 2604 C C . GLY A 1 342 ? -13.401 -9.431 36.411 1.00 87.38 342 GLY A C 1
ATOM 2605 O O . GLY A 1 342 ? -12.726 -8.713 37.149 1.00 87.38 342 GLY A O 1
ATOM 2606 N N . SER A 1 343 ? -12.844 -10.292 35.563 1.00 91.12 343 SER A N 1
ATOM 2607 C CA . SER A 1 343 ? -11.393 -10.413 35.379 1.00 91.12 343 SER A CA 1
ATOM 2608 C C . SER A 1 343 ? -11.031 -10.778 33.941 1.00 91.12 343 SER A C 1
ATOM 2610 O O . SER A 1 343 ? -11.879 -11.233 33.176 1.00 91.12 343 SER A O 1
ATOM 2612 N N . LEU A 1 344 ? -9.768 -10.562 33.567 1.00 93.75 344 LEU A N 1
ATOM 2613 C CA . LEU A 1 344 ? -9.253 -10.828 32.225 1.00 93.75 344 LEU A CA 1
ATOM 2614 C C . LEU A 1 344 ? -8.136 -11.868 32.273 1.00 93.75 344 LEU A C 1
ATOM 2616 O O . LEU A 1 344 ? -7.259 -11.806 33.135 1.00 93.75 344 LEU A O 1
ATOM 2620 N N . THR A 1 345 ? -8.125 -12.776 31.302 1.00 94.81 345 THR A N 1
ATOM 2621 C CA . THR A 1 345 ? -7.011 -13.703 31.070 1.00 94.81 345 THR A CA 1
ATOM 2622 C C . THR A 1 345 ? -6.640 -13.724 29.594 1.00 94.81 345 THR A C 1
ATOM 2624 O O . THR A 1 345 ? -7.510 -13.911 28.743 1.00 94.81 345 THR A O 1
ATOM 2627 N N . PHE A 1 346 ? -5.355 -13.592 29.280 1.00 93.12 346 PHE A N 1
ATOM 2628 C CA . PHE A 1 346 ? -4.852 -13.785 27.919 1.00 93.12 346 PHE A CA 1
ATOM 2629 C C . PHE A 1 346 ? -4.861 -15.273 27.547 1.00 93.12 346 PHE A C 1
ATOM 2631 O O . PHE A 1 346 ? -4.630 -16.127 28.404 1.00 93.12 346 PHE A O 1
ATOM 2638 N N . ALA A 1 347 ? -5.134 -15.588 26.278 1.00 88.19 347 ALA A N 1
ATOM 2639 C CA . ALA A 1 347 ? -5.077 -16.966 25.779 1.00 88.19 347 ALA A CA 1
ATOM 2640 C C . ALA A 1 347 ? -3.638 -17.526 25.712 1.00 88.19 347 ALA A C 1
ATOM 2642 O O . ALA A 1 347 ? -3.454 -18.743 25.723 1.00 88.19 347 ALA A O 1
ATOM 2643 N N . GLY A 1 348 ? -2.630 -16.650 25.671 1.00 84.88 348 GLY A N 1
ATOM 2644 C CA . GLY A 1 348 ? -1.208 -16.993 25.654 1.00 84.88 348 GLY A CA 1
ATOM 2645 C C . GLY A 1 348 ? -0.367 -15.990 26.444 1.00 84.88 348 GLY A C 1
ATOM 2646 O O . GLY A 1 348 ? -0.830 -15.413 27.431 1.00 84.88 348 GLY A O 1
ATOM 2647 N N . GLU A 1 349 ? 0.871 -15.778 25.997 1.00 82.44 349 GLU A N 1
ATOM 2648 C CA . GLU A 1 349 ? 1.657 -14.611 26.406 1.00 82.44 349 GLU A CA 1
ATOM 2649 C C . GLU A 1 349 ? 0.907 -13.363 25.913 1.00 82.44 349 GLU A C 1
ATOM 2651 O O . GLU A 1 349 ? 0.191 -13.433 24.917 1.00 82.44 349 GLU A O 1
ATOM 2656 N N . ASN A 1 350 ? 0.937 -12.261 26.659 1.00 88.00 350 ASN A N 1
ATOM 2657 C CA . ASN A 1 350 ? 0.141 -11.056 26.391 1.00 88.00 350 ASN A CA 1
ATOM 2658 C C . ASN A 1 350 ? 0.660 -10.271 25.171 1.00 88.00 350 ASN A C 1
ATOM 2660 O O . ASN A 1 350 ? 0.882 -9.064 25.247 1.00 88.00 350 ASN A O 1
ATOM 2664 N N . GLU A 1 351 ? 0.881 -10.975 24.071 1.00 93.25 351 GLU A N 1
ATOM 2665 C CA . GLU A 1 351 ? 1.489 -10.545 22.827 1.00 93.25 351 GLU A CA 1
ATOM 2666 C C . GLU A 1 351 ? 0.607 -10.976 21.652 1.00 93.25 351 GLU A C 1
ATOM 2668 O O . GLU A 1 351 ? -0.189 -11.913 21.764 1.00 93.25 351 GLU A O 1
ATOM 2673 N N . SER A 1 352 ? 0.724 -10.268 20.533 1.00 94.69 352 SER A N 1
ATOM 2674 C CA . SER A 1 352 ? 0.044 -10.640 19.296 1.00 94.69 352 SER A CA 1
ATOM 2675 C C . SER A 1 352 ? 0.639 -11.900 18.670 1.00 94.69 352 SER A C 1
ATOM 2677 O O . SER A 1 352 ? 1.855 -12.095 18.659 1.00 94.69 352 SER A O 1
ATOM 2679 N N . ASP A 1 353 ? -0.224 -12.758 18.131 1.00 93.44 353 ASP A N 1
ATOM 2680 C CA . ASP A 1 353 ? 0.186 -13.984 17.449 1.00 93.44 353 ASP A CA 1
ATOM 2681 C C . ASP A 1 353 ? 0.729 -13.730 16.023 1.00 93.44 353 ASP A C 1
ATOM 2683 O O . ASP A 1 353 ? 0.980 -12.597 15.609 1.00 93.44 353 ASP A O 1
ATOM 2687 N N . ALA A 1 354 ? 0.943 -14.802 15.250 1.00 89.94 354 ALA A N 1
ATOM 2688 C CA . ALA A 1 354 ? 1.449 -14.716 13.876 1.00 89.94 354 ALA A CA 1
ATOM 2689 C C . ALA A 1 354 ? 0.491 -13.990 12.912 1.00 89.94 354 ALA A C 1
ATOM 2691 O O . ALA A 1 354 ? 0.940 -13.467 11.889 1.00 89.94 354 ALA A O 1
ATOM 2692 N N . ASP A 1 355 ? -0.797 -13.947 13.249 1.00 90.00 355 ASP A N 1
ATOM 2693 C CA . ASP A 1 355 ? -1.831 -13.209 12.533 1.00 90.00 355 ASP A CA 1
ATOM 2694 C C . ASP A 1 355 ? -2.046 -11.821 13.163 1.00 90.00 355 ASP A C 1
ATOM 2696 O O . ASP A 1 355 ? -2.975 -11.113 12.802 1.00 90.00 355 ASP A O 1
ATOM 2700 N N . GLY A 1 356 ? -1.175 -11.385 14.078 1.00 93.44 356 GLY A N 1
ATOM 2701 C CA . GLY A 1 356 ? -1.241 -10.082 14.734 1.00 93.44 356 GLY A CA 1
ATOM 2702 C C . GLY A 1 356 ? -2.422 -9.921 15.687 1.00 93.44 356 GLY A C 1
ATOM 2703 O O . GLY A 1 356 ? -2.709 -8.794 16.088 1.00 93.44 356 GLY A O 1
ATOM 2704 N N . ASP A 1 357 ? -3.104 -11.000 16.058 1.00 96.00 357 ASP A N 1
ATOM 2705 C CA . ASP A 1 357 ? -4.281 -10.950 16.914 1.00 96.00 357 ASP A CA 1
ATOM 2706 C C . ASP A 1 357 ? -3.917 -11.247 18.374 1.00 96.00 357 ASP A C 1
ATOM 2708 O O . ASP A 1 357 ? -3.025 -12.036 18.688 1.00 96.00 357 ASP A O 1
ATOM 2712 N N . VAL A 1 358 ? -4.626 -10.599 19.297 1.00 96.44 358 VAL A N 1
ATOM 2713 C CA . VAL A 1 358 ? -4.550 -10.857 20.735 1.00 96.44 358 VAL A CA 1
ATOM 2714 C C . VAL A 1 358 ? -5.923 -11.292 21.219 1.00 96.44 358 VAL A C 1
ATOM 2716 O O . VAL A 1 358 ? -6.886 -10.522 21.196 1.00 96.44 358 VAL A O 1
ATOM 2719 N N . THR A 1 359 ? -6.001 -12.529 21.707 1.00 97.06 359 THR A N 1
ATOM 2720 C CA . THR A 1 359 ? -7.228 -13.085 22.285 1.00 97.06 359 THR A CA 1
ATOM 2721 C C . THR A 1 359 ? -7.227 -12.931 23.803 1.00 97.06 359 THR A C 1
ATOM 2723 O O . THR A 1 359 ? -6.364 -13.473 24.505 1.00 97.06 359 THR A O 1
ATOM 2726 N N . ILE A 1 360 ? -8.233 -12.230 24.320 1.00 96.38 360 ILE A N 1
ATOM 2727 C CA . ILE A 1 360 ? -8.449 -12.000 25.750 1.00 96.38 360 ILE A CA 1
ATOM 2728 C C . ILE A 1 360 ? -9.784 -12.634 26.134 1.00 96.38 360 ILE A C 1
ATOM 2730 O O . ILE A 1 360 ? -10.804 -12.422 25.487 1.00 96.38 360 ILE A O 1
ATOM 2734 N N . THR A 1 361 ? -9.791 -13.424 27.201 1.00 97.19 361 THR A N 1
ATOM 2735 C CA . THR A 1 361 ? -11.022 -13.962 27.786 1.00 97.19 361 THR A CA 1
ATOM 2736 C C . THR A 1 361 ? -11.432 -13.091 28.962 1.00 97.19 361 THR A C 1
ATOM 2738 O O . THR A 1 361 ? -10.687 -12.965 29.936 1.00 97.19 361 THR A O 1
ATOM 2741 N N . TYR A 1 362 ? -12.614 -12.496 28.862 1.00 96.38 362 TYR A N 1
ATOM 2742 C CA . TYR A 1 362 ? -13.303 -11.860 29.972 1.00 96.38 362 TYR A CA 1
ATOM 2743 C C . TYR A 1 362 ? -14.081 -12.909 30.767 1.00 96.38 362 TYR A C 1
ATOM 2745 O O . TYR A 1 362 ? -14.803 -13.723 30.190 1.00 96.38 362 TYR A O 1
ATOM 2753 N N . HIS A 1 363 ? -13.935 -12.873 32.088 1.00 96.00 363 HIS A N 1
ATOM 2754 C CA . HIS A 1 363 ? -14.656 -13.716 33.037 1.00 96.00 363 HIS A CA 1
ATOM 2755 C C . HIS A 1 363 ? -15.615 -12.838 33.827 1.00 96.00 363 HIS A C 1
ATOM 2757 O O . HIS A 1 363 ? -15.170 -11.986 34.608 1.00 96.00 363 HIS A O 1
ATOM 2763 N N . ALA A 1 364 ? -16.912 -13.057 33.627 1.00 93.56 364 ALA A N 1
ATOM 2764 C CA . ALA A 1 364 ? -17.939 -12.387 34.403 1.00 93.56 364 ALA A CA 1
ATOM 2765 C C . ALA A 1 364 ? -17.841 -12.831 35.875 1.00 93.56 364 ALA A C 1
ATOM 2767 O O . ALA A 1 364 ? -17.512 -13.991 36.159 1.00 93.56 364 ALA A O 1
ATOM 2768 N N . PRO A 1 365 ? -18.101 -11.931 36.838 1.00 90.19 365 PRO A N 1
ATOM 2769 C CA . PRO A 1 365 ? -18.235 -12.335 38.234 1.00 90.19 365 PRO A CA 1
ATOM 2770 C C . PRO A 1 365 ? -19.364 -13.366 38.372 1.00 90.19 365 PRO A C 1
ATOM 2772 O O . PRO A 1 365 ? -20.269 -13.417 37.545 1.00 90.19 365 PRO A O 1
ATOM 2775 N N . GLN A 1 366 ? -19.298 -14.197 39.413 1.00 87.50 366 GLN A N 1
ATOM 2776 C CA . GLN A 1 366 ? -20.284 -15.263 39.646 1.00 87.50 366 GLN A CA 1
ATOM 2777 C C . GLN A 1 366 ? -21.692 -14.743 39.958 1.00 87.50 366 GLN A C 1
ATOM 2779 O O . GLN A 1 366 ? -22.627 -15.526 39.902 1.00 87.50 366 GLN A O 1
ATOM 2784 N N . ASP A 1 367 ? -21.803 -13.470 40.328 1.00 82.56 367 ASP A N 1
ATOM 2785 C CA . ASP A 1 367 ? -23.033 -12.831 40.777 1.00 82.56 367 ASP A CA 1
ATOM 2786 C C . ASP A 1 367 ? -22.948 -11.336 40.445 1.00 82.56 367 ASP A C 1
ATOM 2788 O O . ASP A 1 367 ? -21.873 -10.726 40.609 1.00 82.56 367 ASP A O 1
ATOM 2792 N N . ILE A 1 368 ? -24.043 -10.756 39.955 1.00 81.50 368 ILE A N 1
ATOM 2793 C CA . ILE A 1 368 ? -24.174 -9.314 39.738 1.00 81.50 368 ILE A CA 1
ATOM 2794 C C . ILE A 1 368 ? -25.518 -8.774 40.227 1.00 81.50 368 ILE A C 1
ATOM 2796 O O . ILE A 1 368 ? -26.571 -9.327 39.954 1.00 81.50 368 ILE A O 1
ATOM 2800 N N . ASP A 1 369 ? -25.491 -7.597 40.854 1.00 75.19 369 ASP A N 1
ATOM 2801 C CA . ASP A 1 369 ? -26.721 -6.891 41.210 1.00 75.19 369 ASP A CA 1
ATOM 2802 C C . ASP A 1 369 ? -27.339 -6.171 39.995 1.00 75.19 369 ASP A C 1
ATOM 2804 O O . ASP A 1 369 ? -26.627 -5.643 39.131 1.00 75.19 369 ASP A O 1
ATOM 2808 N N . GLY A 1 370 ? -28.673 -6.076 39.974 1.00 74.06 370 GLY A N 1
ATOM 2809 C CA . GLY A 1 370 ? -29.439 -5.377 38.937 1.00 74.06 370 GLY A CA 1
ATOM 2810 C C . GLY A 1 370 ? -29.669 -6.206 37.668 1.00 74.06 370 GLY A C 1
ATOM 2811 O O . GLY A 1 370 ? -29.276 -7.360 37.577 1.00 74.06 370 GLY A O 1
ATOM 2812 N N . SER A 1 371 ? -30.340 -5.630 36.664 1.00 70.12 371 SER A N 1
ATOM 2813 C CA . SER A 1 371 ? -30.719 -6.352 35.431 1.00 70.12 371 SER A CA 1
ATOM 2814 C C . SER A 1 371 ? -29.568 -6.612 34.465 1.00 70.12 371 SER A C 1
ATOM 2816 O O . SER A 1 371 ? -29.745 -7.315 33.474 1.00 70.12 371 SER A O 1
ATOM 2818 N N . GLY A 1 372 ? -28.405 -6.029 34.730 1.00 78.31 372 GLY A N 1
ATOM 2819 C CA . GLY A 1 372 ? -27.197 -6.210 33.947 1.00 78.31 372 GLY A CA 1
ATOM 2820 C C . GLY A 1 372 ? -26.221 -5.058 34.145 1.00 78.31 372 GLY A C 1
ATOM 2821 O O . GLY A 1 372 ? -26.622 -3.936 34.455 1.00 78.31 372 GLY A O 1
ATOM 2822 N N . ASN A 1 373 ? -24.936 -5.332 33.935 1.00 84.38 373 ASN A N 1
ATOM 2823 C CA . ASN A 1 373 ? -23.856 -4.368 34.115 1.00 84.38 373 ASN A CA 1
ATOM 2824 C C . ASN A 1 373 ? -23.072 -4.184 32.817 1.00 84.38 373 ASN A C 1
ATOM 2826 O O . ASN A 1 373 ? -22.612 -5.149 32.212 1.00 84.38 373 ASN A O 1
ATOM 2830 N N . THR A 1 374 ? -22.892 -2.933 32.389 1.00 88.50 374 THR A N 1
ATOM 2831 C CA . THR A 1 374 ? -21.997 -2.632 31.265 1.00 88.50 374 THR A CA 1
ATOM 2832 C C . THR A 1 374 ? -20.558 -2.601 31.759 1.00 88.50 374 THR A C 1
ATOM 2834 O O . THR A 1 374 ? -20.234 -1.893 32.712 1.00 88.50 374 THR A O 1
ATOM 2837 N N . VAL A 1 375 ? -19.698 -3.363 31.095 1.00 89.06 375 VAL A N 1
ATOM 2838 C CA . VAL A 1 375 ? -18.281 -3.500 31.417 1.00 89.06 375 VAL A CA 1
ATOM 2839 C C . VAL A 1 375 ? -17.466 -3.128 30.188 1.00 89.06 375 VAL A C 1
ATOM 2841 O O . VAL A 1 375 ? -17.821 -3.498 29.072 1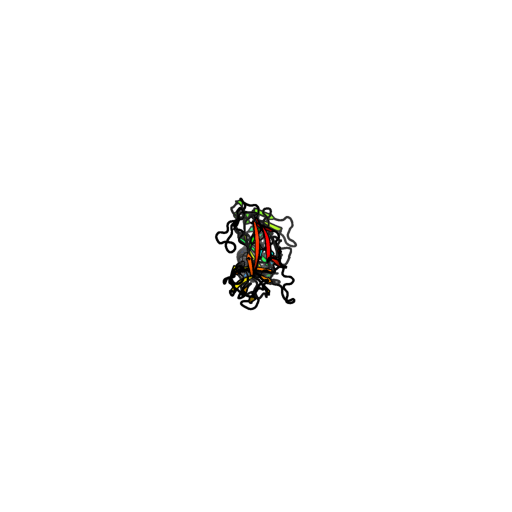.00 89.06 375 VAL A O 1
ATOM 2844 N N . PHE A 1 376 ? -16.364 -2.409 30.383 1.00 90.69 376 PHE A N 1
ATOM 2845 C CA . PHE A 1 376 ? -15.434 -2.092 29.305 1.00 90.69 376 PHE A CA 1
ATOM 2846 C C . PHE A 1 376 ? -14.149 -2.895 29.469 1.00 90.69 376 PHE A C 1
ATOM 2848 O O . PHE A 1 376 ? -13.628 -3.025 30.583 1.00 90.69 376 PHE A O 1
ATOM 2855 N N . VAL A 1 377 ? -13.661 -3.449 28.363 1.00 92.50 377 VAL A N 1
ATOM 2856 C CA . VAL A 1 377 ? -12.342 -4.068 28.239 1.00 92.50 377 VAL A CA 1
ATOM 2857 C C . VAL A 1 377 ? -11.462 -3.105 27.459 1.00 92.50 377 VAL A C 1
ATOM 2859 O O . VAL A 1 377 ? -11.681 -2.871 26.274 1.00 92.50 377 VAL A O 1
ATOM 2862 N N . ASN A 1 378 ? -10.470 -2.551 28.142 1.00 92.56 378 ASN A N 1
ATOM 2863 C CA . ASN A 1 378 ? -9.582 -1.519 27.631 1.00 92.56 378 ASN A CA 1
ATOM 2864 C C . ASN A 1 378 ? -8.232 -2.152 27.312 1.00 92.56 378 ASN A C 1
ATOM 2866 O O . ASN A 1 378 ? -7.576 -2.657 28.227 1.00 92.56 378 ASN A O 1
ATOM 2870 N N . VAL A 1 379 ? -7.816 -2.128 26.046 1.00 93.12 379 VAL A N 1
ATOM 2871 C CA . VAL A 1 379 ? -6.552 -2.709 25.565 1.00 93.12 379 VAL A CA 1
ATOM 2872 C C . VAL A 1 379 ? -5.641 -1.613 25.020 1.00 93.12 379 VAL A C 1
ATOM 2874 O O . VAL A 1 379 ? -6.120 -0.704 24.357 1.00 93.12 379 VAL A O 1
ATOM 2877 N N . SER A 1 380 ? -4.338 -1.675 25.297 1.00 91.69 380 SER A N 1
ATOM 2878 C CA . SER A 1 380 ? -3.366 -0.650 24.891 1.00 91.69 380 SER A CA 1
ATOM 2879 C C . SER A 1 380 ? -2.036 -1.240 24.416 1.00 91.69 380 SER A C 1
ATOM 2881 O O . SER A 1 380 ? -1.549 -2.218 24.996 1.00 91.69 380 SER A O 1
ATOM 2883 N N . LEU A 1 381 ? -1.418 -0.593 23.417 1.00 88.81 381 LEU A N 1
ATOM 2884 C CA . LEU A 1 381 ? -0.048 -0.867 22.948 1.00 88.81 381 LEU A CA 1
ATOM 2885 C C . LEU A 1 381 ? 1.048 -0.315 23.878 1.00 88.81 381 LEU A C 1
ATOM 2887 O O . LEU A 1 381 ? 2.210 -0.702 23.758 1.00 88.81 381 LEU A O 1
ATOM 2891 N N . GLN A 1 382 ? 0.744 0.623 24.782 1.00 75.94 382 GLN A N 1
ATOM 2892 C CA . GLN A 1 382 ? 1.789 1.292 25.568 1.00 75.94 382 GLN A CA 1
ATOM 2893 C C . GLN A 1 382 ? 2.352 0.389 26.683 1.00 75.94 382 GLN A C 1
ATOM 2895 O O . GLN A 1 382 ? 1.610 -0.062 27.557 1.00 75.94 382 GLN A O 1
ATOM 2900 N N . GLY A 1 383 ? 3.684 0.186 26.727 1.00 53.16 383 GLY A N 1
ATOM 2901 C CA . GLY A 1 383 ? 4.415 -0.408 27.864 1.00 53.16 383 GLY A CA 1
ATOM 2902 C C . GLY A 1 383 ? 5.933 -0.240 27.895 1.00 53.16 383 GLY A C 1
ATOM 2903 O O . GLY A 1 383 ? 6.507 -0.225 26.813 1.00 53.16 383 GLY A O 1
ATOM 2904 N N . PRO A 1 384 ? 6.627 -0.183 29.068 1.00 44.56 384 PRO A N 1
ATOM 2905 C CA . PRO A 1 384 ? 6.198 -0.283 30.475 1.00 44.56 384 PRO A CA 1
ATOM 2906 C C . PRO A 1 384 ? 6.416 1.025 31.280 1.00 44.56 384 PRO A C 1
ATOM 2908 O O . PRO A 1 384 ? 7.543 1.508 31.397 1.00 44.56 384 PRO A O 1
ATOM 2911 N N . ARG A 1 385 ? 5.373 1.569 31.917 1.00 43.19 385 ARG A N 1
ATOM 2912 C CA . ARG A 1 385 ? 5.490 2.490 33.066 1.00 43.19 385 ARG A CA 1
ATOM 2913 C C . ARG A 1 385 ? 4.316 2.218 34.010 1.00 43.19 385 ARG A C 1
ATOM 2915 O O . ARG A 1 385 ? 3.182 2.375 33.593 1.00 43.19 385 ARG A O 1
ATOM 2922 N N . GLU A 1 386 ? 4.640 1.721 35.204 1.00 45.34 386 GLU A N 1
ATOM 2923 C CA . GLU A 1 386 ? 3.813 1.586 36.420 1.00 45.34 386 GLU A CA 1
ATOM 2924 C C . GLU A 1 386 ? 2.286 1.475 36.240 1.00 45.34 386 GLU A C 1
ATOM 2926 O O . GLU A 1 386 ? 1.610 2.484 36.096 1.00 45.34 386 GLU A O 1
ATOM 2931 N N . ASP A 1 387 ? 1.778 0.238 36.308 1.00 45.75 387 ASP A N 1
ATOM 2932 C CA . ASP A 1 387 ? 0.558 -0.280 36.972 1.00 45.75 387 ASP A CA 1
ATOM 2933 C C . ASP A 1 387 ? -0.763 0.522 36.970 1.00 45.75 387 ASP A C 1
ATOM 2935 O O . ASP A 1 387 ? -1.716 0.148 37.653 1.00 45.75 387 ASP A O 1
ATOM 2939 N N . VAL A 1 388 ? -0.891 1.581 36.181 1.00 47.69 388 VAL A N 1
ATOM 2940 C CA . VAL A 1 388 ? -2.110 2.375 36.061 1.00 47.69 388 VAL A CA 1
ATOM 2941 C C . VAL A 1 388 ? -2.292 2.718 34.590 1.00 47.69 388 VAL A C 1
ATOM 2943 O O . VAL A 1 388 ? -1.455 3.384 33.986 1.00 47.69 388 VAL A O 1
ATOM 2946 N N . LEU A 1 389 ? -3.443 2.355 34.024 1.00 56.28 389 LEU A N 1
ATOM 2947 C CA . LEU A 1 389 ? -3.990 2.964 32.805 1.00 56.28 389 LEU A CA 1
ATOM 2948 C C . LEU A 1 389 ? -4.358 4.450 33.048 1.00 56.28 389 LEU A C 1
ATOM 2950 O O . LEU A 1 389 ? -5.412 4.919 32.636 1.00 56.28 389 LEU A O 1
ATOM 2954 N N . GLY A 1 390 ? -3.519 5.206 33.765 1.00 51.41 390 GLY A N 1
ATOM 2955 C CA . GLY A 1 390 ? -3.777 6.589 34.173 1.00 51.41 390 GLY A CA 1
ATOM 2956 C C . GLY A 1 390 ? -3.771 7.567 32.997 1.00 51.41 390 GLY A C 1
ATOM 2957 O O . GLY A 1 390 ? -4.139 8.724 33.168 1.00 51.41 390 GLY A O 1
ATOM 2958 N N . SER A 1 391 ? -3.370 7.094 31.815 1.00 63.75 391 SER A N 1
ATOM 2959 C CA . SER A 1 391 ? -3.362 7.813 30.541 1.00 63.75 391 SER A CA 1
ATOM 2960 C C . SER A 1 391 ? -4.124 7.075 29.432 1.00 63.75 391 SER A C 1
ATOM 2962 O O . SER A 1 391 ? -3.834 7.307 28.261 1.00 63.75 391 SER A O 1
ATOM 2964 N N . PHE A 1 392 ? -5.029 6.145 29.767 1.00 81.62 392 PHE A N 1
ATOM 2965 C CA . PHE A 1 392 ? -5.846 5.483 28.748 1.00 81.62 392 PHE A CA 1
ATOM 2966 C C . PHE A 1 392 ? -6.842 6.481 28.166 1.00 81.62 392 PHE A C 1
ATOM 2968 O O . PHE A 1 392 ? -7.719 6.981 28.871 1.00 81.62 392 PHE A O 1
ATOM 2975 N N . ASP A 1 393 ? -6.680 6.762 26.882 1.00 86.56 393 ASP A N 1
ATOM 2976 C CA . ASP A 1 393 ? -7.559 7.619 26.106 1.00 86.56 393 ASP A CA 1
ATOM 2977 C C . ASP A 1 393 ? -8.195 6.754 25.011 1.00 86.56 393 ASP A C 1
ATOM 2979 O O . ASP A 1 393 ? -7.476 6.286 24.127 1.00 86.56 393 ASP A O 1
ATOM 2983 N N . PRO A 1 394 ? -9.512 6.493 25.065 1.00 87.06 394 PRO A N 1
ATOM 2984 C CA . PRO A 1 394 ? -10.185 5.633 24.097 1.00 87.06 394 PRO A CA 1
ATOM 2985 C C . PRO A 1 394 ? -10.256 6.242 22.690 1.00 87.06 394 PRO A C 1
ATOM 2987 O O . PRO A 1 394 ? -10.827 5.613 21.819 1.00 87.06 394 PRO A O 1
ATOM 2990 N N . THR A 1 395 ? -9.749 7.462 22.479 1.00 88.00 395 THR A N 1
ATOM 2991 C CA . THR A 1 395 ? -9.742 8.140 21.170 1.00 88.00 395 THR A CA 1
ATOM 2992 C C . THR A 1 395 ? -8.389 8.075 20.461 1.00 88.00 395 THR A C 1
ATOM 2994 O O . THR A 1 395 ? -8.232 8.604 19.361 1.00 88.00 395 THR A O 1
ATOM 2997 N N . THR A 1 396 ? -7.372 7.483 21.095 1.00 91.19 396 THR A N 1
ATOM 2998 C CA . THR A 1 396 ? -6.041 7.350 20.493 1.00 91.19 396 THR A CA 1
ATOM 2999 C C . THR A 1 396 ? -5.903 6.011 19.769 1.00 91.19 396 THR A C 1
ATOM 3001 O O . THR A 1 396 ? -6.259 4.997 20.371 1.00 91.19 396 THR A O 1
ATOM 3004 N N . PRO A 1 397 ? -5.264 5.961 18.584 1.00 94.00 397 PRO A N 1
ATOM 3005 C CA . PRO A 1 397 ? -5.078 4.729 17.808 1.00 94.00 397 PRO A CA 1
ATOM 3006 C C . PRO A 1 397 ? -4.442 3.565 18.581 1.00 94.00 397 PRO A C 1
ATOM 3008 O O . PRO A 1 397 ? -4.647 2.396 18.264 1.00 94.00 397 PRO A O 1
ATOM 3011 N N . GLU A 1 398 ? -3.606 3.858 19.576 1.00 93.25 398 GLU A N 1
ATOM 3012 C CA . GLU A 1 398 ? -2.896 2.859 20.371 1.00 93.25 398 GLU A CA 1
ATOM 3013 C C . GLU A 1 398 ? -3.781 2.132 21.392 1.00 93.25 398 GLU A C 1
ATOM 3015 O O . GLU A 1 398 ? -3.295 1.210 22.055 1.00 93.25 398 GLU A O 1
ATOM 3020 N N . ASN A 1 399 ? -5.038 2.552 21.546 1.00 92.62 399 ASN A N 1
ATOM 3021 C CA . ASN A 1 399 ? -5.986 2.037 22.521 1.00 92.62 399 ASN A CA 1
ATOM 3022 C C . ASN A 1 399 ? -7.224 1.477 21.815 1.00 92.62 399 ASN A C 1
ATOM 3024 O O . ASN A 1 399 ? -7.641 1.993 20.791 1.00 92.62 399 ASN A O 1
ATOM 3028 N N . VAL A 1 400 ? -7.810 0.427 22.389 1.00 94.69 400 VAL A N 1
ATOM 3029 C CA . VAL A 1 400 ? -9.107 -0.119 21.980 1.00 94.69 400 VAL A CA 1
ATOM 3030 C C . VAL A 1 400 ? -9.999 -0.288 23.197 1.00 94.69 400 VAL A C 1
ATOM 3032 O O . VAL A 1 400 ? -9.546 -0.779 24.238 1.00 94.69 400 VAL A O 1
ATOM 3035 N N . THR A 1 401 ? -11.273 0.069 23.061 1.00 92.25 401 THR A N 1
ATOM 3036 C CA . THR A 1 401 ? -12.300 -0.142 24.086 1.00 92.25 401 THR A CA 1
ATOM 3037 C C . THR A 1 401 ? -13.398 -1.063 23.572 1.00 92.25 401 THR A C 1
ATOM 3039 O O . THR A 1 401 ? -14.205 -0.691 22.725 1.00 92.25 401 THR A O 1
ATOM 3042 N N . LEU A 1 402 ? -13.501 -2.264 24.142 1.00 93.88 402 LEU A N 1
ATOM 3043 C CA . LEU A 1 402 ? -14.618 -3.164 23.860 1.00 93.88 402 LEU A CA 1
ATOM 3044 C C . LEU A 1 402 ? -15.675 -3.055 24.953 1.00 93.88 402 LEU A C 1
ATOM 3046 O O . LEU A 1 402 ? -15.372 -3.178 26.139 1.00 93.88 402 LEU A O 1
ATOM 3050 N N . GLN A 1 403 ? -16.928 -2.872 24.554 1.00 93.25 403 GLN A N 1
ATOM 3051 C CA . GLN A 1 403 ? -18.066 -2.869 25.467 1.00 93.25 403 GLN A CA 1
ATOM 3052 C C . GLN A 1 403 ? -18.641 -4.284 25.598 1.00 93.25 403 GLN A C 1
ATOM 3054 O O . GLN A 1 403 ? -18.898 -4.943 24.596 1.00 93.25 403 GLN A O 1
ATOM 3059 N N . LEU A 1 404 ? -18.904 -4.729 26.820 1.00 92.69 404 LEU A N 1
ATOM 3060 C CA . LEU A 1 404 ? -19.601 -5.972 27.140 1.00 92.69 404 LEU A CA 1
ATOM 3061 C C . LEU A 1 404 ? -20.800 -5.669 28.041 1.00 92.69 404 LEU A C 1
ATOM 3063 O O . LEU A 1 404 ? -20.782 -4.704 28.811 1.00 92.69 404 LEU A O 1
ATOM 3067 N N . THR A 1 405 ? -21.826 -6.509 27.982 1.00 92.38 405 THR A N 1
ATOM 3068 C CA . THR A 1 405 ? -22.964 -6.458 28.906 1.00 92.38 405 THR A CA 1
ATOM 3069 C C . THR A 1 405 ? -23.016 -7.754 29.699 1.00 92.38 405 THR A C 1
ATOM 3071 O O . THR A 1 405 ? -23.236 -8.819 29.134 1.00 92.38 405 THR A O 1
ATOM 3074 N N . VAL A 1 406 ? -22.795 -7.675 31.010 1.00 91.00 406 VAL A N 1
ATOM 3075 C CA . VAL A 1 406 ? -22.992 -8.814 31.907 1.00 91.00 406 VAL A CA 1
ATOM 3076 C C . VAL A 1 406 ? -24.474 -8.908 32.230 1.00 91.00 406 VAL A C 1
ATOM 3078 O O . VAL A 1 406 ? -25.046 -7.946 32.738 1.00 91.00 406 VAL A O 1
ATOM 3081 N N . GLU A 1 407 ? -25.089 -10.038 31.913 1.00 88.25 407 GLU A N 1
ATOM 3082 C CA . GLU A 1 407 ? -26.503 -10.299 32.156 1.00 88.25 407 GLU A CA 1
ATOM 3083 C C . GLU A 1 407 ? -26.679 -11.071 33.457 1.00 88.25 407 GLU A C 1
ATOM 3085 O O . GLU A 1 407 ? -26.009 -12.077 33.699 1.00 88.25 407 GLU A O 1
ATOM 3090 N N . ASN A 1 408 ? -27.605 -10.587 34.276 1.00 85.12 408 ASN A N 1
ATOM 3091 C CA . ASN A 1 408 ? -28.029 -11.273 35.477 1.00 85.12 408 ASN A CA 1
ATOM 3092 C C . ASN A 1 408 ? -29.006 -12.379 35.073 1.00 85.12 408 ASN A C 1
ATOM 3094 O O . ASN A 1 408 ? -30.079 -12.101 34.526 1.00 85.12 408 ASN A O 1
ATOM 3098 N N . THR A 1 409 ? -28.607 -13.627 35.282 1.00 81.38 409 THR A N 1
ATOM 3099 C CA . THR A 1 409 ? -29.357 -14.796 34.815 1.00 81.38 409 THR A CA 1
ATOM 3100 C C . THR A 1 409 ? -30.168 -15.464 35.908 1.00 81.38 409 THR A C 1
ATOM 3102 O O . THR A 1 409 ? -31.175 -16.107 35.598 1.00 81.38 409 THR A O 1
ATOM 3105 N N . ASP A 1 410 ? -29.760 -15.328 37.165 1.00 75.38 410 ASP A N 1
ATOM 3106 C CA . ASP A 1 410 ? -30.450 -15.906 38.313 1.00 75.38 410 ASP A CA 1
ATOM 3107 C C . ASP A 1 410 ? -31.468 -14.943 38.958 1.00 75.38 410 ASP A C 1
ATOM 3109 O O . ASP A 1 410 ? -32.327 -15.369 39.737 1.00 75.38 410 ASP A O 1
ATOM 3113 N N . GLY A 1 411 ? -31.436 -13.669 38.565 1.00 64.31 411 GLY A N 1
ATOM 3114 C CA . GLY A 1 411 ? -32.298 -12.605 39.057 1.00 64.31 411 GLY A CA 1
ATOM 3115 C C . GLY A 1 411 ? -31.973 -12.152 40.480 1.00 64.31 411 GLY A C 1
ATOM 3116 O O . GLY A 1 411 ? -32.823 -11.530 41.130 1.00 64.31 411 GLY A O 1
ATOM 3117 N N . SER A 1 412 ? -30.777 -12.460 40.984 1.00 66.50 412 SER A N 1
ATOM 3118 C CA . SER A 1 412 ? -30.253 -11.947 42.251 1.00 66.50 412 SER A CA 1
ATOM 3119 C C . SER A 1 412 ? -30.184 -10.415 42.205 1.00 66.50 412 SER A C 1
ATOM 3121 O O . SER A 1 412 ? -30.091 -9.811 41.148 1.00 66.50 412 SER A O 1
ATOM 3123 N N . GLY A 1 413 ? -30.346 -9.708 43.322 1.00 60.97 413 GLY A N 1
ATOM 3124 C CA . GLY A 1 413 ? -30.236 -8.237 43.307 1.00 60.97 413 GLY A CA 1
ATOM 3125 C C . GLY A 1 413 ? -31.270 -7.467 42.446 1.00 60.97 413 GLY A C 1
ATOM 3126 O O . GLY A 1 413 ? -31.308 -6.241 42.517 1.00 60.97 413 GLY A O 1
ATOM 3127 N N . LEU A 1 414 ? -32.163 -8.136 41.696 1.00 59.41 414 LEU A N 1
ATOM 3128 C CA . LEU A 1 414 ? -33.346 -7.559 41.026 1.00 59.41 414 LEU A CA 1
ATOM 3129 C C . LEU A 1 414 ? -34.501 -7.289 41.996 1.00 59.41 414 LEU A C 1
ATOM 3131 O O . LEU A 1 414 ? -35.551 -6.773 41.611 1.00 59.41 414 LEU A O 1
ATOM 3135 N N . GLY A 1 415 ? -34.313 -7.661 43.261 1.00 45.50 415 GLY A N 1
ATOM 3136 C CA . GLY A 1 415 ? -35.301 -7.578 44.320 1.00 45.50 415 GLY A CA 1
ATOM 3137 C C . GLY A 1 415 ? -35.619 -6.150 44.749 1.00 45.50 415 GLY A C 1
ATOM 3138 O O . GLY A 1 415 ? -35.254 -5.736 45.844 1.00 45.50 415 GLY A O 1
ATOM 3139 N N . GLY A 1 416 ? -36.426 -5.456 43.952 1.00 42.59 416 GLY A N 1
ATOM 3140 C CA . GLY A 1 416 ? -37.566 -4.718 44.479 1.00 42.59 416 GLY A CA 1
ATOM 3141 C C . GLY A 1 416 ? -38.760 -5.669 44.590 1.00 42.59 416 GLY A C 1
ATOM 3142 O O . GLY A 1 416 ? -39.568 -5.728 43.673 1.00 42.59 416 GLY A O 1
ATOM 3143 N N . GLY A 1 417 ? -38.857 -6.428 45.691 1.00 38.56 417 GLY A N 1
ATOM 3144 C CA . GLY A 1 417 ? -40.089 -7.144 46.059 1.00 38.56 417 GLY A CA 1
ATOM 3145 C C . GLY A 1 417 ? -39.938 -8.608 46.492 1.00 38.56 417 GLY A C 1
ATOM 3146 O O . GLY A 1 417 ? -40.074 -9.518 45.686 1.00 38.56 417 GLY A O 1
ATOM 3147 N N . GLY A 1 418 ? -39.796 -8.820 47.807 1.00 40.09 418 GLY A N 1
ATOM 3148 C CA . GLY A 1 418 ? -40.385 -9.976 48.499 1.00 40.09 418 GLY A CA 1
ATOM 3149 C C . GLY A 1 418 ? -39.477 -11.169 48.819 1.00 40.09 418 GLY A C 1
ATOM 3150 O O . GLY A 1 418 ? -39.548 -12.189 48.143 1.00 40.09 418 GLY A O 1
ATOM 3151 N N . GLY A 1 419 ? -38.737 -11.117 49.940 1.00 38.00 419 GLY A N 1
ATOM 3152 C CA . GLY A 1 419 ? -38.202 -12.357 50.527 1.00 38.00 419 GLY A CA 1
ATOM 3153 C C . GLY A 1 419 ? -37.085 -12.287 51.576 1.00 38.00 419 GLY A C 1
ATOM 3154 O O . GLY A 1 419 ? -36.118 -13.016 51.440 1.00 38.00 419 GLY A O 1
ATOM 3155 N N . GLY A 1 420 ? -37.232 -11.487 52.641 1.00 44.19 420 GLY A N 1
ATOM 3156 C CA . GLY A 1 420 ? -36.679 -11.783 53.980 1.00 44.19 420 GLY A CA 1
ATOM 3157 C C . GLY A 1 420 ? -35.153 -11.795 54.192 1.00 44.19 420 GLY A C 1
ATOM 3158 O O . GLY A 1 420 ? -34.521 -12.844 54.117 1.00 44.19 420 GLY A O 1
ATOM 3159 N N . GLY A 1 421 ? -34.588 -10.665 54.647 1.00 37.59 421 GLY A N 1
ATOM 3160 C CA . GLY A 1 421 ? -33.193 -10.607 55.107 1.00 37.59 421 GLY A CA 1
ATOM 3161 C C . GLY A 1 421 ? -32.735 -9.292 55.762 1.00 37.59 421 GLY A C 1
ATOM 3162 O O . GLY A 1 421 ? -31.837 -8.645 55.249 1.00 37.59 421 GLY A O 1
ATOM 3163 N N . GLY A 1 422 ? -33.301 -8.911 56.916 1.00 42.69 422 GLY A N 1
ATOM 3164 C CA . GLY A 1 422 ? -32.549 -8.198 57.971 1.00 42.69 422 GLY A CA 1
ATOM 3165 C C . GLY A 1 422 ? -32.393 -6.667 57.939 1.00 42.69 422 GLY A C 1
ATOM 3166 O O . GLY A 1 422 ? -31.536 -6.159 58.659 1.00 42.69 422 GLY A O 1
ATOM 3167 N N . GLY A 1 423 ? -33.192 -5.915 57.177 1.00 48.09 423 GLY A N 1
ATOM 3168 C CA . GLY A 1 423 ? -33.311 -4.459 57.369 1.00 48.09 423 GLY A CA 1
ATOM 3169 C C . GLY A 1 423 ? -34.078 -4.122 58.657 1.00 48.09 423 GLY A C 1
ATOM 3170 O O . GLY A 1 423 ? -34.979 -4.860 59.045 1.00 48.09 423 GLY A O 1
ATOM 3171 N N . ALA A 1 424 ? -33.738 -3.020 59.339 1.00 60.69 424 ALA A N 1
ATOM 3172 C CA . ALA A 1 424 ? -34.418 -2.588 60.574 1.00 60.69 424 ALA A CA 1
ATOM 3173 C C . ALA A 1 424 ? -35.917 -2.257 60.378 1.00 60.69 424 ALA A C 1
ATOM 3175 O O . ALA A 1 424 ? -36.656 -2.175 61.358 1.00 60.69 424 ALA A O 1
ATOM 3176 N N . TYR A 1 425 ? -36.337 -2.069 59.125 1.00 66.56 425 TYR A N 1
ATOM 3177 C CA . TYR A 1 425 ? -37.705 -1.849 58.666 1.00 66.56 425 TYR A CA 1
ATOM 3178 C C . TYR A 1 425 ? -37.827 -2.288 57.197 1.00 66.56 425 TYR A C 1
ATOM 3180 O O . TYR A 1 425 ? -36.837 -2.284 56.460 1.00 66.56 425 TYR A O 1
ATOM 3188 N N . ALA A 1 426 ? -39.023 -2.690 56.779 1.00 75.94 426 ALA A N 1
ATOM 3189 C CA . ALA A 1 426 ? -39.401 -2.899 55.385 1.00 75.94 426 ALA A CA 1
ATOM 3190 C C . ALA A 1 426 ? -39.936 -1.588 54.801 1.00 75.94 426 ALA A C 1
ATOM 3192 O O . ALA A 1 426 ? -40.539 -0.815 55.533 1.00 75.94 426 ALA A O 1
ATOM 3193 N N . LEU A 1 427 ? -39.733 -1.346 53.505 1.00 79.00 427 LEU A N 1
ATOM 3194 C CA . LEU A 1 427 ? -40.332 -0.228 52.773 1.00 79.00 427 LEU A CA 1
ATOM 3195 C C . LEU A 1 427 ? -41.336 -0.795 51.766 1.00 79.00 427 LEU A C 1
ATOM 3197 O O . LEU A 1 427 ? -40.998 -1.706 51.010 1.00 79.00 427 LEU A O 1
ATOM 3201 N N . THR A 1 428 ? -42.558 -0.277 51.765 1.00 86.12 428 THR A N 1
ATOM 3202 C CA . THR A 1 428 ? -43.651 -0.720 50.886 1.00 86.12 428 THR A CA 1
ATOM 3203 C C . THR A 1 428 ? -44.367 0.478 50.280 1.00 86.12 428 THR A C 1
ATOM 3205 O O . THR A 1 428 ? -44.359 1.556 50.866 1.00 86.12 428 THR A O 1
ATOM 3208 N N . TRP A 1 429 ? -44.976 0.308 49.109 1.00 88.06 429 TRP A N 1
ATOM 3209 C CA . TRP A 1 429 ? -45.807 1.342 48.494 1.00 88.06 429 TRP A CA 1
ATOM 3210 C C . TRP A 1 429 ? -47.257 1.210 48.956 1.00 88.06 429 TRP A C 1
ATOM 3212 O O . TRP A 1 429 ? -47.797 0.103 49.011 1.00 88.06 429 TRP A O 1
ATOM 3222 N N . GLN A 1 430 ? -47.900 2.336 49.255 1.00 88.19 430 GLN A N 1
ATOM 3223 C CA . GLN A 1 430 ? -49.351 2.388 49.387 1.00 88.19 430 GLN A CA 1
ATOM 3224 C C . GLN A 1 430 ? -49.991 2.316 48.004 1.00 88.19 430 GLN A C 1
ATOM 3226 O O . GLN A 1 430 ? -49.459 2.851 47.033 1.00 88.19 430 GLN A O 1
ATOM 3231 N N . ASP A 1 431 ? -51.137 1.645 47.927 1.00 87.19 431 ASP A N 1
ATOM 3232 C CA . ASP A 1 431 ? -51.876 1.475 46.681 1.00 87.19 431 ASP A CA 1
ATOM 3233 C C . ASP A 1 431 ? -52.371 2.837 46.170 1.00 87.19 431 ASP A C 1
ATOM 3235 O O . ASP A 1 431 ? -53.201 3.462 46.835 1.00 87.19 431 ASP A O 1
ATOM 3239 N N . PRO A 1 432 ? -51.879 3.322 45.013 1.00 86.50 432 PRO A N 1
ATOM 3240 C CA . PRO A 1 432 ? -52.294 4.613 44.487 1.00 86.50 432 PRO A CA 1
ATOM 3241 C C . PRO A 1 432 ? -53.638 4.527 43.746 1.00 86.50 432 PRO A C 1
ATOM 3243 O O . PRO A 1 432 ? -54.138 5.558 43.279 1.00 86.50 432 PRO A O 1
ATOM 3246 N N . SER A 1 433 ? -54.232 3.330 43.621 1.00 78.75 433 SER A N 1
ATOM 3247 C CA . SER A 1 433 ? -55.544 3.159 43.003 1.00 78.75 433 SER A CA 1
ATOM 3248 C C . SER A 1 433 ? -56.617 3.934 43.778 1.00 78.75 433 SER A C 1
ATOM 3250 O O . SER A 1 433 ? -56.737 3.868 44.999 1.00 78.75 433 SER A O 1
ATOM 3252 N N . GLY A 1 434 ? -57.385 4.745 43.050 1.00 79.12 434 GLY A N 1
ATOM 3253 C CA . GLY A 1 434 ? -58.324 5.719 43.624 1.00 79.12 434 GLY A CA 1
ATOM 3254 C C . GLY A 1 434 ? -58.001 7.167 43.258 1.00 79.12 434 GLY A C 1
ATOM 3255 O O . GLY A 1 434 ? -58.869 8.032 43.387 1.00 79.12 434 GLY A O 1
ATOM 3256 N N . GLN A 1 435 ? -56.801 7.426 42.738 1.00 89.50 435 GLN A N 1
ATOM 3257 C CA . GLN A 1 435 ? -56.478 8.670 42.044 1.00 89.50 435 GLN A CA 1
ATOM 3258 C C . GLN A 1 435 ? -57.030 8.661 40.612 1.00 89.50 435 GLN A C 1
ATOM 3260 O O . GLN A 1 435 ? -57.134 7.615 39.970 1.00 89.50 435 GLN A O 1
ATOM 3265 N N . THR A 1 436 ? -57.402 9.836 40.106 1.00 88.56 436 THR A N 1
ATOM 3266 C CA . THR A 1 436 ? -57.876 9.997 38.724 1.00 88.56 436 THR A CA 1
ATOM 3267 C C . THR A 1 436 ? -56.781 9.569 37.747 1.00 88.56 436 THR A C 1
ATOM 3269 O O . THR A 1 436 ? -55.641 9.994 37.892 1.00 88.56 436 THR A O 1
ATOM 3272 N N . GLY A 1 437 ? -57.112 8.742 36.751 1.00 84.75 437 GLY A N 1
ATOM 3273 C CA . GLY A 1 437 ? -56.158 8.306 35.726 1.00 84.75 437 GLY A CA 1
ATOM 3274 C C . GLY A 1 437 ? -55.129 7.260 36.180 1.00 84.75 437 GLY A C 1
ATOM 3275 O O . GLY A 1 437 ? -54.213 6.980 35.412 1.00 84.75 437 GLY A O 1
ATOM 3276 N N . VAL A 1 438 ? -55.263 6.670 37.377 1.00 88.19 438 VAL A N 1
ATOM 3277 C CA . VAL A 1 438 ? -54.382 5.598 37.883 1.00 88.19 438 VAL A CA 1
ATOM 3278 C C . VAL A 1 438 ? -55.141 4.277 37.980 1.00 88.19 438 VAL A C 1
ATOM 3280 O O . VAL A 1 438 ? -56.138 4.175 38.697 1.00 88.19 438 VAL A O 1
ATOM 3283 N N . GLU A 1 439 ? -54.645 3.241 37.308 1.00 85.81 439 GLU A N 1
ATOM 3284 C CA . GLU A 1 439 ? -55.214 1.891 37.341 1.00 85.81 439 GLU A CA 1
ATOM 3285 C C . GLU A 1 439 ? -54.164 0.867 37.793 1.00 85.81 439 GLU A C 1
ATOM 3287 O O . GLU A 1 439 ? -53.171 0.657 37.106 1.00 85.81 439 GLU A O 1
ATOM 3292 N N . CYS A 1 440 ? -54.394 0.197 38.927 1.00 85.12 440 CYS A N 1
ATOM 3293 C CA . CYS A 1 440 ? -53.509 -0.842 39.475 1.00 85.12 440 CYS A CA 1
ATOM 3294 C C . CYS A 1 440 ? -54.270 -2.173 39.619 1.00 85.12 440 CYS A C 1
ATOM 3296 O O . CYS A 1 440 ? -54.840 -2.439 40.678 1.00 85.12 440 CYS A O 1
ATOM 3298 N N . PRO A 1 441 ? -54.319 -3.029 38.581 1.00 77.44 441 PRO A N 1
ATOM 3299 C CA . PRO A 1 441 ? -55.145 -4.241 38.584 1.00 77.44 441 PRO A CA 1
ATOM 3300 C C . PRO A 1 441 ? -54.776 -5.258 39.678 1.00 77.44 441 PRO A C 1
ATOM 3302 O O . PRO A 1 441 ? -55.647 -6.000 40.133 1.00 77.44 441 PRO A O 1
ATOM 3305 N N . GLY A 1 442 ? -53.507 -5.291 40.100 1.00 74.56 442 GLY A N 1
ATOM 3306 C CA . GLY A 1 442 ? -52.997 -6.149 41.178 1.00 74.56 442 GLY A CA 1
ATOM 3307 C C . GLY A 1 442 ? -52.638 -5.405 42.472 1.00 74.56 442 GLY A C 1
ATOM 3308 O O . GLY A 1 442 ? -51.981 -5.977 43.342 1.00 74.56 442 GLY A O 1
ATOM 3309 N N . GLY A 1 443 ? -53.076 -4.147 42.616 1.00 77.56 443 GLY A N 1
ATOM 3310 C CA . GLY A 1 443 ? -52.751 -3.274 43.750 1.00 77.56 443 GLY A CA 1
ATOM 3311 C C . GLY A 1 443 ? -51.316 -2.731 43.723 1.00 77.56 443 GLY A C 1
ATOM 3312 O O . GLY A 1 443 ? -50.627 -2.823 42.711 1.00 77.56 443 GLY A O 1
ATOM 3313 N N . ALA A 1 444 ? -50.853 -2.182 44.852 1.00 71.81 444 ALA A N 1
ATOM 3314 C CA . ALA A 1 444 ? -49.573 -1.458 44.973 1.00 71.81 444 ALA A CA 1
ATOM 3315 C C . ALA A 1 444 ? -48.306 -2.254 44.600 1.00 71.81 444 ALA A C 1
ATOM 3317 O O . ALA A 1 444 ? -47.254 -1.666 44.365 1.00 71.81 444 ALA A O 1
ATOM 3318 N N . ASN A 1 445 ? -48.390 -3.587 44.613 1.00 69.00 445 ASN A N 1
ATOM 3319 C CA . ASN A 1 445 ? -47.259 -4.491 44.383 1.00 69.00 445 ASN A CA 1
ATOM 3320 C C . ASN A 1 445 ? -47.253 -5.093 42.967 1.00 69.00 445 ASN A C 1
ATOM 3322 O O . ASN A 1 445 ? -46.476 -6.009 42.702 1.00 69.00 445 ASN A O 1
ATOM 3326 N N . ASP A 1 446 ? -48.136 -4.626 42.084 1.00 74.56 446 ASP A N 1
ATOM 3327 C CA . ASP A 1 446 ? -48.244 -5.063 40.691 1.00 74.56 446 ASP A CA 1
ATOM 3328 C C . ASP A 1 446 ? -48.160 -3.849 39.748 1.00 74.56 446 ASP A C 1
ATOM 3330 O O . ASP A 1 446 ? -48.081 -2.700 40.185 1.00 74.56 446 ASP A O 1
ATOM 3334 N N . VAL A 1 447 ? -48.154 -4.086 38.437 1.00 80.56 447 VAL A N 1
ATOM 3335 C CA . VAL A 1 447 ? -48.014 -3.030 37.428 1.00 80.56 447 VAL A CA 1
ATOM 3336 C C . VAL A 1 447 ? -49.222 -2.087 37.458 1.00 80.56 447 VAL A C 1
ATOM 3338 O O . VAL A 1 447 ? -50.329 -2.453 37.060 1.00 80.56 447 VAL A O 1
ATOM 3341 N N . CYS A 1 448 ? -48.985 -0.845 37.876 1.00 81.12 448 CYS A N 1
ATOM 3342 C CA . CYS A 1 448 ? -49.928 0.264 37.767 1.00 81.12 448 CYS A CA 1
ATOM 3343 C C . CYS A 1 448 ? -49.756 0.999 36.431 1.00 81.12 448 CYS A C 1
ATOM 3345 O O . CYS A 1 448 ? -48.639 1.248 35.991 1.00 81.12 448 CYS A O 1
ATOM 3347 N N . THR A 1 449 ? -50.859 1.392 35.796 1.00 85.88 449 THR A N 1
ATOM 3348 C CA . THR A 1 449 ? -50.876 2.229 34.590 1.00 85.88 449 THR A CA 1
ATOM 3349 C C . THR A 1 449 ? -51.358 3.636 34.939 1.00 85.88 449 THR A C 1
ATOM 3351 O O . THR A 1 449 ? -52.413 3.795 35.552 1.00 85.88 449 THR A O 1
ATOM 3354 N N . LEU A 1 450 ? -50.594 4.651 34.525 1.00 85.50 450 LEU A N 1
ATOM 3355 C CA . LEU A 1 450 ? -50.948 6.068 34.628 1.00 85.50 450 LEU A CA 1
ATOM 3356 C C . LEU A 1 450 ? -51.344 6.607 33.247 1.00 85.50 450 LEU A C 1
ATOM 3358 O O . LEU A 1 450 ? -50.538 6.619 32.316 1.00 85.50 450 LEU A O 1
ATOM 3362 N N . TYR A 1 451 ? -52.577 7.082 33.111 1.00 84.06 451 TYR A N 1
ATOM 3363 C CA . TYR A 1 451 ? -53.104 7.636 31.867 1.00 84.06 451 TYR A CA 1
ATOM 3364 C C . TYR A 1 451 ? -52.850 9.148 31.803 1.00 84.06 451 TYR A C 1
ATOM 3366 O O . TYR A 1 451 ? -53.598 9.951 32.362 1.00 84.06 451 TYR A O 1
ATOM 3374 N N . SER A 1 452 ? -51.803 9.552 31.076 1.00 81.12 452 SER A N 1
ATOM 3375 C CA . SER A 1 452 ? -51.387 10.961 30.934 1.00 81.12 452 SER A CA 1
ATOM 3376 C C . SER A 1 452 ? -52.416 11.872 30.249 1.00 81.12 452 SER A C 1
ATOM 3378 O O . SER A 1 452 ? -52.321 13.094 30.311 1.00 81.12 452 SER A O 1
ATOM 3380 N N . ASN A 1 453 ? -53.429 11.298 29.596 1.00 82.12 453 ASN A N 1
ATOM 3381 C CA . ASN A 1 453 ? -54.573 12.027 29.049 1.00 82.12 453 ASN A CA 1
ATOM 3382 C C . ASN A 1 453 ? -55.684 12.296 30.083 1.00 82.12 453 ASN A C 1
ATOM 3384 O O . ASN A 1 453 ? -56.616 13.037 29.770 1.00 82.12 453 ASN A O 1
ATOM 3388 N N . GLU A 1 454 ? -55.622 11.682 31.267 1.00 84.06 454 GLU A N 1
ATOM 3389 C CA . GLU A 1 454 ? -56.651 11.772 32.314 1.00 84.06 454 GLU A CA 1
ATOM 3390 C C . GLU A 1 454 ? -56.169 12.491 33.579 1.00 84.06 454 GLU A C 1
ATOM 3392 O O . GLU A 1 454 ? -56.988 13.073 34.291 1.00 84.06 454 GLU A O 1
ATOM 3397 N N . THR A 1 455 ? -54.860 12.502 33.840 1.00 83.56 455 THR A N 1
ATOM 3398 C CA . THR A 1 455 ? -54.256 13.238 34.956 1.00 83.56 455 THR A CA 1
ATOM 3399 C C . THR A 1 455 ? -52.914 13.862 34.572 1.00 83.56 455 THR A C 1
ATOM 3401 O O . THR A 1 455 ? -52.215 13.358 33.694 1.00 83.56 455 THR A O 1
ATOM 3404 N N . ALA A 1 456 ? -52.576 14.977 35.224 1.00 84.38 456 ALA A N 1
ATOM 3405 C CA . ALA A 1 456 ? -51.294 15.666 35.068 1.00 84.38 456 ALA A CA 1
ATOM 3406 C C . ALA A 1 456 ? -50.221 15.137 36.032 1.00 84.38 456 ALA A C 1
ATOM 3408 O O . ALA A 1 456 ? -49.041 15.385 35.813 1.00 84.38 456 ALA A O 1
ATOM 3409 N N . ASP A 1 457 ? -50.632 14.421 37.078 1.00 88.75 457 ASP A N 1
ATOM 3410 C CA . ASP A 1 457 ? -49.748 13.848 38.082 1.00 88.75 457 ASP A CA 1
ATOM 3411 C C . ASP A 1 457 ? -50.402 12.661 38.816 1.00 88.75 457 ASP A C 1
ATOM 3413 O O . ASP A 1 457 ? -51.609 12.414 38.706 1.00 88.75 457 ASP A O 1
ATOM 3417 N N . ALA A 1 458 ? -49.587 11.898 39.543 1.00 90.38 458 ALA A N 1
ATOM 3418 C CA . ALA A 1 458 ? -50.037 10.924 40.530 1.00 90.38 458 ALA A CA 1
ATOM 3419 C C . ALA A 1 458 ? -49.142 10.966 41.771 1.00 90.38 458 ALA A C 1
ATOM 3421 O O . ALA A 1 458 ? -47.915 10.946 41.674 1.00 90.38 458 ALA A O 1
ATOM 3422 N N . SER A 1 459 ? -49.752 10.994 42.952 1.00 92.56 459 SER A N 1
ATOM 3423 C CA . SER A 1 459 ? -49.044 10.914 44.226 1.00 92.56 459 SER A CA 1
ATOM 3424 C C . SER A 1 459 ? -48.723 9.460 44.564 1.00 92.56 459 SER A C 1
ATOM 3426 O O . SER A 1 459 ? -49.598 8.595 44.542 1.00 92.56 459 SER A O 1
ATOM 3428 N N . LEU A 1 460 ? -47.465 9.184 44.884 1.00 92.38 460 LEU A N 1
ATOM 3429 C CA . LEU A 1 460 ? -46.983 7.873 45.298 1.00 92.38 460 LEU A CA 1
ATOM 3430 C C . LEU A 1 460 ? -46.477 7.981 46.735 1.00 92.38 460 LEU A C 1
ATOM 3432 O O . LEU A 1 460 ? -45.660 8.851 47.037 1.00 92.38 460 LEU A O 1
ATOM 3436 N N . THR A 1 461 ? -46.947 7.107 47.622 1.00 92.12 461 THR A N 1
ATOM 3437 C CA . THR A 1 461 ? -46.598 7.135 49.051 1.00 92.12 461 THR A CA 1
ATOM 3438 C C . THR A 1 461 ? -45.910 5.842 49.455 1.00 92.12 461 THR A C 1
ATOM 3440 O O . THR A 1 461 ? -46.458 4.760 49.255 1.00 92.12 461 THR A O 1
ATOM 3443 N N . ALA A 1 462 ? -44.719 5.955 50.035 1.00 89.75 462 ALA A N 1
ATOM 3444 C CA . ALA A 1 462 ? -43.981 4.843 50.612 1.00 89.75 462 ALA A CA 1
ATOM 3445 C C . ALA A 1 462 ? -44.168 4.817 52.138 1.00 89.75 462 ALA A C 1
ATOM 3447 O O . ALA A 1 462 ? -44.191 5.863 52.783 1.00 89.75 462 ALA A O 1
ATOM 3448 N N . GLU A 1 463 ? -44.280 3.625 52.720 1.00 89.12 463 GLU A N 1
ATOM 3449 C CA . GLU A 1 463 ? -44.491 3.381 5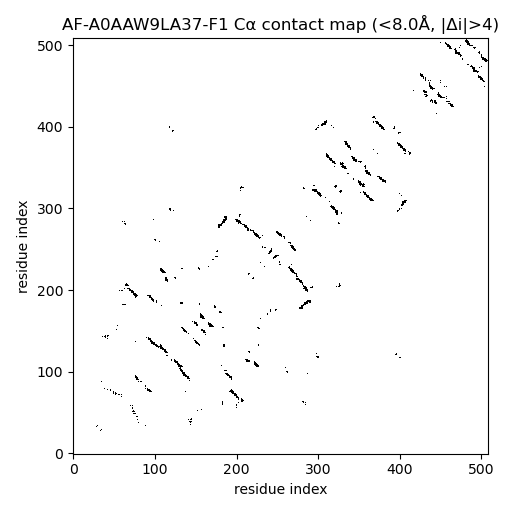4.149 1.00 89.12 463 GLU A CA 1
ATOM 3450 C C . GLU A 1 463 ? -43.494 2.351 54.686 1.00 89.12 463 GLU A C 1
ATOM 3452 O O . GLU A 1 463 ? -43.119 1.399 53.991 1.00 89.12 463 GLU A O 1
ATOM 3457 N N . THR A 1 464 ? -43.074 2.544 55.937 1.00 86.38 464 THR A N 1
ATOM 3458 C CA . THR A 1 464 ? -42.148 1.658 56.649 1.00 86.38 464 THR A CA 1
ATOM 3459 C C . THR A 1 464 ? -42.854 0.726 57.640 1.00 86.38 464 THR A C 1
ATOM 3461 O O . THR A 1 464 ? -43.726 1.166 58.385 1.00 86.38 464 THR A O 1
ATOM 3464 N N . ASP A 1 465 ? -42.445 -0.548 57.698 1.00 82.38 465 ASP A N 1
ATOM 3465 C CA . ASP A 1 465 ? -42.915 -1.528 58.695 1.00 82.38 465 ASP A CA 1
ATOM 3466 C C . ASP A 1 465 ? -41.733 -2.233 59.407 1.00 82.38 465 ASP A C 1
ATOM 3468 O O . ASP A 1 465 ? -40.96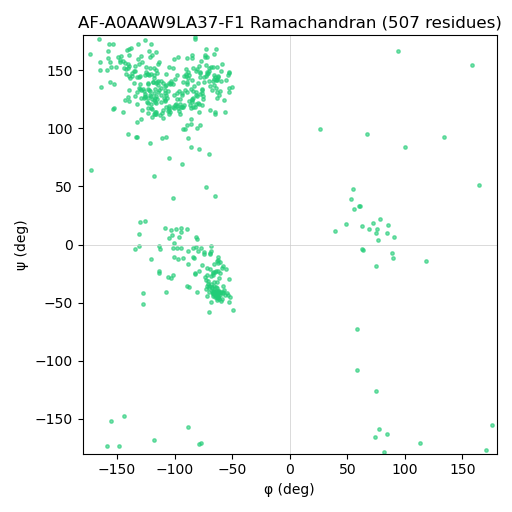6 -2.946 58.751 1.00 82.38 465 ASP A O 1
ATOM 3472 N N . PRO A 1 466 ? -41.540 -2.064 60.734 1.00 82.62 466 PRO A N 1
ATOM 3473 C CA . PRO A 1 466 ? -42.327 -1.215 61.632 1.00 82.62 466 PRO A CA 1
ATOM 3474 C C . PRO A 1 466 ? -42.180 0.276 61.297 1.00 82.62 466 PRO A C 1
ATOM 3476 O O . PRO A 1 466 ? -41.234 0.671 60.624 1.00 82.62 466 PRO A O 1
ATOM 3479 N N . VAL A 1 467 ? -43.092 1.104 61.815 1.00 86.75 467 VAL A N 1
ATOM 3480 C CA . VAL A 1 467 ? -43.087 2.565 61.626 1.00 86.75 467 VAL A CA 1
ATOM 3481 C C . VAL A 1 467 ? -41.757 3.174 62.081 1.00 86.75 467 VAL A C 1
ATOM 3483 O O . VAL A 1 467 ? -41.445 3.178 63.278 1.00 86.75 467 VAL A O 1
ATOM 3486 N N . VAL A 1 468 ? -40.993 3.731 61.136 1.00 85.81 468 VAL A N 1
ATOM 3487 C CA . VAL A 1 468 ? -39.727 4.427 61.402 1.00 85.81 468 VAL A CA 1
ATOM 3488 C C . VAL A 1 468 ? -39.815 5.881 60.940 1.00 85.81 468 VAL A C 1
ATOM 3490 O O . VAL A 1 468 ? -39.806 6.130 59.737 1.00 85.81 468 VAL A O 1
ATOM 3493 N N . PRO A 1 469 ? -39.845 6.859 61.864 1.00 87.44 469 PRO A N 1
ATOM 3494 C CA . PRO A 1 469 ? -39.728 8.268 61.513 1.00 87.44 469 PRO A CA 1
ATOM 3495 C C . PRO A 1 469 ? -38.274 8.655 61.230 1.00 87.44 469 PRO A C 1
ATOM 3497 O O . PRO A 1 469 ? -37.356 8.200 61.918 1.00 87.44 469 PRO A O 1
ATOM 3500 N N . GLY A 1 470 ? -38.055 9.546 60.266 1.00 81.81 470 GLY A N 1
ATOM 3501 C CA . GLY A 1 470 ? -36.721 10.052 59.944 1.00 81.81 470 GLY A CA 1
ATOM 3502 C C . GLY A 1 470 ? -35.898 9.173 58.992 1.00 81.81 470 GLY A C 1
ATOM 3503 O O . GLY A 1 470 ? -34.704 9.428 58.835 1.00 81.81 470 GLY A O 1
ATOM 3504 N N . ALA A 1 471 ? -36.487 8.145 58.375 1.00 80.75 471 ALA A N 1
ATOM 3505 C CA . ALA A 1 471 ? -35.814 7.296 57.393 1.00 80.75 471 ALA A CA 1
ATOM 3506 C C . ALA A 1 471 ? -35.698 8.018 56.045 1.00 80.75 471 ALA A C 1
ATOM 3508 O O . ALA A 1 471 ? -36.668 8.595 55.564 1.00 80.75 471 ALA A O 1
ATOM 3509 N N . THR A 1 472 ? -34.517 7.995 55.425 1.00 84.25 472 THR A N 1
ATOM 3510 C CA . THR A 1 472 ? -34.309 8.595 54.099 1.00 84.25 472 THR A CA 1
ATOM 3511 C C . THR A 1 472 ? -34.916 7.713 53.011 1.00 84.25 472 THR A C 1
ATOM 3513 O O . THR A 1 472 ? -34.590 6.531 52.926 1.00 84.25 472 THR A O 1
ATOM 3516 N N . VAL A 1 473 ? -35.745 8.305 52.150 1.00 83.06 473 VAL A N 1
ATOM 3517 C CA . VAL A 1 473 ? -36.354 7.652 50.982 1.00 83.06 473 VAL A CA 1
ATOM 3518 C C . VAL A 1 473 ? -35.822 8.320 49.716 1.00 83.06 473 VAL A C 1
ATOM 3520 O O . VAL A 1 473 ? -35.607 9.531 49.684 1.00 83.06 473 VAL A O 1
ATOM 3523 N N . THR A 1 474 ? -35.534 7.541 48.675 1.00 85.88 474 THR A N 1
ATOM 3524 C CA . THR A 1 474 ? -35.083 8.047 47.367 1.00 85.88 474 THR A CA 1
ATOM 3525 C C . THR A 1 474 ? -35.921 7.407 46.272 1.00 85.88 474 THR A C 1
ATOM 3527 O O . THR A 1 474 ? -36.133 6.197 46.282 1.00 85.88 474 THR A O 1
ATOM 3530 N N . TYR A 1 475 ? -36.387 8.228 45.337 1.00 84.75 475 TYR A N 1
ATOM 3531 C CA . TYR A 1 475 ? -37.281 7.846 44.254 1.00 84.75 475 TYR A CA 1
ATOM 3532 C C . TYR A 1 475 ? -36.521 7.855 42.931 1.00 84.75 475 TYR A C 1
ATOM 3534 O O . TYR A 1 475 ? -35.826 8.819 42.608 1.00 84.75 475 TYR A O 1
ATOM 3542 N N . LEU A 1 476 ? -36.644 6.771 42.170 1.00 81.62 476 LEU A N 1
ATOM 3543 C CA . LEU A 1 476 ? -35.940 6.561 40.908 1.00 81.62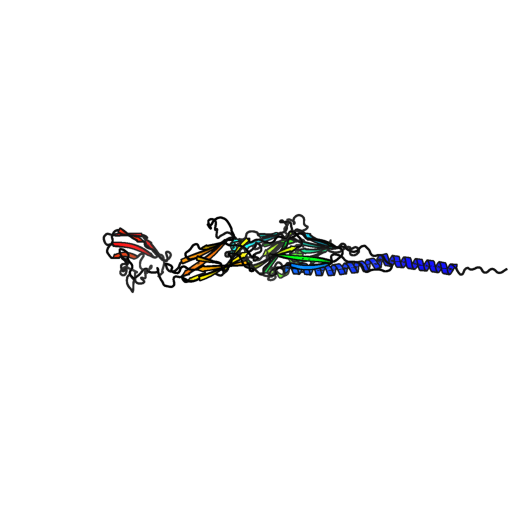 476 LEU A CA 1
ATOM 3544 C C . LEU A 1 476 ? -36.954 6.245 39.808 1.00 81.62 476 LEU A C 1
ATOM 3546 O O . LEU A 1 476 ? -37.960 5.583 40.057 1.00 81.62 476 LEU A O 1
ATOM 3550 N N . VAL A 1 477 ? -36.668 6.697 38.588 1.00 82.81 477 VAL A N 1
ATOM 3551 C CA . VAL A 1 477 ? -37.472 6.413 37.394 1.00 82.81 477 VAL A CA 1
ATOM 3552 C C . VAL A 1 477 ? -36.582 5.695 36.384 1.00 82.81 477 VAL A C 1
ATOM 3554 O O . VAL A 1 477 ? -35.516 6.199 36.039 1.00 82.81 477 VAL A O 1
ATOM 3557 N N . ASN A 1 478 ? -37.031 4.542 35.882 1.00 77.88 478 ASN A N 1
ATOM 3558 C CA . ASN A 1 478 ? -36.288 3.753 34.889 1.00 77.88 478 ASN A CA 1
ATOM 3559 C C . ASN A 1 478 ? -36.204 4.435 33.514 1.00 77.88 478 ASN A C 1
ATOM 3561 O O . ASN A 1 478 ? -35.266 4.194 32.759 1.00 77.88 478 ASN A O 1
ATOM 3565 N N . ASN A 1 479 ? -37.184 5.278 33.173 1.00 78.81 479 ASN A N 1
ATOM 3566 C CA . ASN A 1 479 ? -37.213 6.027 31.924 1.00 78.81 479 ASN A CA 1
ATOM 3567 C C . ASN A 1 479 ? -37.745 7.453 32.136 1.00 78.81 479 ASN A C 1
ATOM 3569 O O . ASN A 1 479 ? -38.950 7.701 32.068 1.00 78.81 479 ASN A O 1
ATOM 3573 N N . SER A 1 480 ? -36.831 8.405 32.326 1.00 80.00 480 SER A N 1
ATOM 3574 C CA . SER A 1 480 ? -37.167 9.818 32.527 1.00 80.00 480 SER A CA 1
ATOM 3575 C C . SER A 1 480 ? -37.748 10.516 31.291 1.00 80.00 480 SER A C 1
ATOM 3577 O O . SER A 1 480 ? -38.133 11.670 31.390 1.00 80.00 480 SER A O 1
ATOM 3579 N N . THR A 1 481 ? -37.800 9.856 30.124 1.00 76.31 481 THR A N 1
ATOM 3580 C CA . THR A 1 481 ? -38.455 10.407 28.917 1.00 76.31 481 THR A CA 1
ATOM 3581 C C . THR A 1 481 ? -39.970 10.179 28.899 1.00 76.31 481 THR A C 1
ATOM 3583 O O . THR A 1 481 ? -40.665 10.739 28.055 1.00 76.31 481 THR A O 1
ATOM 3586 N N . VAL A 1 482 ? -40.485 9.341 29.808 1.00 78.62 482 VAL A N 1
ATOM 3587 C CA . VAL A 1 482 ? -41.914 9.003 29.929 1.00 78.62 482 VAL A CA 1
ATOM 3588 C C . VAL A 1 482 ? -42.552 9.683 31.143 1.00 78.62 482 VAL A C 1
ATOM 3590 O O . VAL A 1 482 ? -43.740 9.996 31.109 1.00 78.62 482 VAL A O 1
ATOM 3593 N N . GLY A 1 483 ? -41.779 9.970 32.190 1.00 83.38 483 GLY A N 1
ATOM 3594 C CA . GLY A 1 483 ? -42.229 10.742 33.344 1.00 83.38 483 GLY A CA 1
ATOM 3595 C C . GLY A 1 483 ? -41.095 11.041 34.316 1.00 83.38 483 GLY A C 1
ATOM 3596 O O . GLY A 1 483 ? -40.033 10.421 34.255 1.00 83.38 483 GLY A O 1
ATOM 3597 N N . THR A 1 484 ? -41.312 11.990 35.217 1.00 86.62 484 THR A N 1
ATOM 3598 C CA . THR A 1 484 ? -40.343 12.391 36.244 1.00 86.62 484 THR A CA 1
ATOM 3599 C C . THR A 1 484 ? -40.990 12.387 37.627 1.00 86.62 484 THR A C 1
ATOM 3601 O O . THR A 1 484 ? -42.211 12.449 37.748 1.00 86.62 484 THR A O 1
ATOM 3604 N N . VAL A 1 485 ? -40.181 12.256 38.683 1.00 89.75 485 VAL A N 1
ATOM 3605 C CA . VAL A 1 485 ? -40.659 12.288 40.076 1.00 89.75 485 VAL A CA 1
ATOM 3606 C C . VAL A 1 485 ? -40.112 13.500 40.814 1.00 89.75 485 VAL A C 1
ATOM 3608 O O . VAL A 1 485 ? -38.928 13.827 40.696 1.00 89.75 485 VAL A O 1
ATOM 3611 N N . SER A 1 486 ? -40.966 14.155 41.595 1.00 87.12 486 SER A N 1
ATOM 3612 C CA . SER A 1 486 ? -40.602 15.320 42.396 1.00 87.12 486 SER A CA 1
ATOM 3613 C C . SER A 1 486 ? -41.338 15.311 43.743 1.00 87.12 486 SER A C 1
ATOM 3615 O O . SER A 1 486 ? -42.569 15.264 43.761 1.00 87.12 486 SER A O 1
ATOM 3617 N N . PRO A 1 487 ? -40.623 15.379 44.883 1.00 86.94 487 PRO A N 1
ATOM 3618 C CA . PRO A 1 487 ? -39.163 15.371 45.012 1.00 86.94 487 PRO A CA 1
ATOM 3619 C C . PRO A 1 487 ? -38.555 13.982 44.725 1.00 86.94 487 PRO A C 1
ATOM 3621 O O . PRO A 1 487 ? -39.197 12.957 44.931 1.00 86.94 487 PRO A O 1
ATOM 3624 N N . SER A 1 488 ? -37.289 13.929 44.293 1.00 87.00 488 SER A N 1
ATOM 3625 C CA . SER A 1 488 ? -36.564 12.665 44.053 1.00 87.00 488 SER A CA 1
ATOM 3626 C C . SER A 1 488 ? -36.014 12.015 45.332 1.00 87.00 488 SER A C 1
ATOM 3628 O O . SER A 1 488 ? -35.453 10.922 45.288 1.00 87.00 488 SER A O 1
ATOM 3630 N N . SER A 1 489 ? -36.141 12.678 46.480 1.00 86.31 489 SER A N 1
ATOM 3631 C CA . SER A 1 489 ? -35.811 12.131 47.795 1.00 86.31 489 SER A CA 1
ATOM 3632 C C . SER A 1 489 ? -36.583 12.844 48.903 1.00 86.31 489 SER A C 1
ATOM 3634 O O . SER A 1 489 ? -37.010 13.990 48.744 1.00 86.31 489 SER A O 1
ATOM 3636 N N . GLY A 1 490 ? -36.744 12.158 50.030 1.00 88.06 490 GLY A N 1
ATOM 3637 C CA . GLY A 1 490 ? -37.508 12.626 51.177 1.00 88.06 490 GLY A CA 1
ATOM 3638 C C . GLY A 1 490 ? -37.105 11.925 52.470 1.00 88.06 490 GLY A C 1
ATOM 3639 O O . GLY A 1 490 ? -36.106 11.194 52.530 1.00 88.06 490 GLY A O 1
ATOM 3640 N N . VAL A 1 491 ? -37.852 12.202 53.534 1.00 86.81 491 VAL A N 1
ATOM 3641 C CA . VAL A 1 491 ? -37.607 11.654 54.870 1.00 86.81 491 VAL A CA 1
ATOM 3642 C C . VAL A 1 491 ? -38.947 11.322 55.508 1.00 86.81 491 VAL A C 1
ATOM 3644 O O . VAL A 1 491 ? -39.794 12.204 55.626 1.00 86.81 491 VAL A O 1
ATOM 3647 N N . THR A 1 492 ? -39.106 10.083 55.975 1.00 89.00 492 THR A N 1
ATOM 3648 C CA . THR A 1 492 ? -40.374 9.620 56.543 1.00 89.00 492 THR A CA 1
ATOM 3649 C C . THR A 1 492 ? -40.824 10.443 57.749 1.00 89.00 492 THR A C 1
ATOM 3651 O O . THR A 1 492 ? -40.029 10.825 58.617 1.00 89.00 492 THR A O 1
ATOM 3654 N N . ASP A 1 493 ? -42.126 10.697 57.823 1.00 89.25 493 ASP A N 1
ATOM 3655 C CA . ASP A 1 493 ? -42.760 11.462 58.888 1.00 89.25 493 ASP A CA 1
ATOM 3656 C C . ASP A 1 493 ? -42.958 10.642 60.182 1.00 89.25 493 ASP A C 1
ATOM 3658 O O . ASP A 1 493 ? -42.489 9.512 60.321 1.00 89.25 493 ASP A O 1
ATOM 3662 N N . SER A 1 494 ? -43.678 11.195 61.167 1.00 87.81 494 SER A N 1
ATOM 3663 C CA . SER A 1 494 ? -43.968 10.507 62.439 1.00 87.81 494 SER A CA 1
ATOM 3664 C C . SER A 1 494 ? -44.760 9.200 62.301 1.00 87.81 494 SER A C 1
ATOM 3666 O O . SER A 1 494 ? -44.843 8.444 63.269 1.00 87.81 494 SER A O 1
ATOM 3668 N N . THR A 1 495 ? -45.365 8.956 61.139 1.00 88.62 495 THR A N 1
ATOM 3669 C CA . THR A 1 495 ? -46.113 7.739 60.801 1.00 88.62 495 THR A CA 1
ATOM 3670 C C . THR A 1 495 ? -45.301 6.770 59.947 1.00 88.62 495 THR A C 1
ATOM 3672 O O . THR A 1 495 ? -45.789 5.694 59.628 1.00 88.62 495 THR A O 1
ATOM 3675 N N . GLY A 1 496 ? -44.041 7.101 59.643 1.00 88.44 496 GLY A N 1
ATOM 3676 C CA . GLY A 1 496 ? -43.163 6.245 58.857 1.00 88.44 496 GLY A CA 1
ATOM 3677 C C . GLY A 1 496 ? -43.452 6.303 57.362 1.00 88.44 496 GLY A C 1
ATOM 3678 O O . GLY A 1 496 ? -43.074 5.362 56.663 1.00 88.44 496 GLY A O 1
ATOM 3679 N N . THR A 1 497 ? -44.092 7.378 56.884 1.00 91.56 497 THR A N 1
ATOM 3680 C CA . THR A 1 497 ? -44.459 7.563 55.474 1.00 91.56 497 THR A CA 1
ATOM 3681 C C . THR A 1 497 ? -43.728 8.740 54.834 1.00 91.56 497 THR A C 1
ATOM 3683 O O . THR A 1 497 ? -43.428 9.728 55.501 1.00 91.56 497 THR A O 1
ATOM 3686 N N . ASP A 1 498 ? -43.427 8.637 53.543 1.00 94.50 498 ASP A N 1
ATOM 3687 C CA . ASP A 1 498 ? -42.923 9.726 52.696 1.00 94.50 498 ASP A CA 1
ATOM 3688 C C . ASP A 1 498 ? -43.610 9.634 51.324 1.00 94.50 498 ASP A C 1
ATOM 3690 O O . ASP A 1 498 ? -44.052 8.552 50.928 1.00 94.50 498 ASP A O 1
ATOM 3694 N N . ALA A 1 499 ? -43.748 10.748 50.605 1.00 92.62 499 ALA A N 1
ATOM 3695 C CA . ALA A 1 499 ? -44.453 10.766 49.326 1.00 92.62 499 ALA A CA 1
ATOM 3696 C C . ALA A 1 499 ? -43.708 11.563 48.251 1.00 92.62 499 ALA A C 1
ATOM 3698 O O . ALA A 1 499 ? -43.045 12.561 48.534 1.00 92.62 499 ALA A O 1
ATOM 3699 N N . THR A 1 500 ? -43.887 11.144 47.001 1.00 93.38 500 THR A N 1
ATOM 3700 C CA . THR A 1 500 ? -43.429 11.847 45.800 1.00 93.38 500 THR A CA 1
ATOM 3701 C C . THR A 1 500 ? -44.567 11.993 44.797 1.00 93.38 500 THR A C 1
ATOM 3703 O O . THR A 1 500 ? -45.574 11.287 44.878 1.00 93.38 500 THR A O 1
ATOM 3706 N N . THR A 1 501 ? -44.416 12.909 43.850 1.00 92.75 501 THR A N 1
ATOM 3707 C CA . THR A 1 501 ? -45.359 13.105 42.750 1.00 92.75 501 THR A CA 1
ATOM 3708 C C . THR A 1 501 ? -44.719 12.639 41.450 1.00 92.75 501 THR A C 1
ATOM 3710 O O . THR A 1 501 ? -43.631 13.099 41.112 1.00 92.75 501 THR A O 1
ATOM 3713 N N . LEU A 1 502 ? -45.387 11.741 40.726 1.00 90.44 502 LEU A N 1
ATOM 3714 C CA . LEU A 1 502 ? -45.027 11.304 39.379 1.00 90.44 502 LEU A CA 1
ATOM 3715 C C . LEU A 1 502 ? -45.761 12.166 38.345 1.00 90.44 502 LEU A C 1
ATOM 3717 O O . LEU A 1 502 ? -46.988 12.134 38.280 1.00 90.44 502 LEU A O 1
ATOM 3721 N N . GLU A 1 503 ? -45.014 12.891 37.519 1.00 88.88 503 GLU A N 1
ATOM 3722 C CA . GLU A 1 503 ? -45.525 13.706 36.413 1.00 88.88 503 GLU A CA 1
ATOM 3723 C C . GLU A 1 503 ? -45.220 12.998 35.077 1.00 88.88 503 GLU A C 1
ATOM 3725 O O . GLU A 1 503 ? -44.047 12.809 34.740 1.00 88.88 503 GLU A O 1
ATOM 3730 N N . PRO A 1 504 ? -46.228 12.552 34.304 1.00 83.12 504 PRO A N 1
ATOM 3731 C CA . PRO A 1 504 ? -46.002 11.895 33.022 1.00 83.12 504 PRO A CA 1
ATOM 3732 C C . PRO A 1 504 ? -45.671 12.914 31.916 1.00 83.12 504 PRO A C 1
ATOM 3734 O O . PRO A 1 504 ? -46.423 13.855 31.671 1.00 83.12 504 PRO A O 1
ATOM 3737 N N . GLU A 1 505 ? -44.582 12.680 31.182 1.00 77.50 505 GLU A N 1
ATOM 3738 C CA . GLU A 1 505 ? -44.142 13.489 30.028 1.00 77.50 505 GLU A CA 1
ATOM 3739 C C . GLU A 1 505 ? -44.519 12.848 28.673 1.00 77.50 505 GLU A C 1
ATOM 3741 O O . GLU A 1 505 ? -44.465 13.496 27.625 1.00 77.50 505 GLU A O 1
ATOM 3746 N N . GLY A 1 506 ? -44.970 11.587 28.680 1.00 63.06 506 GLY A N 1
ATOM 3747 C CA . GLY A 1 506 ? -45.437 10.844 27.506 1.00 63.06 506 GLY A CA 1
ATOM 3748 C C . GLY A 1 506 ? -46.204 9.572 27.888 1.00 63.06 506 GLY A C 1
ATOM 3749 O O . GLY A 1 506 ? -46.344 9.245 29.061 1.00 63.06 506 GLY A O 1
ATOM 3750 N N . THR A 1 507 ? -46.742 8.838 26.909 1.00 56.12 507 THR A N 1
ATOM 3751 C CA . THR A 1 507 ? -47.368 7.527 27.171 1.00 56.12 507 THR A CA 1
ATOM 3752 C C . THR A 1 507 ? -46.290 6.444 27.245 1.00 56.12 507 THR A C 1
ATOM 3754 O O . THR A 1 507 ? -45.622 6.175 26.248 1.00 56.12 507 THR A O 1
ATOM 3757 N N . GLY A 1 508 ? -46.148 5.784 28.393 1.00 55.09 508 GLY A N 1
ATOM 3758 C CA . GLY A 1 508 ? -45.287 4.612 28.579 1.00 55.09 508 GLY A CA 1
ATOM 3759 C C . GLY A 1 508 ? -45.749 3.765 29.766 1.00 55.09 508 GLY A C 1
ATOM 3760 O O . GLY A 1 508 ? -46.711 4.129 30.439 1.00 55.09 508 GLY A O 1
ATOM 3761 N N . ARG A 1 509 ? -45.138 2.589 29.931 1.00 45.81 509 ARG A N 1
ATOM 3762 C CA . ARG A 1 509 ? -45.497 1.584 30.941 1.00 45.81 509 ARG A CA 1
ATOM 3763 C C . ARG A 1 509 ? -44.523 1.575 32.099 1.00 45.81 509 ARG A C 1
ATOM 3765 O O . ARG A 1 509 ? -43.317 1.755 31.814 1.00 45.81 509 ARG A O 1
#

Solvent-accessible surface area (backbone atoms only — not comparable to full-atom values): 27325 Å² total; per-residue (Å²): 138,89,80,90,78,79,75,68,63,57,58,56,51,53,51,51,51,51,51,50,52,50,50,52,52,52,50,50,48,40,61,71,47,53,46,49,54,54,49,23,52,52,48,50,54,46,52,56,52,33,54,54,33,52,48,49,46,49,49,58,56,73,59,31,51,54,37,75,58,72,48,81,38,67,37,56,39,22,48,72,77,81,90,58,96,89,60,86,78,77,81,67,24,36,11,34,42,32,50,46,48,18,83,36,77,81,33,32,38,31,43,28,28,36,19,34,82,67,52,54,14,47,70,27,67,24,65,75,46,77,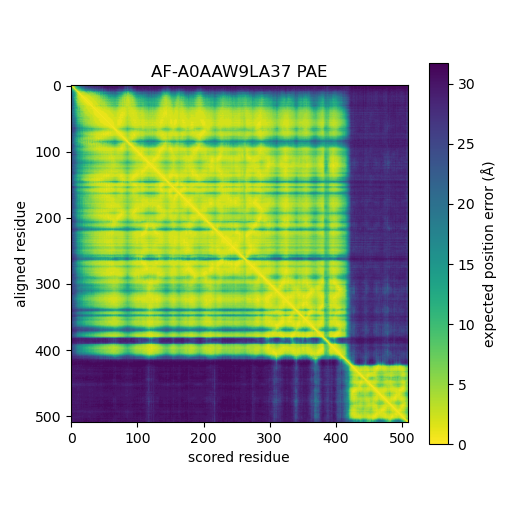37,46,10,43,33,40,42,36,43,68,52,55,87,60,42,78,84,64,46,33,42,35,39,42,70,62,29,37,28,35,42,39,101,89,50,74,45,75,76,50,64,58,61,46,66,58,66,49,39,32,44,48,59,28,34,27,19,55,31,77,51,73,38,58,36,73,47,74,47,52,44,32,45,48,37,36,26,78,51,63,44,68,31,26,34,69,43,94,90,40,40,32,29,41,33,37,58,36,69,74,53,58,68,58,51,48,65,60,38,44,72,30,22,48,92,60,73,25,35,34,68,45,75,44,63,47,89,62,62,41,75,103,50,86,33,26,33,37,37,38,32,35,46,58,90,45,73,27,40,41,29,30,22,36,37,23,35,71,44,85,56,69,71,73,58,77,54,29,29,27,77,75,43,50,60,76,35,79,32,47,46,57,32,68,44,65,34,30,36,35,35,17,22,90,54,62,16,59,33,52,76,44,59,49,45,73,50,64,82,41,87,50,51,78,44,58,79,61,70,58,34,16,38,92,76,3,39,35,53,36,36,40,35,40,38,78,68,52,67,34,83,48,45,78,29,41,41,41,35,30,55,82,79,92,73,77,100,54,79,83,78,72,48,78,70,40,24,43,24,32,72,33,41,34,34,38,33,42,80,87,56,50,67,55,72,85,74,90,83,88,86,87,64,98,45,47,82,45,58,53,58,51,59,85,46,68,41,38,47,35,89,67,38,51,89,39,78,60,47,67,40,61,92,64,28,78,55,44,69,46,40,38,38,32,51,61,69,42,57,69,44,81,45,75,59,85,70,97,51,67,79,29,25,49,61,51,56,47,56,51,53,17,37,96,74,7,36,38,71,30,33,40,35,58,70,43,93,68,130

Foldseek 3Di:
DDDDDDPPVVVVVVVVVVVVVVVVVVVVVCQVPVQLVLLLVVVVVLLVVQLVLVVVVLVCQQPQAADAFKDKGKGWQWEDDDDDDPYDDDPTKKKKKWWDQQAPQLQWKKKAQWAADALVRLLRVRDIDTAGATKIWIGIPRDNNVQFFIWMDFFNWTWTHTPVDIGTPDAGDQDDFQEGEGEGEHDIDMDMDNTMDMKMKHFLFHRNAWGFIAGNDQPAFTKIWGKDLDAQVVVCVSCVCQDVVNVHFFPDWHWDPDAGPPDRTTIIITTGHHPHTGTYAYTYIYIDDPDHHFDFDFKGWDDDFAEEAEAQGKTKTKMATATSRRGGDWFQAKDKDKPDDWDKDWPDHNTAHPRRMTIIMTGHHNADADQKDKMKIKMFRDDDDDDDVPPRDCSHRRMHIGIYIYGHDPCPNVDPDDDDDDDPKDKFKAFQPPDWQW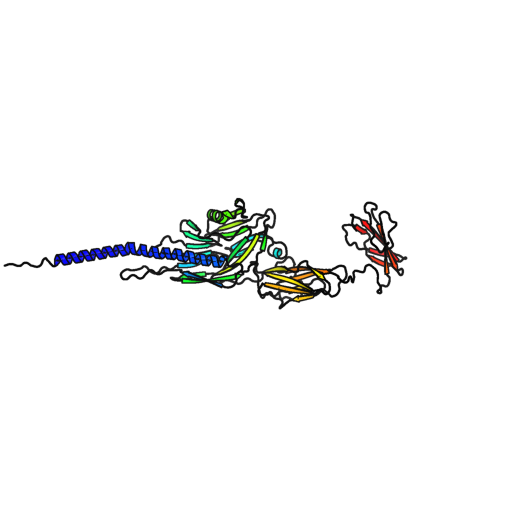DDPPTRRGDIAGDVVTDQKTKIKMAIVVQDFFDKDAADDPDPCQWDKPPRIDTAHNRRMDMIMIGTNHGDD

Secondary structure (DSSP, 8-state):
-------HHHHHHHHHHHHHHHHHHHHHHIIIIIHHHHHHHHHHHHHHHHHHHHHHHHHHHHT-TT--SEEEEEEE--BPPPP-SSS-PPPPBEEEEEEESTT-TTSEEEEESEE-SSTHHHH-BS--EEEE--EEEEEEE-SS-TTPPEEEEETTEEEEEETTEEEE-S---SEETTEEEEEEEESB-EEEESSEEEEEEEEEEE-S--EEEEESSTT---EEEEEE-S-HHHHHHHTGGGBGGGTSSEEEEEEEEEEPTTSS-EEEEEEEPTT--EEEEEEEEEESB-PPPPPEEEEEEEE-TTEEEETT-EEEEEEEEEETTS-B--S-B-EEEESSSSEEEESSSSB--TTSEEEEEEE--S--SSSEEEEEEEEE----SSS--TT--TTSTTEEEEEEEEE-SS-TT--SS------SSEEEE---BTBTTEE-TT-TTS--EE-TTT-S-EEEEEEEES--TT-EEE---S-TTTEEEESSEEE--TTSEEEEEEEESS---

Mean predicted aligned error: 13.6 Å